Protein AF-A0A651F4W4-F1 (afdb_monomer)

pLDDT: mean 86.13, std 14.5, range [30.41, 98.44]

Secondary structure (DSSP, 8-state):
---------------------HHHHHHHHHHHHHHHT-TTTHHHHHHHHHHH-HHHHHTTS------SSHHHHHHHHHHHHHHHHHHHHHHHH-HHHHHHHHHHHT-EEE-TTS-EEE-----HHHHHHHHHHHHTS-TT-HHHHHHHHHHHHHHS-SEEEEEEE-S-TTTTTTT-TTEEEEEEEEEESSS--EEEEEEETTS--SEEEEEPTTBEEEEEEEEE--TT-SEEEEEEEETTEEEEEEEE-SPEEP-TT-EEE-PPEEPBPGGGTT-----PPPGGG-EEEEEEEPPPTT-SS---EEEEEEEES---TT-EEEEEEEETTEEEEEEEE-TTS-EEETTT-PBPPS-EEEE-SSEEEEEEEE-SSSS-BTTEEEEEEEEE-TT--EEEESSPPBTT-SSPPPEEEESGGGTSS-TTT-

Radius of gyration: 24.91 Å; Cα contacts (8 Å, |Δi|>4): 889; chains: 1; bounding box: 75×53×79 Å

Mean predicted aligned error: 6.89 Å

Structure (mmCIF, N/CA/C/O backbone):
data_AF-A0A651F4W4-F1
#
_entry.id   AF-A0A651F4W4-F1
#
loop_
_atom_site.group_PDB
_atom_site.id
_atom_site.type_symbol
_atom_site.label_atom_id
_atom_site.label_alt_id
_atom_site.label_comp_id
_atom_site.label_asym_id
_atom_site.label_entity_id
_atom_site.label_seq_id
_atom_site.pdbx_PDB_ins_code
_atom_site.Cartn_x
_atom_site.Cartn_y
_atom_site.Cartn_z
_atom_site.occupancy
_atom_site.B_iso_or_equiv
_atom_site.auth_seq_id
_atom_site.auth_comp_id
_atom_site.auth_asym_id
_atom_site.auth_atom_id
_atom_site.pdbx_PDB_model_num
ATOM 1 N N . HIS A 1 1 ? -38.382 -5.793 42.983 1.00 42.38 1 HIS A N 1
ATOM 2 C CA . HIS A 1 1 ? -37.874 -4.827 41.992 1.00 42.38 1 HIS A CA 1
ATOM 3 C C . HIS A 1 1 ? -37.279 -5.596 40.827 1.00 42.38 1 HIS A C 1
ATOM 5 O O . HIS A 1 1 ? -36.155 -6.069 40.924 1.00 42.38 1 HIS A O 1
ATOM 11 N N . ALA A 1 2 ? -38.090 -5.821 39.793 1.00 31.91 2 ALA A N 1
ATOM 12 C CA . ALA A 1 2 ? -37.657 -6.432 38.545 1.00 31.91 2 ALA A CA 1
ATOM 13 C C . ALA A 1 2 ? -36.807 -5.412 37.778 1.00 31.91 2 ALA A C 1
ATOM 15 O O . ALA A 1 2 ? -37.242 -4.278 37.587 1.00 31.91 2 ALA A O 1
ATOM 16 N N . ILE A 1 3 ? -35.588 -5.794 37.406 1.00 34.31 3 ILE A N 1
ATOM 17 C CA . ILE A 1 3 ? -34.783 -5.041 36.446 1.00 34.31 3 ILE A CA 1
ATOM 18 C C . ILE A 1 3 ? -35.261 -5.524 35.082 1.00 34.31 3 ILE A C 1
ATOM 20 O O . ILE A 1 3 ? -34.889 -6.609 34.638 1.00 34.31 3 ILE A O 1
ATOM 24 N N . GLU A 1 4 ? -36.165 -4.762 34.472 1.00 32.50 4 GLU A N 1
ATOM 25 C CA . GLU A 1 4 ? -36.502 -4.922 33.063 1.00 32.50 4 GLU A CA 1
ATOM 26 C C . GLU A 1 4 ? -35.213 -4.776 32.250 1.00 32.50 4 GLU A C 1
ATOM 28 O O . GLU A 1 4 ? -34.503 -3.773 32.354 1.00 32.50 4 GLU A O 1
ATOM 33 N N . GLY A 1 5 ? -34.888 -5.814 31.476 1.00 33.59 5 GLY A N 1
ATOM 34 C CA . GLY A 1 5 ? -33.859 -5.769 30.447 1.00 33.59 5 GLY A CA 1
ATOM 35 C C . GLY A 1 5 ? -34.308 -4.813 29.354 1.00 33.59 5 GLY A C 1
ATOM 36 O O . GLY A 1 5 ? -34.866 -5.239 28.350 1.00 33.59 5 GLY A O 1
ATOM 37 N N . GLY A 1 6 ? -34.123 -3.517 29.593 1.00 30.41 6 GLY A N 1
ATOM 38 C CA . GLY A 1 6 ? -34.280 -2.503 28.569 1.00 30.41 6 GLY A CA 1
ATOM 39 C C . GLY A 1 6 ? -33.300 -2.816 27.452 1.00 30.41 6 GLY A C 1
ATOM 40 O O . GLY A 1 6 ? -32.095 -2.889 27.698 1.00 30.41 6 GLY A O 1
ATOM 41 N N . ASP A 1 7 ? -33.833 -3.029 26.252 1.00 33.44 7 ASP A N 1
ATOM 42 C CA . ASP A 1 7 ? -33.073 -3.075 25.012 1.00 33.44 7 ASP A CA 1
ATOM 43 C C . ASP A 1 7 ? -32.241 -1.792 24.940 1.00 33.44 7 ASP A C 1
ATOM 45 O O . ASP A 1 7 ? -32.723 -0.707 24.602 1.00 33.44 7 ASP A O 1
ATOM 49 N N . ILE A 1 8 ? -30.967 -1.897 25.323 1.00 36.00 8 ILE A N 1
ATOM 50 C CA . ILE A 1 8 ? -29.970 -0.874 25.052 1.00 36.00 8 ILE A CA 1
ATOM 51 C C . ILE A 1 8 ? -29.650 -1.031 23.567 1.00 36.00 8 ILE A C 1
ATOM 53 O O . ILE A 1 8 ? -28.574 -1.484 23.195 1.00 36.00 8 ILE A O 1
ATOM 57 N N . THR A 1 9 ? -30.589 -0.671 22.696 1.00 38.41 9 THR A N 1
ATOM 58 C CA . THR A 1 9 ? -30.209 -0.064 21.428 1.00 38.41 9 THR A CA 1
ATOM 59 C C . THR A 1 9 ? -29.706 1.319 21.813 1.00 38.41 9 THR A C 1
ATOM 61 O O . THR A 1 9 ? -30.534 2.196 22.084 1.00 38.41 9 THR A O 1
ATOM 64 N N . PRO A 1 10 ? -28.378 1.544 21.941 1.00 41.12 10 PRO A N 1
ATOM 65 C CA . PRO A 1 10 ? -27.884 2.901 22.100 1.00 41.12 10 PRO A CA 1
ATOM 66 C C . PRO A 1 10 ? -28.492 3.718 20.966 1.00 41.12 10 PRO A C 1
ATOM 68 O O . PRO A 1 10 ? -28.686 3.183 19.872 1.00 41.12 10 PRO A O 1
ATOM 71 N N . ALA A 1 11 ? -28.814 4.987 21.217 1.00 36.88 11 ALA A N 1
ATOM 72 C CA . ALA A 1 11 ? -29.094 5.942 20.158 1.00 36.88 11 ALA A CA 1
ATOM 73 C C . ALA A 1 11 ? -27.853 5.982 19.261 1.00 36.88 11 ALA A C 1
ATOM 75 O O . ALA A 1 11 ? -26.923 6.761 19.466 1.00 36.88 11 ALA A O 1
ATOM 76 N N . SER A 1 12 ? -27.791 5.040 18.326 1.00 41.50 12 SER A N 1
ATOM 77 C CA . SER A 1 12 ? -26.699 4.845 17.416 1.00 41.50 12 SER A CA 1
ATOM 78 C C . SER A 1 12 ? -26.820 6.035 16.496 1.00 41.50 12 SER A C 1
ATOM 80 O O . SER A 1 12 ? -27.564 6.005 15.513 1.00 41.50 12 SER A O 1
ATOM 82 N N . ARG A 1 13 ? -26.073 7.101 16.797 1.00 44.41 13 ARG A N 1
ATOM 83 C CA . ARG A 1 13 ? -25.394 7.791 15.710 1.00 44.41 13 ARG A CA 1
ATOM 84 C C . ARG A 1 13 ? -24.719 6.662 14.952 1.00 44.41 13 ARG A C 1
ATOM 86 O O . ARG A 1 13 ? -23.707 6.144 15.416 1.00 44.41 13 ARG A O 1
ATOM 93 N N . ARG A 1 14 ? -25.372 6.184 13.883 1.00 50.25 14 ARG A N 1
ATOM 94 C CA . ARG A 1 14 ? -24.742 5.304 12.909 1.00 50.25 14 ARG A CA 1
ATOM 95 C C . ARG A 1 14 ? -23.474 6.055 12.589 1.00 50.25 14 ARG A C 1
ATOM 97 O O . ARG A 1 14 ? -23.558 7.167 12.072 1.00 50.25 14 ARG A O 1
ATOM 104 N N . ILE A 1 15 ? -22.342 5.535 13.050 1.00 53.09 15 ILE A N 1
ATOM 105 C CA . ILE A 1 15 ? -21.046 6.084 12.692 1.00 53.09 15 ILE A CA 1
ATOM 106 C C . ILE A 1 15 ? -21.081 6.025 11.181 1.00 53.09 15 ILE A C 1
ATOM 108 O O . ILE A 1 15 ? -21.104 4.921 10.637 1.00 53.09 15 ILE A O 1
ATOM 112 N N . SER A 1 16 ? -21.253 7.183 10.541 1.00 54.56 16 SER A N 1
ATOM 113 C CA . SER A 1 16 ? -21.546 7.242 9.119 1.00 54.56 16 SER A CA 1
ATOM 114 C C . SER A 1 16 ? -20.443 6.472 8.423 1.00 54.56 16 SER A C 1
ATOM 116 O O . SER A 1 16 ? -19.276 6.865 8.458 1.00 54.56 16 SER A O 1
ATOM 118 N N . ALA A 1 17 ? -20.795 5.308 7.882 1.00 60.06 17 ALA A N 1
ATOM 119 C CA . ALA A 1 17 ? -19.894 4.589 7.016 1.00 60.06 17 ALA A CA 1
ATOM 120 C C . ALA A 1 17 ? -19.522 5.557 5.884 1.00 60.06 17 ALA A C 1
ATOM 122 O O . ALA A 1 17 ? -20.398 6.307 5.429 1.00 60.06 17 ALA A O 1
ATOM 123 N N . PRO A 1 18 ? -18.258 5.580 5.427 1.00 64.12 18 PRO A N 1
ATOM 124 C CA . PRO A 1 18 ? -17.920 6.346 4.236 1.00 64.12 18 PRO A CA 1
ATOM 125 C C . PRO A 1 18 ? -18.909 5.947 3.137 1.00 64.12 18 PRO A C 1
ATOM 127 O O . PRO A 1 18 ? -19.193 4.758 3.006 1.00 64.12 18 PRO A O 1
ATOM 130 N N . ALA A 1 19 ? -19.460 6.914 2.393 1.00 74.06 19 ALA A N 1
ATOM 131 C CA . ALA A 1 19 ? -20.547 6.712 1.426 1.00 74.06 19 ALA A CA 1
ATOM 132 C C . ALA A 1 19 ? -20.145 5.737 0.302 1.00 74.06 19 ALA A C 1
ATOM 134 O O . ALA A 1 19 ? -19.683 6.134 -0.768 1.00 74.06 19 ALA A O 1
ATOM 135 N N . ALA A 1 20 ? -20.150 4.435 0.585 1.00 80.31 20 ALA A N 1
ATOM 136 C CA . ALA A 1 20 ? -19.587 3.381 -0.247 1.00 80.31 20 ALA A CA 1
ATOM 137 C C . ALA A 1 20 ? -20.679 2.764 -1.098 1.00 80.31 20 ALA A C 1
ATOM 139 O O . ALA A 1 20 ? -21.773 2.470 -0.618 1.00 80.31 20 ALA A O 1
ATOM 140 N N . SER A 1 21 ? -20.377 2.569 -2.376 1.00 85.94 21 SER A N 1
ATOM 141 C CA . SER A 1 21 ? -21.272 1.839 -3.252 1.00 85.94 21 SER A CA 1
ATOM 142 C C . SER A 1 21 ? -21.360 0.383 -2.776 1.00 85.94 21 SER A C 1
ATOM 144 O O . SER A 1 21 ? -20.366 -0.175 -2.297 1.00 85.94 21 SER A O 1
ATOM 146 N N . PRO A 1 22 ? -22.506 -0.293 -2.958 1.00 84.81 22 PRO A N 1
ATOM 147 C CA . PRO A 1 22 ? -22.634 -1.713 -2.632 1.00 84.81 22 PRO A CA 1
ATOM 148 C C . PRO A 1 22 ? -21.554 -2.591 -3.288 1.00 84.81 22 PRO A C 1
ATOM 150 O O . PRO A 1 22 ? -21.148 -3.606 -2.733 1.00 84.81 22 PRO A O 1
ATOM 153 N N . GLN A 1 23 ? -21.044 -2.197 -4.461 1.00 86.12 23 GLN A N 1
ATOM 154 C CA . GLN A 1 23 ? -19.947 -2.897 -5.129 1.00 86.12 23 GLN A CA 1
ATOM 155 C C . GLN A 1 23 ? -18.616 -2.761 -4.378 1.00 86.12 23 GLN A C 1
ATOM 157 O O . GLN A 1 23 ? -17.902 -3.752 -4.247 1.00 86.12 23 GLN A O 1
ATOM 162 N N . GLN A 1 24 ? -18.294 -1.570 -3.862 1.00 85.44 24 GLN A N 1
ATOM 163 C CA . GLN A 1 24 ? -17.090 -1.347 -3.053 1.00 85.44 24 GLN A CA 1
ATOM 164 C C . GLN A 1 24 ? -17.134 -2.172 -1.766 1.00 85.44 24 GLN A C 1
ATOM 166 O O . GLN A 1 24 ? -16.137 -2.788 -1.396 1.00 85.44 24 GLN A O 1
ATOM 171 N N . VAL A 1 25 ? -18.298 -2.222 -1.115 1.00 84.62 25 VAL A N 1
ATOM 172 C CA . VAL A 1 25 ? -18.480 -2.977 0.129 1.00 84.62 25 VAL A CA 1
ATOM 173 C C . VAL A 1 25 ? -18.382 -4.488 -0.125 1.00 84.62 25 VAL A C 1
ATOM 175 O O . VAL A 1 25 ? -17.673 -5.176 0.604 1.00 84.62 25 VAL A O 1
ATOM 178 N N . ARG A 1 26 ? -18.955 -5.002 -1.223 1.00 84.75 26 ARG A N 1
ATOM 179 C CA . ARG A 1 26 ? -18.757 -6.405 -1.639 1.00 84.75 26 ARG A CA 1
ATOM 180 C C . ARG A 1 26 ? -17.297 -6.736 -1.950 1.00 84.75 26 ARG A C 1
ATOM 182 O O . ARG A 1 26 ? -16.807 -7.775 -1.525 1.00 84.75 26 ARG A O 1
ATOM 189 N N . ALA A 1 27 ? -16.587 -5.858 -2.660 1.00 85.94 27 ALA A N 1
ATOM 190 C CA . ALA A 1 27 ? -15.169 -6.057 -2.961 1.00 85.94 27 ALA A CA 1
ATOM 191 C C . ALA A 1 27 ? -14.303 -6.059 -1.689 1.00 85.94 27 ALA A C 1
ATOM 193 O O . ALA A 1 27 ? -13.359 -6.844 -1.586 1.00 85.94 27 ALA A O 1
ATOM 194 N N . LEU A 1 28 ? -14.643 -5.218 -0.704 1.00 87.31 28 LEU A N 1
ATOM 195 C CA . LEU A 1 28 ? -14.042 -5.281 0.624 1.00 87.31 28 LEU A CA 1
ATOM 196 C C . LEU A 1 28 ? -14.336 -6.636 1.284 1.00 87.31 28 LEU A C 1
ATOM 198 O O . LEU A 1 28 ? -13.401 -7.277 1.750 1.00 87.31 28 LEU A O 1
ATOM 202 N N . GLY A 1 29 ? -15.591 -7.096 1.277 1.00 85.94 29 GLY A N 1
ATOM 203 C CA . GLY A 1 29 ? -15.981 -8.409 1.799 1.00 85.94 29 GLY A CA 1
ATOM 204 C C . GLY A 1 29 ? -15.142 -9.547 1.212 1.00 85.94 29 GLY A C 1
ATOM 205 O O . GLY A 1 29 ? -14.522 -10.303 1.954 1.00 85.94 29 GLY A O 1
ATOM 206 N N . GLU A 1 30 ? -15.027 -9.628 -0.115 1.00 85.56 30 GLU A N 1
ATOM 207 C CA . GLU A 1 30 ? -14.215 -10.653 -0.791 1.00 85.56 30 GLU A CA 1
ATOM 208 C C . GLU A 1 30 ? -12.769 -10.699 -0.291 1.00 85.56 30 GLU A C 1
ATOM 210 O O . GLU A 1 30 ? -12.261 -11.775 0.030 1.00 85.56 30 GLU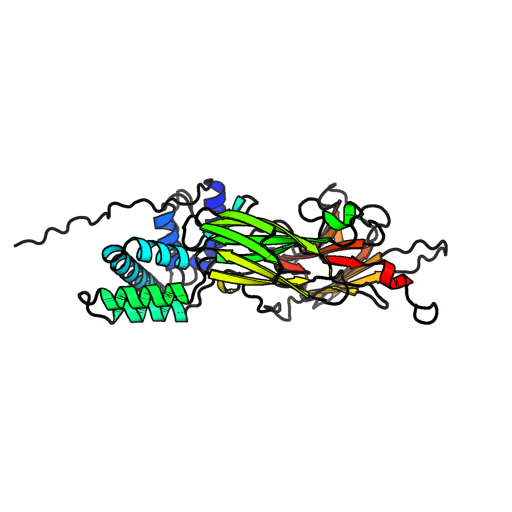 A O 1
ATOM 215 N N . ARG A 1 31 ? -12.132 -9.532 -0.134 1.00 85.00 31 ARG A N 1
ATOM 216 C CA . ARG A 1 31 ? -10.795 -9.440 0.470 1.00 85.00 31 ARG A CA 1
ATOM 217 C C . ARG A 1 31 ? -10.835 -9.972 1.900 1.00 85.00 31 ARG A C 1
ATOM 219 O O . ARG A 1 31 ? -10.037 -10.829 2.267 1.00 85.00 31 ARG A O 1
ATOM 226 N N . LEU A 1 32 ? -11.810 -9.513 2.684 1.00 87.69 32 LEU A N 1
ATOM 227 C CA . LEU A 1 32 ? -11.970 -9.836 4.098 1.00 87.69 32 LEU A CA 1
ATOM 228 C C . LEU A 1 32 ? -12.214 -11.335 4.401 1.00 87.69 32 LEU A C 1
ATOM 230 O O . LEU A 1 32 ? -12.007 -11.759 5.539 1.00 87.69 32 LEU A O 1
ATOM 234 N N . ARG A 1 33 ? -12.567 -12.169 3.409 1.00 86.19 33 ARG A N 1
ATOM 235 C CA . ARG A 1 33 ? -12.815 -13.619 3.592 1.00 86.19 33 ARG A CA 1
ATOM 236 C C . ARG A 1 33 ? -11.642 -14.395 4.171 1.00 86.19 33 ARG A C 1
ATOM 238 O O . ARG A 1 33 ? -11.846 -15.367 4.896 1.00 86.19 33 ARG A O 1
ATOM 245 N N . VAL A 1 34 ? -10.409 -14.003 3.865 1.00 84.06 34 VAL A N 1
ATOM 246 C CA . VAL A 1 34 ? -9.237 -14.700 4.418 1.00 84.06 34 VAL A CA 1
ATOM 247 C C . VAL A 1 34 ? -9.218 -14.573 5.947 1.00 84.06 34 VAL A C 1
ATOM 249 O O . VAL A 1 34 ? -8.918 -15.537 6.648 1.00 84.06 34 VAL A O 1
ATOM 252 N N . TRP A 1 35 ? -9.664 -13.432 6.477 1.00 85.31 35 TRP A N 1
ATOM 253 C CA . TRP A 1 35 ? -9.694 -13.153 7.912 1.00 85.31 35 TRP A CA 1
ATOM 254 C C . TRP A 1 35 ? -10.866 -13.793 8.643 1.00 85.31 35 TRP A C 1
ATOM 256 O O . TRP A 1 35 ? -10.755 -14.061 9.836 1.00 85.31 35 TRP A O 1
ATOM 266 N N . THR A 1 36 ? -11.958 -14.138 7.954 1.00 87.44 36 THR A N 1
ATOM 267 C CA . THR A 1 36 ? -13.032 -14.922 8.590 1.00 87.44 36 THR A CA 1
ATOM 268 C C . THR A 1 36 ? -12.563 -16.320 8.991 1.00 87.44 36 THR A C 1
ATOM 270 O O . THR A 1 36 ? -13.191 -16.952 9.832 1.00 87.44 36 THR A O 1
ATOM 273 N N . ARG A 1 37 ? -11.446 -16.792 8.416 1.00 88.88 37 ARG A N 1
ATOM 274 C CA . ARG A 1 37 ? -10.787 -18.056 8.773 1.00 88.88 37 ARG A CA 1
ATOM 275 C C . ARG A 1 37 ? -9.716 -17.897 9.858 1.00 88.88 37 ARG A C 1
ATOM 277 O O . ARG A 1 37 ? -9.140 -18.898 10.269 1.00 88.88 37 ARG A O 1
ATOM 284 N N . ASN A 1 38 ? -9.447 -16.678 10.331 1.00 90.56 38 ASN A N 1
ATOM 285 C CA . ASN A 1 38 ? -8.563 -16.443 11.468 1.00 90.56 38 ASN A CA 1
ATOM 286 C C . ASN A 1 38 ? -9.407 -16.294 12.750 1.00 90.56 38 ASN A C 1
ATOM 288 O O . ASN A 1 38 ? -10.032 -15.247 12.945 1.00 90.56 38 ASN A O 1
ATOM 292 N N . PRO A 1 39 ? -9.431 -17.295 13.649 1.00 91.88 39 PRO A N 1
ATOM 293 C CA . PRO A 1 39 ? -10.258 -17.248 14.857 1.00 91.88 39 PRO A CA 1
ATOM 294 C C . PRO A 1 39 ? -9.932 -16.057 15.772 1.00 91.88 39 PRO A C 1
ATOM 296 O O . PRO A 1 39 ? -10.842 -15.530 16.414 1.00 91.88 39 PRO A O 1
ATOM 299 N N . GLY A 1 40 ? -8.680 -15.582 15.785 1.00 91.12 40 GLY A N 1
ATOM 300 C CA . GLY A 1 40 ? -8.248 -14.435 16.589 1.00 91.12 40 GLY A CA 1
ATOM 301 C C . GLY A 1 40 ? -8.624 -13.066 16.008 1.00 91.12 40 GLY A C 1
ATOM 302 O O . GLY A 1 40 ? -8.671 -12.086 16.748 1.00 91.12 40 GLY A O 1
ATOM 303 N N . GLU A 1 41 ? -8.930 -12.986 14.709 1.00 90.94 41 GLU A N 1
ATOM 304 C CA . GLU A 1 41 ? -9.222 -11.721 14.013 1.00 90.94 41 GLU A CA 1
ATOM 305 C C . GLU A 1 41 ? -10.647 -11.636 13.449 1.00 90.94 41 GLU A C 1
ATOM 307 O O . GLU A 1 41 ? -11.069 -10.555 13.031 1.00 90.94 41 GLU A O 1
ATOM 312 N N . ARG A 1 42 ? -11.428 -12.728 13.485 1.00 92.25 42 ARG A N 1
ATOM 313 C CA . ARG A 1 42 ? -12.821 -12.770 12.996 1.00 92.25 42 ARG A CA 1
ATOM 314 C C . ARG A 1 42 ? -13.691 -11.650 13.572 1.00 92.25 42 ARG A C 1
ATOM 316 O O . ARG A 1 42 ? -14.552 -11.115 12.874 1.00 92.25 42 ARG A O 1
ATOM 323 N N . TRP A 1 43 ? -13.432 -11.243 14.814 1.00 92.94 43 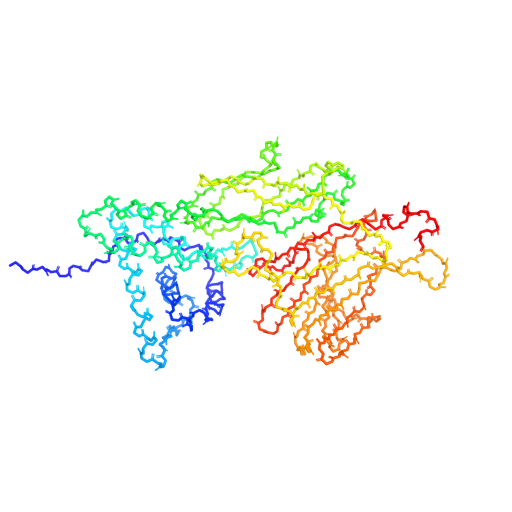TRP A N 1
ATOM 324 C CA . TRP A 1 43 ? -14.151 -10.152 15.465 1.00 92.94 43 TRP A CA 1
ATOM 325 C C . TRP A 1 43 ? -14.076 -8.829 14.693 1.00 92.94 43 TRP A C 1
ATOM 327 O O . TRP A 1 43 ? -15.058 -8.093 14.690 1.00 92.94 43 TRP A O 1
ATOM 337 N N . ARG A 1 44 ? -12.972 -8.531 13.988 1.00 91.12 44 ARG A N 1
ATOM 338 C CA . ARG A 1 44 ? -12.851 -7.298 13.185 1.00 91.12 44 ARG A CA 1
ATOM 339 C C . ARG A 1 44 ? -13.912 -7.255 12.099 1.00 91.12 44 ARG A C 1
ATOM 341 O O . ARG A 1 44 ? -14.525 -6.218 11.872 1.00 91.12 44 ARG A O 1
ATOM 348 N N . ILE A 1 45 ? -14.151 -8.403 11.470 1.00 90.06 45 ILE A N 1
ATOM 349 C CA . ILE A 1 45 ? -15.153 -8.557 10.421 1.00 90.06 45 ILE A CA 1
ATOM 350 C C . ILE A 1 45 ? -16.552 -8.364 10.992 1.00 90.06 45 ILE A C 1
ATOM 352 O O . ILE A 1 45 ? -17.327 -7.604 10.429 1.00 90.06 45 ILE A O 1
ATOM 356 N N . ARG A 1 46 ? -16.851 -8.971 12.146 1.00 89.62 46 ARG A N 1
ATOM 357 C CA . ARG A 1 46 ? -18.147 -8.802 12.823 1.00 89.62 46 ARG A CA 1
ATOM 358 C C . ARG A 1 46 ? -18.431 -7.352 13.191 1.00 89.62 46 ARG A C 1
ATOM 360 O O . ARG A 1 46 ? -19.516 -6.847 12.936 1.00 89.62 46 ARG A O 1
ATOM 367 N N . VAL A 1 47 ? -17.440 -6.659 13.741 1.00 89.25 47 VAL A N 1
ATOM 368 C CA . VAL A 1 47 ? -17.589 -5.246 14.100 1.00 89.25 47 VAL A CA 1
ATOM 369 C C . VAL A 1 47 ? -17.732 -4.369 12.843 1.00 89.25 47 VAL A C 1
ATOM 371 O O . VAL A 1 47 ? -18.507 -3.414 12.834 1.00 89.25 47 VAL A O 1
ATOM 374 N N . LEU A 1 48 ? -17.042 -4.707 11.749 1.00 87.69 48 LEU A N 1
ATOM 375 C CA . LEU A 1 48 ? -17.234 -4.057 10.449 1.00 87.69 48 LEU A CA 1
ATOM 376 C C . LEU A 1 48 ? -18.634 -4.304 9.870 1.00 87.69 48 LEU A C 1
ATOM 378 O O . LEU A 1 48 ? -19.252 -3.364 9.379 1.00 87.69 48 LEU A O 1
ATOM 382 N N . GLU A 1 49 ? -19.153 -5.528 9.943 1.00 85.88 49 GLU A N 1
ATOM 383 C CA . GLU A 1 49 ? -20.522 -5.873 9.531 1.00 85.88 49 GLU A CA 1
ATOM 384 C C . GLU A 1 49 ? -21.559 -5.054 10.295 1.00 85.88 49 GLU A C 1
ATOM 386 O O . GLU A 1 49 ? -22.449 -4.478 9.680 1.00 85.88 49 GLU A O 1
ATOM 391 N N . GLU A 1 50 ? -21.418 -4.926 11.614 1.00 84.38 50 GLU A N 1
ATOM 392 C CA . GLU A 1 50 ? -22.302 -4.087 12.432 1.00 84.38 50 GLU A CA 1
ATOM 393 C C . GLU A 1 50 ? -22.254 -2.616 11.991 1.00 84.38 50 GLU A C 1
ATOM 395 O O . GLU A 1 50 ? -23.279 -1.933 11.941 1.00 84.38 50 GLU A O 1
ATOM 400 N N . ARG A 1 51 ? -21.065 -2.132 11.616 1.00 81.12 51 ARG A N 1
ATOM 401 C CA . ARG A 1 51 ? -20.843 -0.751 11.180 1.00 81.12 51 ARG A CA 1
ATOM 402 C C . ARG A 1 51 ? -21.408 -0.453 9.787 1.00 81.12 51 ARG A C 1
ATOM 404 O O . ARG A 1 51 ? -21.998 0.608 9.585 1.00 81.12 51 ARG A O 1
ATOM 411 N N . PHE A 1 52 ? -21.196 -1.347 8.823 1.00 75.56 52 PHE A N 1
ATOM 412 C CA . PHE A 1 52 ? -21.639 -1.194 7.429 1.00 75.56 52 PHE A CA 1
ATOM 413 C C . PHE A 1 52 ? -23.050 -1.771 7.177 1.00 75.56 52 PHE A C 1
ATOM 415 O O . PHE A 1 52 ? -23.632 -1.532 6.116 1.00 75.56 52 PHE A O 1
ATOM 422 N N . GLY A 1 53 ? -23.616 -2.495 8.148 1.00 72.12 53 GLY A N 1
ATOM 423 C CA . GLY A 1 53 ? -24.842 -3.290 8.041 1.00 72.12 53 GLY A CA 1
ATOM 424 C C . GLY A 1 53 ? -24.579 -4.693 7.471 1.00 72.12 53 GLY A C 1
ATOM 425 O O . GLY A 1 53 ? -23.921 -4.827 6.442 1.00 72.12 53 GLY A O 1
ATOM 426 N N . GLU A 1 54 ? -25.138 -5.743 8.089 1.00 57.38 54 GLU A N 1
ATOM 427 C CA . GLU A 1 54 ? -24.873 -7.158 7.741 1.00 57.38 54 GLU A CA 1
ATOM 428 C C . GLU A 1 54 ? -25.108 -7.500 6.255 1.00 57.38 54 GLU A C 1
ATOM 430 O O . GLU A 1 54 ? -24.376 -8.303 5.677 1.00 57.38 54 GLU A O 1
ATOM 435 N N . MET A 1 55 ? -26.085 -6.855 5.604 1.00 53.84 55 MET A N 1
ATOM 436 C CA . MET A 1 55 ? -26.434 -7.107 4.197 1.00 53.84 55 MET A CA 1
ATOM 437 C C . MET A 1 55 ? -25.424 -6.554 3.177 1.00 53.84 55 MET A C 1
ATOM 439 O O . MET A 1 55 ? -25.511 -6.888 1.993 1.00 53.84 55 MET A O 1
ATOM 443 N N . THR A 1 56 ? -24.488 -5.686 3.574 1.00 62.69 56 THR A N 1
ATOM 444 C CA . THR A 1 56 ? -23.685 -4.929 2.597 1.00 62.69 56 THR A CA 1
ATOM 445 C C . THR A 1 56 ? -22.346 -5.584 2.254 1.00 62.69 56 THR A C 1
ATOM 447 O O . THR A 1 56 ? -21.927 -5.501 1.099 1.00 62.69 56 THR A O 1
ATOM 450 N N . LEU A 1 57 ? -21.692 -6.280 3.195 1.00 63.75 57 LEU A N 1
ATOM 451 C CA . LEU A 1 57 ? -20.377 -6.908 2.964 1.00 63.75 57 LEU A CA 1
ATOM 452 C C . LEU A 1 57 ? -20.457 -8.210 2.163 1.00 63.75 57 LEU A C 1
ATOM 454 O O . LEU A 1 57 ? -19.592 -8.467 1.327 1.00 63.75 57 LEU A O 1
ATOM 458 N N . TRP A 1 58 ? -21.508 -9.003 2.370 1.00 70.31 58 TRP A N 1
ATOM 459 C CA . TRP A 1 58 ? -21.601 -10.369 1.836 1.00 70.31 58 TRP A CA 1
ATOM 460 C C . TRP A 1 58 ? -22.775 -10.593 0.877 1.00 70.31 58 TRP A C 1
ATOM 462 O O . TRP A 1 58 ? -22.908 -11.671 0.299 1.00 70.31 58 TRP A O 1
ATOM 472 N N . GLY A 1 59 ? -23.620 -9.576 0.681 1.00 65.62 59 GLY A N 1
ATOM 473 C CA . GLY A 1 59 ? -24.921 -9.733 0.032 1.00 65.62 59 GLY A CA 1
ATOM 474 C C . GLY A 1 59 ? -25.939 -10.423 0.949 1.00 65.62 59 GLY A C 1
ATOM 475 O O . GLY A 1 59 ? -25.822 -10.368 2.168 1.00 65.62 59 GLY A O 1
ATOM 476 N N . GLU A 1 60 ? -26.946 -11.083 0.368 1.00 54.53 60 GLU A N 1
ATOM 477 C CA . GLU A 1 60 ? -28.049 -11.719 1.121 1.00 54.53 60 GLU A CA 1
ATOM 478 C C . GLU A 1 60 ? -27.620 -12.930 1.966 1.00 54.53 60 GLU A C 1
ATOM 480 O O . GLU A 1 60 ? -28.333 -13.343 2.877 1.00 54.53 60 GLU A O 1
ATOM 485 N N . ARG A 1 61 ? -26.447 -13.509 1.688 1.00 57.66 61 ARG A N 1
ATOM 486 C CA . ARG A 1 61 ? -25.894 -14.620 2.464 1.00 57.66 61 ARG A CA 1
ATOM 487 C C . ARG A 1 61 ? -24.855 -14.069 3.427 1.00 57.66 61 ARG A C 1
ATOM 489 O O . ARG A 1 61 ? -23.684 -13.957 3.074 1.00 57.66 61 ARG A O 1
ATOM 496 N N . GLY A 1 62 ? -25.288 -13.723 4.638 1.00 59.12 62 GLY A N 1
ATOM 497 C CA . GLY A 1 62 ? -24.366 -13.405 5.726 1.00 59.12 62 GLY A CA 1
ATOM 498 C C . GLY A 1 62 ? -23.330 -14.520 5.884 1.00 59.12 62 GLY A C 1
ATOM 499 O O . GLY A 1 62 ? -23.654 -15.705 5.765 1.00 59.12 62 GLY A O 1
ATOM 500 N N . VAL A 1 63 ? -22.070 -14.161 6.129 1.00 59.25 63 VAL A N 1
ATOM 501 C CA . VAL A 1 63 ? -21.033 -15.157 6.399 1.00 59.25 63 VAL A CA 1
ATOM 502 C C . VAL A 1 63 ? -21.293 -15.730 7.791 1.00 59.25 63 VAL A C 1
ATOM 504 O O . VAL A 1 63 ? -20.879 -15.196 8.823 1.00 59.25 63 VAL A O 1
ATOM 507 N N . SER A 1 64 ? -21.991 -16.862 7.844 1.00 60.41 64 SER A N 1
ATOM 508 C CA . SER A 1 64 ? -21.947 -17.752 9.001 1.00 60.41 64 SER A CA 1
ATOM 509 C C . SER A 1 64 ? -20.592 -18.467 8.993 1.00 60.41 64 SER A C 1
ATOM 511 O O . SER A 1 64 ? -20.506 -19.665 8.738 1.00 60.41 64 SER A O 1
ATOM 513 N N . GLY A 1 65 ? -19.510 -17.712 9.201 1.00 72.50 65 GLY A N 1
ATOM 514 C CA . GLY A 1 65 ? -18.135 -18.212 9.261 1.00 72.50 65 GLY A CA 1
ATOM 515 C C . GLY A 1 65 ? -17.862 -18.949 10.566 1.00 72.50 65 GLY A C 1
ATOM 516 O O . GLY A 1 65 ? -16.947 -18.576 11.300 1.00 72.50 65 GLY A O 1
ATOM 517 N N . ARG A 1 66 ? -18.707 -19.930 10.898 1.00 87.75 66 ARG A N 1
ATOM 518 C CA . ARG A 1 66 ? -18.450 -20.831 12.014 1.00 87.75 66 ARG A CA 1
ATOM 519 C C . ARG A 1 66 ? -17.281 -21.737 11.658 1.00 87.75 66 ARG A C 1
ATOM 521 O O . ARG A 1 66 ? -17.211 -22.237 10.536 1.00 87.75 66 ARG A O 1
ATOM 528 N N . PHE A 1 67 ? -16.384 -21.938 12.608 1.00 90.00 67 PHE A N 1
ATOM 529 C CA . PHE A 1 67 ? -15.333 -22.935 12.483 1.00 90.00 67 PHE A CA 1
ATOM 530 C C . PHE A 1 67 ? -15.937 -24.330 12.664 1.00 90.00 67 PHE A C 1
ATOM 532 O O . PHE A 1 67 ? -16.809 -24.529 13.509 1.00 90.00 67 PHE A O 1
ATOM 539 N N . GLU A 1 68 ? -15.477 -25.295 11.865 1.00 94.06 68 GLU A N 1
ATOM 540 C CA . GLU A 1 68 ? -15.864 -26.703 12.029 1.00 94.06 68 GLU A CA 1
ATOM 541 C C . GLU A 1 68 ? -15.355 -27.268 13.363 1.00 94.06 68 GLU A C 1
ATOM 543 O O . GLU A 1 68 ? -16.032 -28.081 13.986 1.00 94.06 68 GLU A O 1
ATOM 548 N N . ASP A 1 69 ? -14.192 -26.795 13.823 1.00 95.94 69 ASP A N 1
ATOM 549 C CA . ASP A 1 69 ? -13.637 -27.111 15.138 1.00 95.94 69 ASP A CA 1
ATOM 550 C C . ASP A 1 69 ? -14.366 -26.314 16.245 1.00 95.94 69 ASP A C 1
ATOM 552 O O . ASP A 1 69 ? -14.251 -25.079 16.293 1.00 95.94 69 ASP A O 1
ATOM 556 N N . PRO A 1 70 ? -15.070 -26.988 17.179 1.00 95.81 70 PRO A N 1
ATOM 557 C CA . PRO A 1 70 ? -15.781 -26.329 18.271 1.00 95.81 70 PRO A CA 1
ATOM 558 C C . PRO A 1 70 ? -14.884 -25.495 19.196 1.00 95.81 70 PRO A C 1
ATOM 560 O O . PRO A 1 70 ? -15.356 -24.514 19.773 1.00 95.81 70 PRO A O 1
ATOM 563 N N . LEU A 1 71 ? -13.606 -25.856 19.354 1.00 96.75 71 LEU A N 1
ATOM 564 C CA . LEU A 1 71 ? -12.665 -25.115 20.196 1.00 96.75 71 LEU A CA 1
ATOM 565 C C . LEU A 1 71 ? -12.264 -23.791 19.543 1.00 96.75 71 LEU A C 1
ATOM 567 O O . LEU A 1 71 ? -12.253 -22.758 20.217 1.00 96.75 71 LEU A O 1
ATOM 571 N N . LEU A 1 72 ? -11.990 -23.800 18.234 1.00 95.44 72 LEU A N 1
ATOM 572 C CA . LEU A 1 72 ? -11.706 -22.573 17.483 1.00 95.44 72 LEU A CA 1
ATOM 573 C C . LEU A 1 72 ? -12.925 -21.645 17.460 1.00 95.44 72 LEU A C 1
ATOM 575 O O . LEU A 1 72 ? -12.777 -20.434 17.634 1.00 95.44 72 LEU A O 1
ATOM 579 N N . GLU A 1 73 ? -14.131 -22.202 17.321 1.00 95.31 73 GLU A N 1
ATOM 580 C CA . GLU A 1 73 ? -15.377 -21.433 17.380 1.00 95.31 73 GLU A CA 1
ATOM 581 C C . GLU A 1 73 ? -15.598 -20.787 18.752 1.00 95.31 73 GLU A C 1
ATOM 583 O O . GLU A 1 73 ? -15.914 -19.595 18.839 1.00 95.31 73 GLU A O 1
ATOM 588 N N . ALA A 1 74 ? -15.410 -21.553 19.830 1.00 96.00 74 ALA A N 1
ATOM 589 C CA . ALA A 1 74 ? -15.550 -21.056 21.193 1.00 96.00 74 ALA A CA 1
ATOM 590 C C . ALA A 1 74 ? -14.534 -19.944 21.489 1.00 96.00 74 ALA A C 1
ATOM 592 O O . ALA A 1 74 ? -14.901 -18.903 22.041 1.00 96.00 74 ALA A O 1
ATOM 593 N N . TRP A 1 75 ? -13.277 -20.127 21.074 1.00 96.12 75 TRP A N 1
ATOM 594 C CA . TRP A 1 75 ? -12.236 -19.116 21.238 1.00 96.12 75 TRP A CA 1
ATOM 595 C C . TRP A 1 75 ? -12.555 -17.836 20.460 1.00 96.12 75 TRP A C 1
ATOM 597 O O . TRP A 1 75 ? -12.495 -16.742 21.023 1.00 96.12 75 TRP A O 1
ATOM 607 N N . SER A 1 76 ? -12.963 -17.957 19.196 1.00 94.69 76 SER A N 1
ATOM 608 C CA . SER A 1 76 ? -13.318 -16.800 18.372 1.0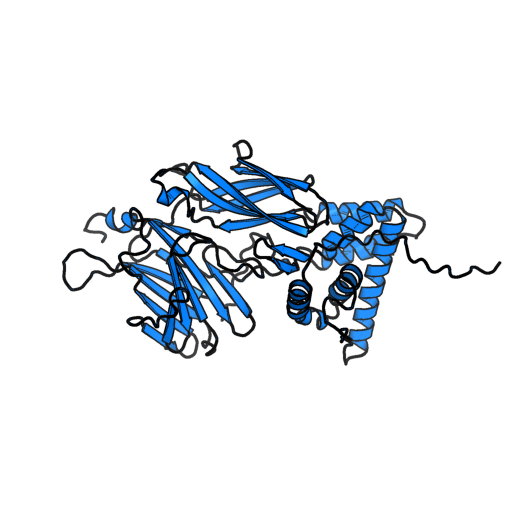0 94.69 76 SER A CA 1
ATOM 609 C C . SER A 1 76 ? -14.514 -16.029 18.947 1.00 94.69 76 SER A C 1
ATOM 611 O O . SER A 1 76 ? -14.459 -14.807 19.101 1.00 94.69 76 SER A O 1
ATOM 613 N N . THR A 1 77 ? -15.550 -16.746 19.394 1.00 94.81 77 THR A N 1
ATOM 614 C CA . THR A 1 77 ? -16.719 -16.166 20.080 1.00 94.81 77 THR A CA 1
ATOM 615 C C . THR A 1 77 ? -16.323 -15.435 21.366 1.00 94.81 77 THR A C 1
ATOM 617 O O . THR A 1 77 ? -16.834 -14.352 21.659 1.00 94.81 77 THR A O 1
ATOM 620 N N . GLN A 1 78 ? -15.382 -15.988 22.135 1.00 96.06 78 GLN A N 1
ATOM 621 C CA . GLN A 1 78 ? -14.863 -15.335 23.334 1.00 96.06 78 GLN A CA 1
ATOM 622 C C . GLN A 1 78 ? -14.144 -14.021 22.995 1.00 96.06 78 GLN A C 1
ATOM 624 O O . GLN A 1 78 ? -14.365 -13.020 23.679 1.00 96.06 78 GLN A O 1
ATOM 629 N N . GLN A 1 79 ? -13.310 -13.993 21.949 1.00 95.62 79 GLN A N 1
ATOM 630 C CA . GLN A 1 79 ? -12.620 -12.768 21.522 1.00 95.62 79 GLN A CA 1
ATOM 631 C C . GLN A 1 79 ? -13.601 -11.689 21.059 1.00 95.62 79 GLN A C 1
ATOM 633 O O . GLN A 1 79 ? -13.490 -10.533 21.475 1.00 95.62 79 GLN A O 1
ATOM 638 N N . GLU A 1 80 ? -14.612 -12.073 20.280 1.00 94.88 80 GLU A N 1
ATOM 639 C CA . GLU A 1 80 ? -15.703 -11.181 19.880 1.00 94.88 80 GLU A CA 1
ATOM 640 C C . GLU A 1 80 ? -16.408 -10.561 21.091 1.00 94.88 80 GLU A C 1
ATOM 642 O O . GLU A 1 80 ? -16.583 -9.343 21.156 1.00 94.88 80 GLU A O 1
ATOM 647 N N . ALA A 1 81 ? -16.771 -11.380 22.082 1.00 95.50 81 ALA A N 1
ATOM 648 C CA . ALA A 1 81 ? -17.437 -10.910 23.292 1.00 95.50 81 ALA A CA 1
ATOM 649 C C . ALA A 1 81 ? -16.551 -9.955 24.111 1.00 95.50 81 ALA A C 1
ATOM 651 O O . ALA A 1 81 ? -17.040 -8.931 24.594 1.00 95.50 81 ALA A O 1
ATOM 652 N N . ARG A 1 82 ? -15.247 -10.250 24.238 1.00 97.19 82 ARG A N 1
ATOM 653 C CA . ARG A 1 82 ? -14.278 -9.384 24.937 1.00 97.19 82 ARG A CA 1
ATOM 654 C C . ARG A 1 82 ? -14.189 -8.009 24.281 1.00 97.19 82 ARG A C 1
ATOM 656 O O . ARG A 1 82 ? -14.320 -7.003 24.979 1.00 97.19 82 ARG A O 1
ATOM 663 N N . ILE A 1 83 ? -14.009 -7.964 22.960 1.00 96.81 83 ILE A N 1
ATOM 664 C CA . ILE A 1 83 ? -13.917 -6.707 22.207 1.00 96.81 83 ILE A CA 1
ATOM 665 C C . ILE A 1 83 ? -15.220 -5.915 22.312 1.00 96.81 83 ILE A C 1
ATOM 667 O O . ILE A 1 83 ? -15.182 -4.740 22.676 1.00 96.81 83 ILE A O 1
ATOM 671 N N . ARG A 1 84 ? -16.375 -6.552 22.071 1.00 95.44 84 ARG A 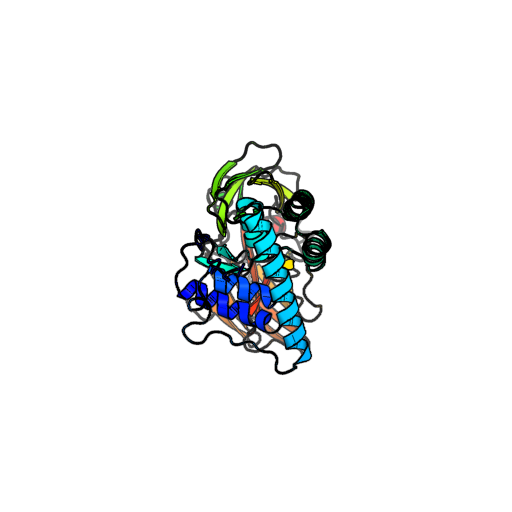N 1
ATOM 672 C CA . ARG A 1 84 ? -17.684 -5.886 22.177 1.00 95.44 84 ARG A CA 1
ATOM 673 C C . ARG A 1 84 ? -17.912 -5.307 23.571 1.00 95.44 84 ARG A C 1
ATOM 675 O O . ARG A 1 84 ? -18.354 -4.168 23.689 1.00 95.44 84 ARG A O 1
ATOM 682 N N . HIS A 1 85 ? -17.572 -6.050 24.625 1.00 96.31 85 HIS A N 1
ATOM 683 C CA . HIS A 1 85 ? -17.714 -5.566 25.997 1.00 96.31 85 HIS A CA 1
ATOM 684 C C . HIS A 1 85 ? -16.822 -4.349 26.277 1.00 96.31 85 HIS A C 1
ATOM 686 O O . HIS A 1 85 ? -17.287 -3.372 26.863 1.00 96.31 85 HIS A O 1
ATOM 692 N N . VAL A 1 86 ? -15.554 -4.387 25.852 1.00 97.44 86 VAL A N 1
ATOM 693 C CA . VAL A 1 86 ? -14.617 -3.265 26.025 1.00 97.44 86 VAL A CA 1
ATOM 694 C C . VAL A 1 86 ? -15.090 -2.030 25.267 1.00 97.44 86 VAL A C 1
ATOM 696 O O . VAL A 1 86 ? -15.163 -0.957 25.865 1.00 97.44 86 VAL A O 1
ATOM 699 N N . LEU A 1 87 ? -15.486 -2.180 24.000 1.00 96.69 87 LEU A N 1
ATOM 700 C CA . LEU A 1 87 ? -16.025 -1.085 23.193 1.00 96.69 87 LEU A CA 1
ATOM 701 C C . LEU A 1 87 ? -17.287 -0.494 23.825 1.00 96.69 87 LEU A C 1
ATOM 703 O O . LEU A 1 87 ? -17.330 0.704 24.079 1.00 96.69 87 LEU A O 1
ATOM 707 N N . ALA A 1 88 ? -18.271 -1.324 24.182 1.00 95.81 88 ALA A N 1
ATOM 708 C CA . ALA A 1 88 ? -19.502 -0.865 24.825 1.00 95.81 88 ALA A CA 1
ATOM 709 C C . ALA A 1 88 ? -19.227 -0.133 26.148 1.00 95.81 88 ALA A C 1
ATOM 711 O O . ALA A 1 88 ? -19.846 0.892 26.441 1.00 95.81 88 ALA A O 1
ATOM 712 N N . ARG A 1 89 ? -18.272 -0.631 26.946 1.00 97.00 89 ARG A N 1
ATOM 713 C CA . ARG A 1 89 ? -17.870 0.008 28.201 1.00 97.00 89 ARG A CA 1
ATOM 714 C C . ARG A 1 89 ? -17.248 1.381 27.959 1.00 97.00 89 ARG A C 1
ATOM 716 O O . ARG A 1 89 ? -17.652 2.319 28.641 1.00 97.00 89 ARG A O 1
ATOM 723 N N . ILE A 1 90 ? -16.295 1.496 27.031 1.00 97.81 90 ILE A N 1
ATOM 724 C CA . ILE A 1 90 ? -15.648 2.773 26.695 1.00 97.81 90 ILE A CA 1
ATOM 725 C C . ILE A 1 90 ? -16.694 3.744 26.146 1.00 97.81 90 ILE A C 1
ATOM 727 O O . ILE A 1 90 ? -16.850 4.819 26.710 1.00 97.81 90 ILE A O 1
ATOM 731 N N . THR A 1 91 ? -17.480 3.339 25.144 1.00 96.50 91 THR A N 1
ATOM 732 C CA . THR A 1 91 ? -18.517 4.173 24.514 1.00 96.50 91 THR A CA 1
ATOM 733 C C . THR A 1 91 ? -19.561 4.676 25.511 1.00 96.50 91 THR A C 1
ATOM 735 O O . THR A 1 91 ? -20.029 5.802 25.386 1.00 96.50 91 THR A O 1
ATOM 738 N N . ARG A 1 92 ? -19.933 3.876 26.519 1.00 96.31 92 ARG A N 1
ATOM 739 C CA . ARG A 1 92 ? -20.874 4.309 27.565 1.00 96.31 92 ARG A CA 1
ATOM 740 C C . ARG A 1 92 ? -20.294 5.400 28.471 1.00 96.31 92 ARG A C 1
ATOM 742 O O . ARG A 1 92 ? -21.058 6.206 28.990 1.00 96.31 92 ARG A O 1
ATOM 749 N N . ILE A 1 93 ? -18.983 5.381 28.716 1.00 97.50 93 ILE A N 1
ATOM 750 C CA . ILE A 1 93 ? -18.299 6.373 29.559 1.00 97.50 93 ILE A CA 1
ATOM 751 C C . ILE A 1 93 ? -17.993 7.632 28.743 1.00 97.50 93 ILE A C 1
ATOM 753 O O . ILE A 1 93 ? -18.293 8.735 29.189 1.00 97.50 93 ILE A O 1
ATOM 757 N N . ASP A 1 94 ? -17.404 7.448 27.563 1.00 97.69 94 ASP A N 1
ATOM 758 C CA . ASP A 1 94 ? -17.023 8.495 26.622 1.00 97.69 94 ASP A CA 1
ATOM 759 C C . ASP A 1 94 ? -17.296 8.009 25.181 1.00 97.69 94 ASP A C 1
ATOM 761 O O . ASP A 1 94 ? -16.531 7.203 24.629 1.00 97.69 94 ASP A O 1
ATOM 765 N N . PRO A 1 95 ? -18.404 8.461 24.561 1.00 95.81 95 PRO A N 1
ATOM 766 C CA . PRO A 1 95 ? -18.777 8.044 23.214 1.00 95.81 95 PRO A CA 1
ATOM 767 C C . PRO A 1 95 ? -17.754 8.418 22.139 1.00 95.81 95 PRO A C 1
ATOM 769 O O . PRO A 1 95 ? -17.625 7.685 21.158 1.00 95.81 95 PRO A O 1
ATOM 772 N N . GLU A 1 96 ? -17.034 9.531 22.301 1.00 94.19 96 GLU A N 1
ATOM 773 C CA . GLU A 1 96 ? -16.066 10.006 21.308 1.00 94.19 96 GLU A CA 1
ATOM 774 C C . GLU A 1 96 ? -14.803 9.149 21.328 1.00 94.19 96 GLU A C 1
ATOM 776 O O . GLU A 1 96 ? -14.345 8.700 20.279 1.00 94.19 96 GLU A O 1
ATOM 781 N N . ILE A 1 97 ? -14.280 8.840 22.518 1.00 96.06 97 ILE A N 1
ATOM 782 C CA . ILE A 1 97 ? -13.144 7.918 22.661 1.00 96.06 97 ILE A CA 1
ATOM 783 C C . ILE A 1 97 ? -13.536 6.516 22.188 1.00 96.06 97 ILE A C 1
ATOM 785 O O . ILE A 1 97 ? -12.756 5.851 21.507 1.00 96.06 97 ILE A O 1
ATOM 789 N N . GLY A 1 98 ? -14.753 6.064 22.506 1.00 95.88 98 GLY A N 1
ATOM 790 C CA . GLY A 1 98 ? -15.266 4.785 22.016 1.00 95.88 98 GLY A CA 1
ATOM 791 C C . GLY A 1 98 ? -15.313 4.719 20.487 1.00 95.88 98 GLY A C 1
ATOM 792 O O . GLY A 1 98 ? -14.895 3.716 19.907 1.00 95.88 98 GLY A O 1
ATOM 793 N N . ALA A 1 99 ? -15.766 5.795 19.834 1.00 92.56 99 ALA A N 1
ATOM 794 C CA . ALA A 1 99 ? -15.779 5.902 18.378 1.00 92.56 99 ALA A CA 1
ATOM 795 C C . ALA A 1 99 ? -14.363 5.892 17.779 1.00 92.56 99 ALA A C 1
ATOM 797 O O . ALA A 1 99 ? -14.138 5.180 16.805 1.00 92.56 99 ALA A O 1
ATOM 798 N N . ASP A 1 100 ? -13.401 6.589 18.387 1.00 93.62 100 ASP A N 1
ATOM 799 C CA . ASP A 1 100 ? -12.004 6.598 17.934 1.00 93.62 100 ASP A CA 1
ATOM 800 C C . ASP A 1 100 ? -11.339 5.223 18.058 1.00 93.62 100 ASP A C 1
ATOM 802 O O . ASP A 1 100 ? -10.629 4.788 17.148 1.00 93.62 100 ASP A O 1
ATOM 806 N N . VAL A 1 101 ? -11.562 4.526 19.180 1.00 95.44 101 VAL A N 1
ATOM 807 C CA . VAL A 1 101 ? -11.041 3.168 19.401 1.00 95.44 101 VAL A CA 1
ATOM 808 C C . VAL A 1 101 ? -11.646 2.214 18.378 1.00 95.44 101 VAL A C 1
ATOM 810 O O . VAL A 1 101 ? -10.914 1.466 17.732 1.00 95.44 101 VAL A O 1
ATOM 813 N N . LEU A 1 102 ? -12.962 2.277 18.171 1.00 93.88 102 LEU A N 1
ATOM 814 C CA . LEU A 1 102 ? -13.651 1.492 17.152 1.00 93.88 102 LEU A CA 1
ATOM 815 C C . LEU A 1 102 ? -13.121 1.797 15.742 1.00 93.88 102 LEU A C 1
ATOM 817 O O . LEU A 1 102 ? -12.797 0.869 14.999 1.00 93.88 102 LEU A O 1
ATOM 821 N N . GLY A 1 103 ? -12.992 3.078 15.388 1.00 91.44 103 GLY A N 1
ATOM 822 C CA . GLY A 1 103 ? -12.454 3.538 14.109 1.00 91.44 103 GLY A CA 1
ATOM 823 C C . GLY A 1 103 ? -11.051 2.996 13.863 1.00 91.44 103 GLY A C 1
ATOM 824 O O . GLY A 1 103 ? -10.806 2.410 12.815 1.00 91.44 103 GLY A O 1
ATOM 825 N N . THR A 1 104 ? -10.186 3.078 14.873 1.00 92.19 104 THR A N 1
ATOM 826 C CA . THR A 1 104 ? -8.809 2.568 14.828 1.00 92.19 104 THR A CA 1
ATOM 827 C C . THR A 1 104 ? -8.780 1.046 14.639 1.00 92.19 104 THR A C 1
ATOM 829 O O . THR A 1 104 ? -8.101 0.542 13.747 1.00 92.19 104 THR A O 1
ATOM 832 N N . LEU A 1 105 ? -9.567 0.294 15.419 1.00 92.25 105 LEU A N 1
ATOM 833 C CA . LEU A 1 105 ? -9.621 -1.175 15.361 1.00 92.25 105 LEU A CA 1
ATOM 834 C C . LEU A 1 105 ? -10.233 -1.728 14.063 1.00 92.25 105 LEU A C 1
ATOM 836 O O . LEU A 1 105 ? -9.973 -2.881 13.715 1.00 92.25 105 LEU A O 1
ATOM 840 N N . THR A 1 106 ? -11.058 -0.934 13.376 1.00 91.00 106 THR A N 1
ATOM 841 C CA . THR A 1 106 ? -11.834 -1.353 12.198 1.00 91.00 106 THR A CA 1
ATOM 842 C C . THR A 1 106 ? -11.667 -0.420 11.004 1.00 91.00 106 THR A C 1
ATOM 844 O O . THR A 1 106 ? -12.565 -0.295 10.173 1.00 91.00 106 THR A O 1
ATOM 847 N N . ALA A 1 107 ? -10.527 0.257 10.886 1.00 90.44 107 ALA A N 1
ATOM 848 C CA . ALA A 1 107 ? -10.323 1.203 9.798 1.00 90.44 107 ALA A CA 1
ATOM 849 C C . ALA A 1 107 ? -10.423 0.499 8.430 1.00 90.44 107 ALA A C 1
ATOM 851 O O . ALA A 1 107 ? -9.695 -0.448 8.122 1.00 90.44 107 ALA A O 1
ATOM 852 N N . ALA A 1 108 ? -11.365 0.969 7.614 1.00 90.56 108 ALA A N 1
ATOM 853 C CA . ALA A 1 108 ? -11.556 0.583 6.224 1.00 90.56 108 ALA A CA 1
ATOM 854 C C . ALA A 1 108 ? -11.635 1.867 5.404 1.00 90.56 108 ALA A C 1
ATOM 856 O O . ALA A 1 108 ? -12.529 2.686 5.602 1.00 90.56 108 ALA A O 1
ATOM 857 N N . VAL A 1 109 ? -10.661 2.051 4.529 1.00 89.56 109 VAL A N 1
ATOM 858 C CA . VAL A 1 109 ? -10.302 3.334 3.944 1.00 89.56 109 VAL A CA 1
ATOM 859 C C . VAL A 1 109 ? -10.676 3.341 2.482 1.00 89.56 109 VAL A C 1
ATOM 861 O O . VAL A 1 109 ? -10.382 2.390 1.757 1.00 89.56 109 VAL A O 1
ATOM 864 N N . ARG A 1 110 ? -11.310 4.421 2.033 1.00 90.69 110 ARG A N 1
ATOM 865 C CA . ARG A 1 110 ? -11.502 4.653 0.604 1.00 90.69 110 ARG A CA 1
ATOM 866 C C . ARG A 1 110 ? -10.257 5.292 0.010 1.00 90.69 110 ARG A C 1
ATOM 868 O O . ARG A 1 110 ? -9.930 6.413 0.382 1.00 90.69 110 ARG A O 1
ATOM 875 N N . LEU A 1 111 ? -9.621 4.601 -0.927 1.00 90.44 111 LEU A N 1
ATOM 876 C CA . LEU A 1 111 ? -8.548 5.169 -1.738 1.00 90.44 111 LEU A CA 1
ATOM 877 C C . LEU A 1 111 ? -9.105 6.123 -2.810 1.00 90.44 111 LEU A C 1
ATOM 879 O O . LEU A 1 111 ? -10.274 5.971 -3.191 1.00 90.44 111 LEU A O 1
ATOM 883 N N . PRO A 1 112 ? -8.302 7.071 -3.329 1.00 87.56 112 PRO A N 1
ATOM 884 C CA . PRO A 1 112 ? -8.727 8.014 -4.369 1.00 87.56 112 PRO A CA 1
ATOM 885 C C . PRO A 1 112 ? -9.335 7.343 -5.606 1.00 87.56 112 PRO A C 1
ATOM 887 O O . PRO A 1 112 ? -10.277 7.854 -6.207 1.00 87.56 112 PRO A O 1
ATOM 890 N N . GLU A 1 113 ? -8.889 6.133 -5.941 1.00 86.25 113 GLU A N 1
ATOM 891 C CA . GLU A 1 113 ? -9.394 5.348 -7.070 1.00 86.25 113 GLU A CA 1
ATOM 892 C C . GLU A 1 113 ? -10.737 4.652 -6.788 1.00 86.25 113 GLU A C 1
ATOM 894 O O . GLU A 1 113 ? -11.231 3.859 -7.602 1.00 86.25 113 GLU A O 1
ATOM 899 N N . GLY A 1 114 ? -11.316 4.915 -5.615 1.00 87.31 114 GLY A N 1
ATOM 900 C CA . GLY A 1 114 ? -12.607 4.424 -5.160 1.00 87.31 114 GLY A CA 1
ATOM 901 C C . GLY A 1 114 ? -12.565 3.035 -4.532 1.00 87.31 114 GLY A C 1
ATOM 902 O O . GLY A 1 114 ? -13.609 2.532 -4.128 1.00 87.31 114 GLY A O 1
ATOM 903 N N . SER A 1 115 ? -11.415 2.373 -4.434 1.00 88.69 115 SER A N 1
ATOM 904 C CA . SER A 1 115 ? -11.364 1.075 -3.759 1.00 88.69 115 SER A CA 1
ATOM 905 C C . SER A 1 115 ? -11.493 1.245 -2.237 1.00 88.69 115 SER A C 1
ATOM 907 O O . SER A 1 115 ? -10.996 2.219 -1.676 1.00 88.69 115 SER A O 1
ATOM 909 N N . LEU A 1 116 ? -12.189 0.321 -1.567 1.00 90.12 116 LEU A N 1
ATOM 910 C CA . LEU A 1 116 ? -12.292 0.284 -0.105 1.00 90.12 116 LEU A CA 1
ATOM 911 C C . LEU A 1 116 ? -11.355 -0.803 0.426 1.00 90.12 116 LEU A C 1
ATOM 913 O O . LEU A 1 116 ? -11.453 -1.966 0.014 1.00 90.12 116 LEU A O 1
ATOM 917 N N . VAL A 1 117 ? -10.409 -0.424 1.283 1.00 90.19 117 VAL A N 1
ATOM 918 C CA . VAL A 1 117 ? -9.305 -1.295 1.709 1.00 90.19 117 VAL A CA 1
ATOM 919 C C . VAL A 1 117 ? -9.162 -1.282 3.230 1.00 90.19 117 VAL A C 1
ATOM 921 O O . VAL A 1 117 ? -9.267 -0.226 3.849 1.00 90.19 117 VAL A O 1
ATOM 924 N N . PRO A 1 118 ? -8.957 -2.436 3.875 1.00 90.44 118 PRO A N 1
ATOM 925 C CA . PRO A 1 118 ? -8.745 -2.485 5.316 1.00 90.44 118 PRO A CA 1
ATOM 926 C C . PRO A 1 118 ? -7.339 -1.983 5.669 1.00 90.44 118 PRO A C 1
ATOM 928 O O . PRO A 1 118 ? -6.357 -2.399 5.054 1.00 90.44 118 PRO A O 1
ATOM 931 N N . VAL A 1 119 ? -7.236 -1.124 6.683 1.00 89.56 119 VAL A N 1
ATOM 932 C CA . VAL A 1 119 ? -5.970 -0.531 7.138 1.00 89.56 119 VAL A CA 1
ATOM 933 C C . VAL A 1 119 ? -5.873 -0.683 8.652 1.00 89.56 119 VAL A C 1
ATOM 935 O O . VAL A 1 119 ? -6.383 0.146 9.394 1.00 89.56 119 VAL A O 1
ATOM 938 N N . TRP A 1 120 ? -5.239 -1.758 9.124 1.00 87.94 120 TRP A N 1
ATOM 939 C CA . TRP A 1 120 ? -5.146 -2.072 10.558 1.00 87.94 120 TRP A CA 1
ATOM 940 C C . TRP A 1 120 ? -3.684 -2.120 11.015 1.00 87.94 120 TRP A C 1
ATOM 942 O O . TRP A 1 120 ? -3.138 -3.212 11.189 1.00 87.94 120 TRP A O 1
ATOM 952 N N . PRO A 1 121 ? -3.036 -0.961 11.235 1.00 80.38 121 PRO A N 1
ATOM 953 C CA . PRO A 1 121 ? -1.634 -0.878 11.646 1.00 80.38 121 PRO A CA 1
ATOM 954 C C . PRO A 1 121 ? -1.471 -1.181 13.150 1.00 80.38 121 PRO A C 1
ATOM 956 O O . PRO A 1 121 ? -0.807 -0.448 13.883 1.00 80.38 121 PRO A O 1
ATOM 959 N N . ILE A 1 122 ? -2.165 -2.209 13.641 1.00 85.50 122 ILE A N 1
ATOM 960 C CA . ILE A 1 122 ? -2.283 -2.545 15.060 1.00 85.50 122 ILE A CA 1
ATOM 961 C C . ILE A 1 122 ? -1.885 -4.002 15.228 1.00 85.50 122 ILE A C 1
ATOM 963 O O . ILE A 1 122 ? -2.526 -4.899 14.669 1.00 85.50 122 ILE A O 1
ATOM 967 N N . ASP A 1 123 ? -0.848 -4.220 16.025 1.00 88.12 123 ASP A N 1
ATOM 968 C CA . ASP A 1 123 ? -0.398 -5.543 16.420 1.00 88.12 123 ASP A CA 1
ATOM 969 C C . ASP A 1 123 ? -1.315 -6.156 17.500 1.00 88.12 123 ASP A C 1
ATOM 971 O O . ASP A 1 123 ? -2.018 -5.462 18.241 1.00 88.12 123 ASP A O 1
ATOM 975 N N . GLN A 1 124 ? -1.304 -7.486 17.597 1.00 89.38 124 GLN A N 1
ATOM 976 C CA . GLN A 1 124 ? -2.165 -8.221 18.527 1.00 89.38 124 GLN A CA 1
ATOM 977 C C . GLN A 1 124 ? -1.859 -7.909 20.001 1.00 89.38 124 GLN A C 1
ATOM 979 O O . GLN A 1 124 ? -2.765 -7.947 20.833 1.00 89.38 124 GLN A O 1
ATOM 984 N N . MET A 1 125 ? -0.607 -7.588 20.341 1.00 93.44 125 MET A N 1
ATOM 985 C CA . MET A 1 125 ? -0.207 -7.298 21.719 1.00 93.44 125 MET A CA 1
ATOM 986 C C . MET A 1 125 ? -0.832 -5.983 22.196 1.00 93.44 125 MET A C 1
ATOM 988 O O . MET A 1 125 ? -1.409 -5.949 23.280 1.00 93.44 125 MET A O 1
ATOM 992 N N . SER A 1 126 ? -0.838 -4.944 21.357 1.00 94.31 126 SER A N 1
ATOM 993 C CA . SER A 1 126 ? -1.513 -3.673 21.652 1.00 94.31 126 SER A CA 1
ATOM 994 C C . SER A 1 126 ? -3.025 -3.842 21.885 1.00 94.31 126 SER A C 1
ATOM 996 O O . SER A 1 126 ? -3.596 -3.189 22.763 1.00 94.31 126 SER A O 1
ATOM 998 N N . ILE A 1 127 ? -3.684 -4.753 21.154 1.00 95.06 127 ILE A N 1
ATOM 999 C CA . ILE A 1 127 ? -5.104 -5.088 21.373 1.00 95.06 127 ILE A CA 1
ATOM 1000 C C . ILE A 1 127 ? -5.298 -5.801 22.713 1.00 95.06 127 ILE A C 1
ATOM 1002 O O . ILE A 1 127 ? -6.189 -5.439 23.480 1.00 95.06 127 ILE A O 1
ATOM 1006 N N . GLU A 1 128 ? -4.475 -6.804 23.019 1.00 96.31 128 GLU A N 1
ATOM 1007 C CA . GLU A 1 128 ? -4.577 -7.543 24.281 1.00 96.31 128 GLU A CA 1
ATOM 1008 C C . GLU A 1 128 ? -4.292 -6.662 25.501 1.00 96.31 128 GLU A C 1
ATOM 1010 O O . GLU A 1 128 ? -4.943 -6.817 26.535 1.00 96.31 128 GLU A O 1
ATOM 1015 N N . GLU A 1 129 ? -3.382 -5.697 25.388 1.00 96.81 129 GLU A N 1
ATOM 1016 C CA . GLU A 1 129 ? -3.139 -4.697 26.427 1.00 96.81 129 GLU A CA 1
ATOM 1017 C C . GLU A 1 129 ? -4.359 -3.806 26.663 1.00 96.81 129 GLU A C 1
ATOM 1019 O O . GLU A 1 129 ? -4.756 -3.635 27.816 1.00 96.81 129 GLU A O 1
ATOM 1024 N N . LEU A 1 130 ? -5.003 -3.306 25.599 1.00 97.56 130 LEU A N 1
ATOM 1025 C CA . LEU A 1 130 ? -6.261 -2.561 25.711 1.00 97.56 130 LEU A CA 1
ATOM 1026 C C . LEU A 1 130 ? -7.340 -3.413 26.396 1.00 97.56 130 LEU A C 1
ATOM 1028 O O . LEU A 1 130 ? -7.979 -2.970 27.355 1.00 97.56 130 LEU A O 1
ATOM 1032 N N . LEU A 1 131 ? -7.530 -4.651 25.929 1.00 97.44 131 LEU A N 1
ATOM 1033 C CA . LEU A 1 131 ? -8.530 -5.567 26.476 1.00 97.44 131 LEU A CA 1
ATOM 1034 C C . LEU A 1 131 ? -8.272 -5.856 27.956 1.00 97.44 131 LEU A C 1
ATOM 1036 O O . LEU A 1 131 ? -9.172 -5.738 28.784 1.00 97.44 131 LEU A O 1
ATOM 1040 N N . SER A 1 132 ? -7.044 -6.231 28.301 1.00 97.12 132 SER A N 1
ATOM 1041 C CA . SER A 1 132 ? -6.626 -6.545 29.666 1.00 97.12 132 SER A CA 1
ATOM 1042 C C . SER A 1 132 ? -6.738 -5.325 30.584 1.00 97.12 132 SER A C 1
ATOM 1044 O O . SER A 1 132 ? -7.296 -5.432 31.680 1.00 97.12 132 SER A O 1
ATOM 1046 N N . GLY A 1 133 ? -6.277 -4.160 30.123 1.00 97.12 133 GLY A N 1
ATOM 1047 C CA . GLY A 1 133 ? -6.323 -2.898 30.858 1.00 97.12 133 GLY A CA 1
ATOM 1048 C C . GLY A 1 133 ? -7.748 -2.477 31.207 1.00 97.12 133 GLY A C 1
ATOM 1049 O O . GLY A 1 133 ? -8.009 -2.086 32.343 1.00 97.12 133 GLY A O 1
ATOM 1050 N N . VAL A 1 134 ? -8.698 -2.629 30.279 1.00 97.56 134 VAL A N 1
ATOM 1051 C CA . VAL A 1 134 ? -10.104 -2.272 30.518 1.00 97.56 134 VAL A CA 1
ATOM 1052 C C . VAL A 1 134 ? -10.848 -3.352 31.314 1.00 97.56 134 VAL A C 1
ATOM 1054 O O . VAL A 1 134 ? -11.601 -3.021 32.231 1.00 97.56 134 VAL A O 1
ATOM 1057 N N . LEU A 1 135 ? -10.650 -4.640 31.007 1.00 97.50 135 LEU A N 1
ATOM 1058 C CA . LEU A 1 135 ? -11.407 -5.742 31.624 1.00 97.50 135 LEU A CA 1
ATOM 1059 C C . LEU A 1 135 ? -10.976 -6.058 33.062 1.00 97.50 135 LEU A C 1
ATOM 1061 O O . LEU A 1 135 ? -11.816 -6.462 33.862 1.00 97.50 135 LEU A O 1
ATOM 1065 N N . ARG A 1 136 ? -9.699 -5.870 33.426 1.00 96.75 136 ARG A N 1
ATOM 1066 C CA . ARG A 1 136 ? -9.214 -6.144 34.796 1.00 96.75 136 ARG A CA 1
ATOM 1067 C C . ARG A 1 136 ? -9.687 -5.118 35.827 1.00 96.75 136 ARG A C 1
ATOM 1069 O O . ARG A 1 136 ? -9.597 -5.371 37.027 1.00 96.75 136 ARG A O 1
ATOM 1076 N N . ARG A 1 137 ? -10.150 -3.945 35.390 1.00 94.31 137 ARG A N 1
ATOM 1077 C CA . ARG A 1 137 ? -10.570 -2.856 36.281 1.00 94.31 137 ARG A CA 1
ATOM 1078 C C . ARG A 1 137 ? -12.038 -3.031 36.675 1.00 94.31 137 ARG A C 1
ATOM 1080 O O . ARG A 1 137 ? -12.854 -3.322 35.792 1.00 94.31 137 ARG A O 1
ATOM 1087 N N . PRO A 1 138 ? -12.415 -2.775 37.944 1.00 95.25 138 PRO A N 1
ATOM 1088 C CA . PRO A 1 138 ? -13.816 -2.763 38.360 1.00 95.25 138 PRO A CA 1
ATOM 1089 C C . PRO A 1 138 ? -14.651 -1.878 37.436 1.00 95.25 138 PRO A C 1
ATOM 1091 O O . PRO A 1 138 ? -14.174 -0.832 37.002 1.00 95.25 138 PRO A O 1
ATOM 1094 N N . VAL A 1 139 ? -15.894 -2.265 37.137 1.00 94.12 139 VAL A N 1
ATOM 1095 C CA . VAL A 1 139 ? -16.782 -1.511 36.223 1.00 94.12 139 VAL A CA 1
ATOM 1096 C C . VAL A 1 139 ? -16.997 -0.060 36.684 1.00 94.12 139 VAL A C 1
ATOM 1098 O O . VAL A 1 139 ? -17.218 0.818 35.853 1.00 94.12 139 VAL A O 1
ATOM 1101 N N . THR A 1 140 ? -16.882 0.193 37.989 1.00 93.62 140 THR A N 1
ATOM 1102 C CA . THR A 1 140 ? -16.991 1.515 38.622 1.00 93.62 140 THR A CA 1
ATOM 1103 C C . THR A 1 140 ? -15.777 2.419 38.396 1.00 93.62 140 THR A C 1
ATOM 1105 O O . THR A 1 140 ? -15.911 3.635 38.499 1.00 93.62 140 THR A O 1
ATOM 1108 N N . ASP A 1 141 ? -14.609 1.867 38.057 1.00 96.12 141 ASP A N 1
ATOM 1109 C CA . ASP A 1 141 ? -13.408 2.647 37.742 1.00 96.12 141 ASP A CA 1
ATOM 1110 C C . ASP A 1 141 ? -13.446 3.091 36.273 1.00 96.12 141 ASP A C 1
ATOM 1112 O O . ASP A 1 141 ? -12.847 2.491 35.373 1.00 96.12 141 ASP A O 1
ATOM 1116 N N . THR A 1 142 ? -14.242 4.125 36.014 1.00 96.88 142 THR A N 1
ATOM 1117 C CA . THR A 1 142 ? -14.410 4.710 34.679 1.00 96.88 142 THR A CA 1
ATOM 1118 C C . THR A 1 142 ? -13.147 5.438 34.221 1.00 96.88 142 THR A C 1
ATOM 1120 O O . THR A 1 142 ? -12.760 5.331 33.057 1.00 96.88 142 THR A O 1
ATOM 1123 N N . GLY A 1 143 ? -12.454 6.110 35.146 1.00 97.19 143 GLY A N 1
ATOM 1124 C CA . GLY A 1 143 ? -11.227 6.851 34.869 1.00 97.19 143 GLY A CA 1
ATOM 1125 C C . GLY A 1 143 ? -10.087 5.957 34.377 1.00 97.19 143 GLY A C 1
ATOM 1126 O O . GLY A 1 143 ? -9.383 6.342 33.446 1.00 97.19 143 GLY A O 1
ATOM 1127 N N . ALA A 1 144 ? -9.907 4.759 34.948 1.00 96.25 144 ALA A N 1
ATOM 1128 C CA . ALA A 1 144 ? -8.908 3.819 34.440 1.00 96.25 144 ALA A CA 1
ATOM 1129 C C . ALA A 1 144 ? -9.226 3.353 33.017 1.00 96.25 144 ALA A C 1
ATOM 1131 O O . ALA A 1 144 ? -8.341 3.404 32.172 1.00 96.25 144 ALA A O 1
ATOM 1132 N N . ALA A 1 145 ? -10.476 2.980 32.725 1.00 96.88 145 ALA A N 1
ATOM 1133 C CA . ALA A 1 145 ? -10.858 2.520 31.388 1.00 96.88 145 ALA A CA 1
ATOM 1134 C C . ALA A 1 145 ? -10.567 3.574 30.301 1.00 96.88 145 ALA A C 1
ATOM 1136 O O . ALA A 1 145 ? -10.023 3.242 29.250 1.00 96.88 145 ALA A O 1
ATOM 1137 N N . ILE A 1 146 ? -10.861 4.849 30.578 1.00 98.06 146 ILE A N 1
ATOM 1138 C CA . ILE A 1 146 ? -10.573 5.956 29.655 1.00 98.06 146 ILE A CA 1
ATOM 1139 C C . ILE A 1 146 ? -9.071 6.235 29.527 1.00 98.06 146 ILE A C 1
ATOM 1141 O O . ILE A 1 146 ? -8.603 6.556 28.435 1.00 98.06 146 ILE A O 1
ATOM 1145 N N . ARG A 1 147 ? -8.286 6.087 30.602 1.00 97.62 147 ARG A N 1
ATOM 1146 C CA . ARG A 1 147 ? -6.819 6.195 30.510 1.00 97.62 147 ARG A CA 1
ATOM 1147 C C . ARG A 1 147 ? -6.222 5.106 29.620 1.00 97.62 147 ARG A C 1
ATOM 1149 O O . ARG A 1 147 ? -5.394 5.436 28.781 1.00 97.62 147 ARG A O 1
ATOM 1156 N N . GLU A 1 148 ? -6.666 3.856 29.756 1.00 97.94 148 GLU A N 1
ATOM 1157 C CA . GLU A 1 148 ? -6.194 2.746 28.911 1.00 97.94 148 GLU A CA 1
ATOM 1158 C C . GLU A 1 148 ? -6.577 2.960 27.436 1.00 97.94 148 GLU A C 1
ATOM 1160 O O . GLU A 1 148 ? -5.746 2.793 26.545 1.00 97.94 148 GLU A O 1
ATOM 1165 N N . ALA A 1 149 ? -7.806 3.417 27.170 1.00 97.44 149 ALA A N 1
ATOM 1166 C CA . ALA A 1 149 ? -8.257 3.749 25.819 1.00 97.44 149 ALA A CA 1
ATOM 1167 C C . ALA A 1 149 ? -7.438 4.893 25.190 1.00 97.44 149 ALA A C 1
ATOM 1169 O O . ALA A 1 149 ? -7.002 4.789 24.045 1.00 97.44 149 ALA A O 1
ATOM 1170 N N . ASN A 1 150 ? -7.162 5.962 25.942 1.00 97.06 150 ASN A N 1
ATOM 1171 C CA . ASN A 1 150 ? -6.305 7.052 25.472 1.00 97.06 150 ASN A CA 1
ATOM 1172 C C . ASN A 1 150 ? -4.860 6.598 25.248 1.00 97.06 150 ASN A C 1
ATOM 1174 O O . ASN A 1 150 ? -4.258 6.975 24.247 1.00 97.06 150 ASN A O 1
ATOM 1178 N N . ALA A 1 151 ? -4.306 5.772 26.140 1.00 96.31 151 ALA A N 1
ATOM 1179 C CA . ALA A 1 151 ? -2.967 5.214 25.975 1.00 96.31 151 ALA A CA 1
ATOM 1180 C C . ALA A 1 151 ? -2.873 4.345 24.711 1.00 96.31 151 ALA A C 1
ATOM 1182 O O . ALA A 1 151 ? -1.886 4.415 23.979 1.00 96.31 151 ALA A O 1
ATOM 1183 N N . PHE A 1 152 ? -3.916 3.567 24.408 1.00 96.06 152 PHE A N 1
ATOM 1184 C CA . PHE A 1 152 ? -4.040 2.850 23.141 1.00 96.06 152 PHE A CA 1
ATOM 1185 C C . PHE A 1 152 ? -4.055 3.817 21.943 1.00 96.06 152 PHE A C 1
ATOM 1187 O O . PHE A 1 152 ? -3.216 3.703 21.051 1.00 96.06 152 PHE A O 1
ATOM 1194 N N . LEU A 1 153 ? -4.923 4.835 21.946 1.00 94.56 153 LEU A N 1
ATOM 1195 C CA . LEU A 1 153 ? -5.004 5.812 20.850 1.00 94.56 153 LEU A CA 1
ATOM 1196 C C . LEU A 1 153 ? -3.728 6.650 20.681 1.00 94.56 153 LEU A C 1
ATOM 1198 O O . LEU A 1 153 ? -3.440 7.095 19.579 1.00 94.56 153 LEU A O 1
ATOM 1202 N N . GLN A 1 154 ? -2.949 6.893 21.734 1.00 92.81 154 GLN A N 1
ATOM 1203 C CA . GLN A 1 154 ? -1.678 7.619 21.630 1.00 92.81 154 GLN A CA 1
ATOM 1204 C C . GLN A 1 154 ? -0.584 6.795 20.943 1.00 92.81 154 GLN A C 1
ATOM 1206 O O . GLN A 1 154 ? 0.264 7.364 20.256 1.00 92.81 154 GLN A O 1
ATOM 1211 N N . ARG A 1 155 ? -0.610 5.464 21.091 1.00 92.38 155 ARG A N 1
ATOM 1212 C CA . ARG A 1 155 ? 0.338 4.557 20.425 1.00 92.38 155 ARG A CA 1
ATOM 1213 C C . ARG A 1 155 ? 0.024 4.354 18.947 1.00 92.38 155 ARG A C 1
ATOM 1215 O O . ARG A 1 155 ? 0.941 4.147 18.155 1.00 92.38 155 ARG A O 1
ATOM 1222 N N . HIS A 1 156 ? -1.249 4.455 18.568 1.00 91.38 156 HIS A N 1
ATOM 1223 C CA . HIS A 1 156 ? -1.688 4.277 17.187 1.00 91.38 156 HIS A CA 1
ATOM 1224 C C . HIS A 1 156 ? -1.987 5.630 16.525 1.00 91.38 156 HIS A C 1
ATOM 1226 O O . HIS A 1 156 ? -2.843 6.388 16.992 1.00 91.38 156 HIS A O 1
ATOM 1232 N N . PRO A 1 157 ? -1.293 5.979 15.428 1.00 88.38 157 PRO A N 1
ATOM 1233 C CA . PRO A 1 157 ? -1.493 7.275 14.797 1.00 88.38 157 PRO A CA 1
ATOM 1234 C C . PRO A 1 157 ? -2.926 7.438 14.297 1.00 88.38 157 PRO A C 1
ATOM 1236 O O . PRO A 1 157 ? -3.515 6.506 13.758 1.00 88.38 157 PRO A O 1
ATOM 1239 N N . GLY A 1 158 ? -3.463 8.653 14.428 1.00 91.06 158 GLY A N 1
ATOM 1240 C CA . GLY A 1 158 ? -4.757 8.996 13.836 1.00 91.06 158 GLY A CA 1
ATOM 1241 C C . GLY A 1 158 ? -4.716 9.117 12.313 1.00 91.06 158 GLY A C 1
ATOM 1242 O O . GLY A 1 158 ? -5.759 9.042 11.673 1.00 91.06 158 GLY A O 1
ATOM 1243 N N . ILE A 1 159 ? -3.521 9.260 11.731 1.00 93.56 159 ILE A N 1
ATOM 1244 C CA . ILE A 1 159 ? -3.322 9.303 10.284 1.00 93.56 159 ILE A CA 1
ATOM 1245 C C . ILE A 1 159 ? -2.333 8.235 9.818 1.00 93.56 159 ILE A C 1
ATOM 1247 O O . ILE A 1 159 ? -1.313 7.981 10.463 1.00 93.56 159 ILE A O 1
ATOM 1251 N N . GLY A 1 160 ? -2.616 7.642 8.667 1.00 92.56 160 GLY A N 1
ATOM 1252 C CA . GLY A 1 160 ? -1.660 6.858 7.897 1.00 92.56 160 GLY A CA 1
ATOM 1253 C C . GLY A 1 160 ? -1.080 7.705 6.767 1.00 92.56 160 GLY A C 1
ATOM 1254 O O . GLY A 1 160 ? -1.779 8.550 6.211 1.00 92.56 160 GLY A O 1
ATOM 1255 N N . VAL A 1 161 ? 0.196 7.507 6.440 1.00 94.06 161 VAL A N 1
ATOM 1256 C CA . VAL A 1 161 ? 0.884 8.278 5.395 1.00 94.06 161 VAL A CA 1
ATOM 1257 C C . VAL A 1 161 ? 1.769 7.352 4.577 1.00 94.06 161 VAL A C 1
ATOM 1259 O O . VAL A 1 161 ? 2.415 6.468 5.142 1.00 94.06 161 VAL A O 1
ATOM 1262 N N . TRP A 1 162 ? 1.811 7.568 3.265 1.00 94.75 162 TRP A N 1
ATOM 1263 C CA . TRP A 1 162 ? 2.737 6.888 2.373 1.00 94.75 162 TRP A CA 1
ATOM 1264 C C . TRP A 1 162 ? 3.111 7.699 1.136 1.00 94.75 162 TRP A C 1
ATOM 1266 O O . TRP A 1 162 ? 2.419 8.639 0.764 1.00 94.75 162 TRP A O 1
ATOM 1276 N N . ILE A 1 163 ? 4.196 7.303 0.471 1.00 94.31 163 ILE A N 1
ATOM 1277 C CA . ILE A 1 163 ? 4.552 7.810 -0.857 1.00 94.31 163 ILE A CA 1
ATOM 1278 C C . ILE A 1 163 ? 3.806 6.987 -1.910 1.00 94.31 163 ILE A C 1
ATOM 1280 O O . ILE A 1 163 ? 4.015 5.777 -2.003 1.00 94.31 163 ILE A O 1
ATOM 1284 N N . VAL A 1 164 ? 2.941 7.645 -2.680 1.00 94.94 164 VAL A N 1
ATOM 1285 C CA . VAL A 1 164 ? 2.210 7.055 -3.813 1.00 94.94 164 VAL A CA 1
ATOM 1286 C C . VAL A 1 164 ? 3.093 7.061 -5.056 1.00 94.94 164 VAL A C 1
ATOM 1288 O O . VAL A 1 164 ? 3.220 6.033 -5.715 1.00 94.94 164 VAL A O 1
ATOM 1291 N N . ASP A 1 165 ? 3.744 8.193 -5.328 1.00 94.75 165 ASP A N 1
ATOM 1292 C CA . ASP A 1 165 ? 4.652 8.400 -6.456 1.00 94.75 165 ASP A CA 1
ATOM 1293 C C . ASP A 1 165 ? 5.795 9.341 -6.053 1.00 94.75 165 ASP A C 1
ATOM 1295 O O . ASP A 1 165 ? 5.572 10.339 -5.371 1.00 94.75 165 ASP A O 1
ATOM 1299 N N . GLU A 1 166 ? 7.017 9.023 -6.477 1.00 90.88 166 GLU A N 1
ATOM 1300 C CA . GLU A 1 166 ? 8.211 9.861 -6.280 1.00 90.88 166 GLU A CA 1
ATOM 1301 C C . GLU A 1 166 ? 8.919 10.189 -7.603 1.00 90.88 166 GLU A C 1
ATOM 1303 O O . GLU A 1 166 ? 9.978 10.807 -7.593 1.00 90.88 166 GLU A O 1
ATOM 1308 N N . GLY A 1 167 ? 8.346 9.789 -8.747 1.00 78.88 167 GLY A N 1
ATOM 1309 C CA . GLY A 1 167 ? 8.953 9.969 -10.065 1.00 78.88 167 GLY A CA 1
ATOM 1310 C C . GLY A 1 167 ? 8.693 11.335 -10.697 1.00 78.88 167 GLY A C 1
ATOM 1311 O O . GLY A 1 167 ? 9.391 11.703 -11.635 1.00 78.88 167 GLY A O 1
ATOM 1312 N N . GLY A 1 168 ? 7.729 12.110 -10.199 1.00 68.88 168 GLY A N 1
ATOM 1313 C CA . GLY A 1 168 ? 7.552 13.500 -10.611 1.00 68.88 168 GLY A CA 1
ATOM 1314 C C . GLY A 1 168 ? 7.107 13.695 -12.055 1.00 68.88 168 GLY A C 1
ATOM 1315 O O . GLY A 1 168 ? 7.684 14.502 -12.783 1.00 68.88 168 GLY A O 1
ATOM 1316 N N . ALA A 1 169 ? 6.045 12.994 -12.462 1.00 54.78 169 ALA A N 1
ATOM 1317 C CA . ALA A 1 169 ? 5.483 13.053 -13.814 1.00 54.78 169 ALA A CA 1
ATOM 1318 C C . ALA A 1 169 ? 5.231 14.471 -14.367 1.00 54.78 169 ALA A C 1
ATOM 1320 O O . ALA A 1 169 ? 5.252 14.650 -15.581 1.00 54.78 169 ALA A O 1
ATOM 1321 N N . GLY A 1 170 ? 4.962 15.461 -13.507 1.00 55.47 170 GLY A N 1
ATOM 1322 C CA . GLY A 1 170 ? 4.693 16.840 -13.928 1.00 55.47 170 GLY A CA 1
ATOM 1323 C C . GLY A 1 170 ? 5.946 17.695 -14.126 1.00 55.47 170 GLY A C 1
ATOM 1324 O O . GLY A 1 170 ? 6.058 18.404 -15.118 1.00 55.47 170 GLY A O 1
ATOM 1325 N N . SER A 1 171 ? 6.918 17.625 -13.216 1.00 56.78 171 SER A N 1
ATOM 1326 C CA . SER A 1 171 ? 8.018 18.599 -13.184 1.00 56.78 171 SER A CA 1
ATOM 1327 C C . SER A 1 171 ? 9.141 18.314 -14.181 1.00 56.78 171 SER A C 1
ATOM 1329 O O . SER A 1 171 ? 9.807 19.246 -14.631 1.00 56.78 171 SER A O 1
ATOM 1331 N N . ILE A 1 172 ? 9.335 17.047 -14.563 1.00 58.59 172 ILE A N 1
ATOM 1332 C CA . ILE A 1 172 ? 10.323 16.674 -15.586 1.00 58.59 172 ILE A CA 1
ATOM 1333 C C . ILE A 1 172 ? 9.830 17.063 -16.987 1.00 58.59 172 ILE A C 1
ATOM 1335 O O . ILE A 1 172 ? 10.642 17.460 -17.817 1.00 58.59 172 ILE A O 1
ATOM 1339 N N . ARG A 1 173 ? 8.513 17.015 -17.241 1.00 56.19 173 ARG A N 1
ATOM 1340 C CA . ARG A 1 173 ? 7.950 17.287 -18.574 1.00 56.19 173 ARG A CA 1
ATOM 1341 C C . ARG A 1 173 ? 7.949 18.765 -18.967 1.00 56.19 173 ARG A C 1
ATOM 1343 O O . ARG A 1 173 ? 8.069 19.087 -20.144 1.00 56.19 173 ARG A O 1
ATOM 1350 N N . ASP A 1 174 ? 7.851 19.661 -17.990 1.00 59.72 174 ASP A N 1
ATOM 1351 C CA . ASP A 1 174 ? 7.687 21.096 -18.250 1.00 59.72 174 ASP A CA 1
ATOM 1352 C C . ASP A 1 174 ? 9.025 21.852 -18.383 1.00 59.72 174 ASP A C 1
ATOM 1354 O O . ASP A 1 174 ? 9.051 23.084 -18.395 1.00 59.72 174 ASP A O 1
ATOM 1358 N N . GLY A 1 175 ? 10.163 21.144 -18.425 1.00 57.97 175 GLY A N 1
ATOM 1359 C CA . GLY A 1 175 ? 11.493 21.762 -18.503 1.00 57.97 175 GLY A CA 1
ATOM 1360 C C . GLY A 1 175 ? 11.878 22.584 -17.263 1.00 57.97 175 GLY A C 1
ATOM 1361 O O . GLY A 1 175 ? 12.932 23.220 -17.241 1.00 57.97 175 GLY A O 1
ATOM 1362 N N . GLN A 1 176 ? 11.066 22.552 -16.198 1.00 58.22 176 GLN A N 1
ATOM 1363 C CA . GLN A 1 176 ? 11.364 23.157 -14.897 1.00 58.22 176 GLN A CA 1
ATOM 1364 C C . GLN A 1 176 ? 12.292 22.246 -14.084 1.00 58.22 176 GLN A C 1
ATOM 1366 O O . GLN A 1 176 ? 11.990 21.844 -12.957 1.00 58.22 176 GLN A O 1
ATOM 1371 N N . GLY A 1 177 ? 13.430 21.895 -14.692 1.00 57.84 177 GLY A N 1
ATOM 1372 C CA . GLY A 1 177 ? 14.469 21.057 -14.107 1.00 57.84 177 GLY A CA 1
ATOM 1373 C C . GLY A 1 177 ? 14.936 21.650 -12.784 1.00 57.84 177 GLY A C 1
ATOM 1374 O O . GLY A 1 177 ? 15.670 22.633 -12.752 1.00 57.84 177 GLY A O 1
ATOM 1375 N N . GLY A 1 178 ? 14.459 21.085 -11.681 1.00 69.56 178 GLY A N 1
ATOM 1376 C CA . GLY A 1 178 ? 14.739 21.599 -10.344 1.00 69.56 178 GLY A CA 1
ATOM 1377 C C . GLY A 1 178 ? 13.638 21.331 -9.329 1.00 69.56 178 GLY A C 1
ATOM 1378 O O . GLY A 1 178 ? 13.912 21.421 -8.137 1.00 69.56 178 GLY A O 1
ATOM 1379 N N . LEU A 1 179 ? 12.426 20.971 -9.760 1.00 78.75 179 LEU A N 1
ATOM 1380 C CA . LEU A 1 179 ? 11.369 20.505 -8.862 1.00 78.75 179 LEU A CA 1
ATOM 1381 C C . LEU A 1 179 ? 11.119 19.006 -9.0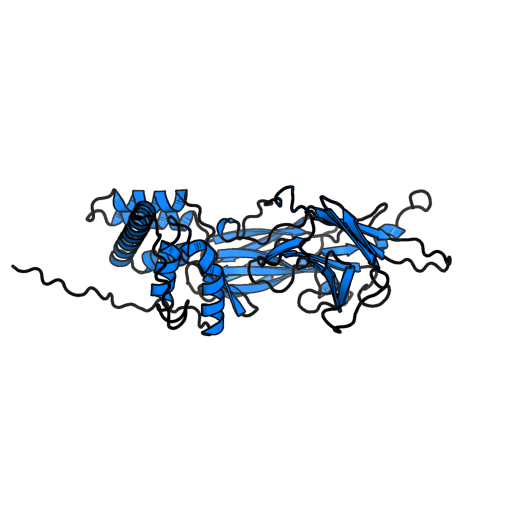56 1.00 78.75 179 LEU A C 1
ATOM 1383 O O . LEU A 1 179 ? 11.146 18.512 -10.179 1.00 78.75 179 LEU A O 1
ATOM 1387 N N . LEU A 1 180 ? 10.857 18.284 -7.971 1.00 82.31 180 LEU A N 1
ATOM 1388 C CA . LEU A 1 180 ? 10.330 16.922 -7.969 1.00 82.31 180 LEU A CA 1
ATOM 1389 C C . LEU A 1 180 ? 8.874 16.976 -7.509 1.00 82.31 180 LEU A C 1
ATOM 1391 O O . LEU A 1 180 ? 8.593 17.544 -6.454 1.00 82.31 180 LEU A O 1
ATOM 1395 N N . ASP A 1 181 ? 7.958 16.407 -8.287 1.00 87.25 181 ASP A N 1
ATOM 1396 C CA . ASP A 1 181 ? 6.558 16.254 -7.879 1.00 87.25 181 ASP A CA 1
ATOM 1397 C C . ASP A 1 181 ? 6.379 14.925 -7.130 1.00 87.25 181 ASP A C 1
ATOM 1399 O O . ASP A 1 181 ? 6.414 13.848 -7.721 1.00 87.25 181 ASP A O 1
ATOM 1403 N N . VAL A 1 182 ? 6.241 14.999 -5.807 1.00 91.69 182 VAL A N 1
ATOM 1404 C CA . VAL A 1 182 ? 6.022 13.822 -4.959 1.00 91.69 182 VAL A CA 1
ATOM 1405 C C . VAL A 1 182 ? 4.553 13.750 -4.575 1.00 91.69 182 VAL A C 1
ATOM 1407 O O . VAL A 1 182 ? 3.998 14.699 -4.011 1.00 91.69 182 VAL A O 1
ATOM 1410 N N . VAL A 1 183 ? 3.930 12.604 -4.841 1.00 93.69 183 VAL A N 1
ATOM 1411 C CA . VAL A 1 183 ? 2.546 12.320 -4.463 1.00 93.69 183 VAL A CA 1
ATOM 1412 C C . VAL A 1 183 ? 2.546 11.547 -3.151 1.00 93.69 183 VAL A C 1
ATOM 1414 O O . VAL A 1 183 ? 3.088 10.444 -3.054 1.00 93.69 183 VAL A O 1
ATOM 1417 N N . VAL A 1 184 ? 1.914 12.122 -2.134 1.00 94.81 184 VAL A N 1
ATOM 1418 C CA . VAL A 1 184 ? 1.782 11.532 -0.802 1.00 94.81 184 VAL A CA 1
ATOM 1419 C C . VAL A 1 184 ? 0.334 11.130 -0.571 1.00 94.81 184 VAL A C 1
ATOM 1421 O O . VAL A 1 184 ? -0.564 11.967 -0.634 1.00 94.81 184 VAL A O 1
ATOM 1424 N N . GLY A 1 185 ? 0.115 9.855 -0.268 1.00 95.06 185 GLY A N 1
ATOM 1425 C CA . GLY A 1 185 ? -1.163 9.353 0.212 1.00 95.06 185 GLY A CA 1
ATOM 1426 C C . GLY A 1 185 ? -1.293 9.626 1.705 1.00 95.06 185 GLY A C 1
ATOM 1427 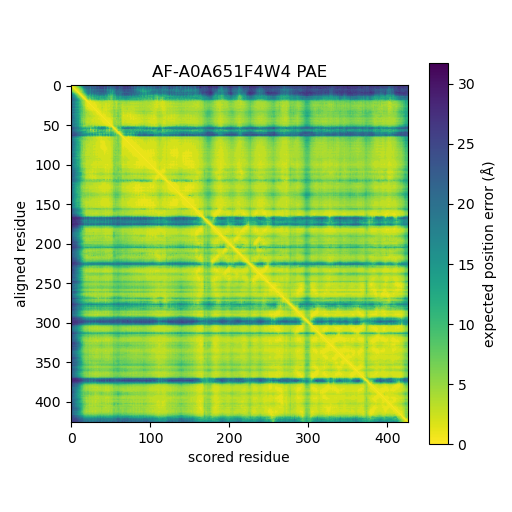O O . GLY A 1 185 ? -0.389 9.318 2.486 1.00 95.06 185 GLY A O 1
ATOM 1428 N N . ILE A 1 186 ? -2.409 10.224 2.112 1.00 95.12 186 ILE A N 1
ATOM 1429 C CA . ILE A 1 186 ? -2.719 10.522 3.511 1.00 95.12 186 ILE A CA 1
ATOM 1430 C C . ILE A 1 186 ? -4.108 9.982 3.802 1.00 95.12 186 ILE A C 1
ATOM 1432 O O . ILE A 1 186 ? -5.044 10.243 3.053 1.00 95.12 186 ILE A O 1
ATOM 1436 N N . VAL A 1 187 ? -4.253 9.259 4.905 1.00 94.00 187 VAL A N 1
ATOM 1437 C CA . VAL A 1 187 ? -5.528 8.696 5.343 1.00 94.00 187 VAL A CA 1
ATOM 1438 C C . VAL A 1 187 ? -5.816 9.046 6.790 1.00 94.00 187 VAL A C 1
ATOM 1440 O O . VAL A 1 187 ? -4.919 8.986 7.626 1.00 94.00 187 VAL A O 1
ATOM 1443 N N . GLU A 1 188 ? -7.076 9.338 7.101 1.00 93.12 188 GLU A N 1
ATOM 1444 C CA . GLU A 1 188 ? -7.559 9.429 8.477 1.00 93.12 188 GLU A CA 1
ATOM 1445 C C . GLU A 1 188 ? -8.130 8.075 8.948 1.00 93.12 188 GLU A C 1
ATOM 1447 O O . GLU A 1 188 ? -8.971 7.464 8.282 1.00 93.12 188 GLU A O 1
ATOM 1452 N N . LEU A 1 189 ? -7.642 7.581 10.092 1.00 91.56 189 LEU A N 1
ATOM 1453 C CA . LEU A 1 189 ? -7.931 6.237 10.604 1.00 91.56 189 LEU A CA 1
ATOM 1454 C C . LEU A 1 189 ? -8.961 6.192 11.746 1.00 91.56 189 LEU A C 1
ATOM 1456 O O . LEU A 1 189 ? -9.468 5.110 12.035 1.00 91.56 189 LEU A O 1
ATOM 1460 N N . ARG A 1 190 ? -9.297 7.309 12.402 1.00 90.81 190 ARG A N 1
ATOM 1461 C CA . ARG A 1 190 ? -10.224 7.343 13.554 1.00 90.81 190 ARG A CA 1
ATOM 1462 C C . ARG A 1 190 ? -11.670 7.646 13.171 1.00 90.81 190 ARG A C 1
ATOM 1464 O O . ARG A 1 190 ? -12.556 7.535 14.010 1.00 90.81 190 ARG A O 1
ATOM 1471 N N . GLY A 1 191 ? -11.927 7.997 11.917 1.00 85.62 191 GLY A N 1
ATOM 1472 C CA . GLY A 1 191 ? -13.242 8.394 11.427 1.00 85.62 191 GLY A CA 1
ATOM 1473 C C . GLY A 1 191 ? -13.579 9.858 11.685 1.00 85.62 191 GLY A C 1
ATOM 1474 O O . GLY A 1 191 ? -14.757 10.213 11.669 1.00 85.62 191 GLY A O 1
ATOM 1475 N N . ARG A 1 192 ? -12.573 10.710 11.916 1.00 89.00 192 ARG A N 1
ATOM 1476 C CA . ARG A 1 192 ? -12.764 12.145 12.165 1.00 89.00 192 ARG A CA 1
ATOM 1477 C C . ARG A 1 192 ? -12.463 12.964 10.925 1.00 89.00 192 ARG A C 1
ATOM 1479 O O . ARG A 1 192 ? -11.481 12.704 10.238 1.00 89.00 192 ARG A O 1
ATOM 1486 N N . THR A 1 193 ? -13.234 14.024 10.706 1.00 90.56 193 THR A N 1
ATOM 1487 C CA . THR A 1 193 ? -12.821 15.053 9.753 1.00 90.56 193 THR A CA 1
ATOM 1488 C C . THR A 1 193 ? -11.599 15.783 10.304 1.00 90.56 193 THR A C 1
ATOM 1490 O O . THR A 1 193 ? -11.634 16.307 11.419 1.00 90.56 193 THR A O 1
ATOM 1493 N N . THR A 1 194 ? -10.509 15.798 9.544 1.00 91.19 194 THR A N 1
ATOM 1494 C CA . THR A 1 194 ? -9.205 16.274 10.006 1.00 91.19 194 THR A CA 1
ATOM 1495 C C . THR A 1 194 ? -8.548 17.148 8.950 1.00 91.19 194 THR A C 1
ATOM 1497 O O . THR A 1 194 ? -8.397 16.739 7.805 1.00 91.19 194 THR A O 1
ATOM 1500 N N . VAL A 1 195 ? -8.087 18.337 9.343 1.00 93.31 195 VAL A N 1
ATOM 1501 C CA . VAL A 1 195 ? -7.222 19.148 8.478 1.00 93.31 195 VAL A CA 1
ATOM 1502 C C . VAL A 1 195 ? -5.836 18.523 8.451 1.00 93.31 195 VAL A C 1
ATOM 1504 O O . VAL A 1 195 ? -5.220 18.309 9.502 1.00 93.31 195 VAL A O 1
ATOM 1507 N N . VAL A 1 196 ? -5.349 18.244 7.249 1.00 94.00 196 VAL A N 1
ATOM 1508 C CA . VAL A 1 196 ? -4.017 17.703 7.012 1.00 94.00 196 VAL A CA 1
ATOM 1509 C C . VAL A 1 196 ? -3.192 18.667 6.185 1.00 94.00 196 VAL A C 1
ATOM 1511 O O . VAL A 1 196 ? -3.689 19.343 5.290 1.00 94.00 196 VAL A O 1
ATOM 1514 N N . SER A 1 197 ? -1.905 18.736 6.492 1.00 93.25 197 SER A N 1
ATOM 1515 C CA . SER A 1 197 ? -0.948 19.515 5.715 1.00 93.25 197 SER A CA 1
ATOM 1516 C C . SER A 1 197 ? 0.298 18.695 5.453 1.00 93.25 197 SER A C 1
ATOM 1518 O O . SER A 1 197 ? 0.736 17.957 6.338 1.00 93.25 197 SER A O 1
ATOM 1520 N N . SER A 1 198 ? 0.875 18.842 4.266 1.00 93.25 198 SER A N 1
ATOM 1521 C CA . SER A 1 198 ? 2.127 18.197 3.883 1.00 93.25 198 SER A CA 1
ATOM 1522 C C . SER A 1 198 ? 3.089 19.193 3.246 1.00 93.25 198 SER A C 1
ATOM 1524 O O . SER A 1 198 ? 2.694 20.222 2.691 1.00 93.25 198 SER A O 1
ATOM 1526 N N . GLY A 1 199 ? 4.377 18.908 3.384 1.00 90.81 199 GLY A N 1
ATOM 1527 C CA . GLY A 1 199 ? 5.439 19.609 2.679 1.00 90.81 199 GLY A CA 1
ATOM 1528 C C . GLY A 1 199 ? 6.822 19.137 3.124 1.00 90.81 199 GLY A C 1
ATOM 1529 O O . GLY A 1 199 ? 6.929 18.410 4.119 1.00 90.81 199 GLY A O 1
ATOM 1530 N N . PRO A 1 200 ? 7.886 19.540 2.415 1.00 90.12 200 PRO A N 1
ATOM 1531 C CA . PRO A 1 200 ? 9.253 19.201 2.791 1.00 90.12 200 PRO A CA 1
ATOM 1532 C C . PRO A 1 200 ? 9.587 19.681 4.207 1.00 90.12 200 PRO A C 1
ATOM 1534 O O . PRO A 1 200 ? 9.163 20.760 4.633 1.00 90.12 200 PRO A O 1
ATOM 1537 N N . VAL A 1 201 ? 10.368 18.898 4.952 1.00 88.75 201 VAL A N 1
ATOM 1538 C CA . VAL A 1 201 ? 10.874 19.332 6.263 1.00 88.75 201 VAL A CA 1
ATOM 1539 C C . VAL A 1 201 ? 11.687 20.622 6.103 1.00 88.75 201 VAL A C 1
ATOM 1541 O O . VAL A 1 201 ? 12.510 20.749 5.206 1.00 88.75 201 VAL A O 1
ATOM 1544 N N . GLY A 1 202 ? 11.440 21.599 6.979 1.00 86.06 202 GLY A N 1
ATOM 1545 C CA . GLY A 1 202 ? 12.099 22.911 6.933 1.00 86.06 202 GLY A CA 1
ATOM 1546 C C . GLY A 1 202 ? 11.444 23.919 5.984 1.00 86.06 202 GLY A C 1
ATOM 1547 O O . GLY A 1 202 ? 11.759 25.104 6.058 1.00 86.06 202 GLY A O 1
ATOM 1548 N N . VAL A 1 203 ? 10.481 23.490 5.163 1.00 84.12 203 VAL A N 1
ATOM 1549 C CA . VAL A 1 203 ? 9.694 24.361 4.283 1.00 84.12 203 VAL A CA 1
ATOM 1550 C C . VAL A 1 203 ? 8.278 24.509 4.849 1.00 84.12 203 VAL A C 1
ATOM 1552 O O . VAL A 1 203 ? 7.765 23.642 5.565 1.00 84.12 203 VAL A O 1
ATOM 1555 N N . ARG A 1 204 ? 7.629 25.648 4.578 1.00 83.88 204 ARG A N 1
ATOM 1556 C CA . ARG A 1 204 ? 6.201 25.818 4.881 1.00 83.88 204 ARG A CA 1
ATOM 1557 C C . ARG A 1 204 ? 5.408 24.749 4.120 1.00 83.88 204 ARG A C 1
ATOM 1559 O O . ARG A 1 204 ? 5.756 24.436 2.987 1.00 83.88 204 ARG A O 1
ATOM 1566 N N . ALA A 1 205 ? 4.356 24.209 4.740 1.00 80.12 205 ALA A N 1
ATOM 1567 C CA . ALA A 1 205 ? 3.497 23.220 4.092 1.00 80.12 205 ALA A CA 1
ATOM 1568 C C . ALA A 1 205 ? 3.047 23.721 2.711 1.00 80.12 205 ALA A C 1
ATOM 1570 O O . ALA A 1 205 ? 2.536 24.838 2.594 1.00 80.12 205 ALA A O 1
ATOM 1571 N N . SER A 1 206 ? 3.284 22.900 1.692 1.00 81.25 206 SER A N 1
ATOM 1572 C CA . SER A 1 206 ? 2.958 23.175 0.294 1.00 81.25 206 SER A CA 1
ATOM 1573 C C . SER A 1 206 ? 1.504 22.848 -0.023 1.00 81.25 206 SER A C 1
ATOM 1575 O O . SER A 1 206 ? 0.938 23.435 -0.940 1.00 81.25 206 SER A O 1
ATOM 1577 N N . SER A 1 207 ? 0.894 21.943 0.746 1.00 87.06 207 SER A N 1
ATOM 1578 C CA . SER A 1 207 ? -0.497 21.533 0.576 1.00 87.06 207 SER A CA 1
ATOM 1579 C C . SER A 1 207 ? -1.223 21.474 1.918 1.00 87.06 207 SER A C 1
ATOM 1581 O O . SER A 1 207 ? -0.646 21.084 2.938 1.00 87.06 207 SER A O 1
ATOM 1583 N N . VAL A 1 208 ? -2.489 21.890 1.915 1.00 91.19 208 VAL A N 1
ATOM 1584 C CA . VAL A 1 208 ? -3.420 21.800 3.044 1.00 91.19 208 VAL A CA 1
ATOM 1585 C C . VAL A 1 208 ? -4.754 21.318 2.494 1.00 91.19 208 VAL A C 1
ATOM 1587 O O . VAL A 1 208 ? -5.252 21.883 1.524 1.00 91.19 208 VAL A O 1
ATOM 1590 N N . ASP A 1 209 ? -5.326 20.297 3.119 1.00 92.56 209 ASP A N 1
ATOM 1591 C CA . ASP A 1 209 ? -6.600 19.703 2.719 1.00 92.56 209 ASP A CA 1
ATOM 1592 C C . ASP A 1 209 ? -7.412 19.304 3.958 1.00 92.56 209 ASP A C 1
ATOM 1594 O O . ASP A 1 209 ? -6.886 19.237 5.074 1.00 92.56 209 ASP A O 1
ATOM 1598 N N . THR A 1 210 ? -8.701 19.046 3.768 1.00 93.38 210 THR A N 1
ATOM 1599 C CA . THR A 1 210 ? -9.578 18.476 4.790 1.00 93.38 210 THR A CA 1
ATOM 1600 C C . THR A 1 210 ? -9.894 17.035 4.421 1.00 93.38 210 THR A C 1
ATOM 1602 O O . THR A 1 210 ? -10.490 16.770 3.385 1.00 93.38 210 THR A O 1
ATOM 1605 N N . LEU A 1 211 ? -9.505 16.102 5.283 1.00 90.44 211 LEU A N 1
ATOM 1606 C CA . LEU A 1 211 ? -9.826 14.689 5.139 1.00 90.44 211 LEU A CA 1
ATOM 1607 C C . LEU A 1 211 ? -11.115 14.363 5.863 1.00 90.44 211 LEU A C 1
ATOM 1609 O O . LEU A 1 211 ? -11.210 14.605 7.064 1.00 90.44 211 LEU A O 1
ATOM 1613 N N . ASP A 1 212 ? -12.055 13.738 5.166 1.00 88.62 212 ASP A N 1
ATOM 1614 C CA . ASP A 1 212 ? -13.176 13.074 5.814 1.00 88.62 212 ASP A CA 1
ATOM 1615 C C . ASP A 1 212 ? -12.710 11.780 6.490 1.00 88.62 212 ASP A C 1
ATOM 1617 O O . ASP A 1 212 ? -11.763 11.117 6.050 1.00 88.62 212 ASP A O 1
ATOM 1621 N N . GLY A 1 213 ? -13.400 11.387 7.559 1.00 86.06 213 GLY A N 1
ATOM 1622 C CA . GLY A 1 213 ? -13.080 10.166 8.290 1.00 86.06 213 GLY A CA 1
ATOM 1623 C C . GLY A 1 213 ? -13.051 8.931 7.383 1.00 86.06 213 GLY A C 1
ATOM 1624 O O . GLY A 1 213 ? -13.988 8.693 6.618 1.00 86.06 213 GLY A O 1
ATOM 1625 N N . HIS A 1 214 ? -11.995 8.118 7.491 1.00 85.12 214 HIS A N 1
ATOM 1626 C CA . HIS A 1 214 ? -11.791 6.908 6.677 1.00 85.12 214 HIS A CA 1
ATOM 1627 C C . HIS A 1 214 ? -11.738 7.134 5.160 1.00 85.12 214 HIS A C 1
ATOM 1629 O O . HIS A 1 214 ? -12.016 6.228 4.364 1.00 85.12 214 HIS A O 1
ATOM 1635 N N . THR A 1 215 ? -11.355 8.334 4.743 1.00 86.25 215 THR A N 1
ATOM 1636 C CA . THR A 1 215 ? -10.991 8.617 3.357 1.00 86.25 215 THR A CA 1
ATOM 1637 C C . THR A 1 215 ? -9.490 8.830 3.259 1.00 86.25 215 THR A C 1
ATOM 1639 O O . THR A 1 215 ? -8.851 9.312 4.199 1.00 86.25 215 THR A O 1
ATOM 1642 N N . ALA A 1 216 ? -8.917 8.403 2.139 1.00 89.31 216 ALA A N 1
ATOM 1643 C CA . ALA A 1 216 ? -7.580 8.789 1.748 1.00 89.31 216 ALA A CA 1
ATOM 1644 C C . ALA A 1 216 ? -7.649 9.914 0.713 1.00 89.31 216 ALA A C 1
ATOM 1646 O O . ALA A 1 216 ? -8.527 9.919 -0.150 1.00 89.31 216 ALA A O 1
ATOM 1647 N N . THR A 1 217 ? -6.688 10.826 0.790 1.00 92.12 217 THR A N 1
ATOM 1648 C CA . THR A 1 217 ? -6.422 11.850 -0.221 1.00 92.12 217 THR A CA 1
ATOM 1649 C C . THR A 1 217 ? -4.989 11.709 -0.715 1.00 92.12 217 THR A C 1
ATOM 1651 O O . THR A 1 217 ? -4.121 11.182 -0.013 1.00 92.12 217 THR A O 1
ATOM 1654 N N . GLU A 1 218 ? -4.746 12.203 -1.920 1.00 92.62 218 GLU A N 1
ATOM 1655 C CA . GLU A 1 218 ? -3.417 12.342 -2.500 1.00 92.62 218 GLU A CA 1
ATOM 1656 C C . GLU A 1 218 ? -3.035 13.818 -2.505 1.00 92.62 218 GLU A C 1
ATOM 1658 O O . GLU A 1 218 ? -3.683 14.641 -3.152 1.00 92.62 218 GLU A O 1
ATOM 1663 N N . GLN A 1 219 ? -1.962 14.164 -1.797 1.00 90.81 219 GLN A N 1
ATOM 1664 C CA . GLN A 1 219 ? -1.391 15.504 -1.827 1.00 90.81 219 GLN A CA 1
ATOM 1665 C C . GLN A 1 219 ? -0.121 15.515 -2.664 1.00 90.81 219 GLN A C 1
ATOM 1667 O O . GLN A 1 219 ? 0.797 14.727 -2.442 1.00 90.81 219 GLN A O 1
ATOM 1672 N N . ARG A 1 220 ? -0.057 16.458 -3.601 1.00 90.00 220 ARG A N 1
ATOM 1673 C CA . ARG A 1 220 ? 1.145 16.737 -4.384 1.00 90.00 220 ARG A CA 1
ATOM 1674 C C . ARG A 1 220 ? 2.015 17.752 -3.661 1.00 90.00 220 ARG A C 1
ATOM 1676 O O . ARG A 1 220 ? 1.522 18.780 -3.193 1.00 90.00 220 ARG A O 1
ATOM 1683 N N . SER A 1 221 ? 3.303 17.457 -3.570 1.00 87.00 221 SER A N 1
ATOM 1684 C CA . SER A 1 221 ? 4.316 18.358 -3.033 1.00 87.00 221 SER A CA 1
ATOM 1685 C C . SER A 1 221 ? 5.399 18.567 -4.080 1.00 87.00 221 SER A C 1
ATOM 1687 O O . SER A 1 221 ? 6.083 17.622 -4.459 1.00 87.00 221 SER A O 1
ATOM 1689 N N . LEU A 1 222 ? 5.564 19.817 -4.514 1.00 85.00 222 LEU A N 1
ATOM 1690 C CA . LEU A 1 222 ? 6.675 20.225 -5.366 1.00 85.00 222 LEU A CA 1
ATOM 1691 C C . LEU A 1 222 ? 7.891 20.503 -4.490 1.00 85.00 222 LEU A C 1
ATOM 1693 O O . LEU A 1 222 ? 7.854 21.380 -3.622 1.00 85.00 222 LEU A O 1
ATOM 1697 N N . ILE A 1 223 ? 8.958 19.748 -4.707 1.00 82.75 223 ILE A N 1
ATOM 1698 C CA . ILE A 1 223 ? 10.143 19.782 -3.859 1.00 82.75 223 ILE A CA 1
ATOM 1699 C C . ILE A 1 223 ? 11.325 20.288 -4.670 1.00 82.75 223 ILE A C 1
ATOM 1701 O O . ILE A 1 223 ? 11.650 19.673 -5.682 1.00 82.75 223 ILE A O 1
ATOM 1705 N N . PRO A 1 224 ? 12.001 21.366 -4.240 1.00 78.19 224 PRO A N 1
ATOM 1706 C CA . PRO A 1 224 ? 13.268 21.755 -4.833 1.00 78.19 224 PRO A CA 1
ATOM 1707 C C . PRO A 1 224 ? 14.265 20.611 -4.685 1.00 78.19 224 PRO A C 1
ATOM 1709 O O . PRO A 1 224 ? 14.590 20.202 -3.570 1.00 78.19 224 PRO A O 1
ATOM 1712 N N . VAL A 1 225 ? 14.751 20.090 -5.805 1.00 68.94 225 VAL A N 1
ATOM 1713 C CA . VAL A 1 225 ? 15.799 19.076 -5.817 1.00 68.94 225 VAL A CA 1
ATOM 1714 C C . VAL A 1 225 ? 17.107 19.773 -5.463 1.00 68.94 225 VAL A C 1
ATOM 1716 O O . VAL A 1 225 ? 17.757 20.399 -6.300 1.00 68.94 225 VAL A O 1
ATOM 1719 N N . GLY A 1 226 ? 17.476 19.712 -4.184 1.00 65.75 226 GLY A N 1
ATOM 1720 C CA . GLY A 1 226 ? 18.807 20.100 -3.736 1.00 65.75 226 GLY A CA 1
ATOM 1721 C C . GLY A 1 226 ? 19.845 19.139 -4.315 1.00 65.75 226 GLY A C 1
ATOM 1722 O O . GLY A 1 226 ? 19.674 17.924 -4.249 1.00 65.75 226 GLY A O 1
ATOM 1723 N N . ALA A 1 227 ? 20.940 19.669 -4.863 1.00 57.88 227 ALA A N 1
ATOM 1724 C CA . ALA A 1 227 ? 21.909 18.891 -5.642 1.00 57.88 227 ALA A CA 1
ATOM 1725 C C . ALA A 1 227 ? 22.596 17.730 -4.883 1.00 57.88 227 ALA A C 1
ATOM 1727 O O . ALA A 1 227 ? 23.201 16.872 -5.523 1.00 57.88 227 ALA A O 1
ATOM 1728 N N . ASN A 1 228 ? 22.515 17.682 -3.545 1.00 72.06 228 ASN A N 1
ATOM 1729 C CA . ASN A 1 228 ? 23.411 16.853 -2.731 1.00 72.06 228 ASN A CA 1
ATOM 1730 C C . ASN A 1 228 ? 22.733 15.821 -1.816 1.00 72.06 228 ASN A C 1
ATOM 1732 O O . ASN A 1 228 ? 23.440 14.971 -1.280 1.00 72.06 228 ASN A O 1
ATOM 1736 N N . GLU A 1 229 ? 21.411 15.846 -1.629 1.00 80.62 229 GLU A N 1
ATOM 1737 C CA . GLU A 1 229 ? 20.739 14.876 -0.749 1.00 80.62 229 GLU A CA 1
ATOM 1738 C C . GLU A 1 229 ? 20.040 13.786 -1.575 1.00 80.62 229 GLU A C 1
ATOM 1740 O O . GLU A 1 229 ? 19.183 14.113 -2.394 1.00 80.62 229 GLU A O 1
ATOM 1745 N N . PRO A 1 230 ? 20.389 12.493 -1.405 1.00 82.00 230 PRO A N 1
ATOM 1746 C CA . PRO A 1 230 ? 19.789 11.403 -2.182 1.00 82.00 230 PRO A CA 1
ATOM 1747 C C . PRO A 1 230 ? 18.342 11.100 -1.766 1.00 82.00 230 PRO A C 1
ATOM 1749 O O . PRO A 1 230 ? 17.575 10.526 -2.539 1.00 82.00 230 PRO A O 1
ATOM 1752 N N . ALA A 1 231 ? 17.958 11.492 -0.552 1.00 87.75 231 ALA A N 1
ATOM 1753 C CA . ALA A 1 231 ? 16.632 11.300 0.007 1.00 87.75 231 ALA A CA 1
ATOM 1754 C C . ALA A 1 231 ? 16.147 12.599 0.647 1.00 87.75 231 ALA A C 1
ATOM 1756 O O . ALA A 1 231 ? 16.941 13.351 1.203 1.00 87.75 231 ALA A O 1
ATOM 1757 N N . GLY A 1 232 ? 14.842 12.832 0.586 1.00 89.94 232 GLY A N 1
ATOM 1758 C CA . GLY A 1 232 ? 14.188 13.931 1.279 1.00 89.94 232 GLY A CA 1
ATOM 1759 C C . GLY A 1 232 ? 13.109 13.421 2.224 1.00 89.94 232 GLY A C 1
ATOM 1760 O O . GLY A 1 232 ? 12.737 12.245 2.212 1.00 89.94 232 GLY A O 1
ATOM 1761 N N . VAL A 1 233 ? 12.591 14.329 3.050 1.00 93.19 233 VAL A N 1
ATOM 1762 C CA . VAL A 1 233 ? 11.539 14.025 4.023 1.00 93.19 233 VAL A CA 1
ATOM 1763 C C . VAL A 1 233 ? 10.348 14.943 3.798 1.00 93.19 233 VAL A C 1
ATOM 1765 O O . VAL A 1 233 ? 10.490 16.169 3.819 1.00 93.19 233 VAL A O 1
ATOM 1768 N N . ILE A 1 234 ? 9.164 14.355 3.629 1.00 93.44 234 ILE A N 1
ATOM 1769 C CA . ILE A 1 234 ? 7.895 15.082 3.665 1.00 93.44 234 ILE A CA 1
ATOM 1770 C C . ILE A 1 234 ? 7.298 14.920 5.052 1.00 93.44 234 ILE A C 1
ATOM 1772 O O . ILE A 1 234 ? 7.100 13.806 5.535 1.00 93.44 234 ILE A O 1
ATOM 1776 N N . ARG A 1 235 ? 6.990 16.049 5.684 1.00 95.50 235 ARG A N 1
ATOM 1777 C CA . ARG A 1 235 ? 6.305 16.092 6.968 1.00 95.50 235 ARG A CA 1
ATOM 1778 C C . ARG A 1 235 ? 4.824 16.312 6.758 1.00 95.50 235 ARG A C 1
ATOM 1780 O O . ARG A 1 235 ? 4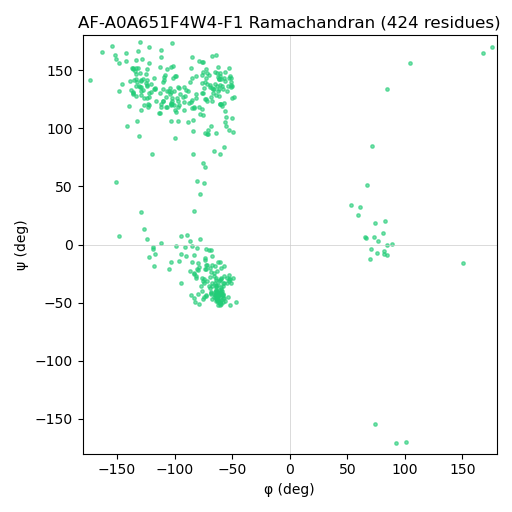.407 17.377 6.302 1.00 95.50 235 ARG A O 1
ATOM 1787 N N . VAL A 1 236 ? 4.039 15.339 7.189 1.00 95.56 236 VAL A N 1
ATOM 1788 C CA . VAL A 1 236 ? 2.585 15.406 7.240 1.00 95.56 236 VAL A CA 1
ATOM 1789 C C . VAL A 1 236 ? 2.137 15.701 8.665 1.00 95.56 236 VAL A C 1
ATOM 1791 O O . VAL A 1 236 ? 2.593 15.078 9.624 1.00 95.56 236 VAL A O 1
ATOM 1794 N N . ARG A 1 237 ? 1.238 16.671 8.818 1.00 95.44 237 ARG A N 1
ATOM 1795 C CA . ARG A 1 237 ? 0.606 17.020 10.096 1.00 95.44 237 ARG A CA 1
ATOM 1796 C C . ARG A 1 237 ? -0.896 16.859 9.971 1.00 95.44 237 ARG A C 1
ATOM 1798 O O . ARG A 1 237 ? -1.472 17.395 9.031 1.00 95.44 237 ARG A O 1
ATOM 1805 N N . GLY A 1 238 ? -1.514 16.177 10.929 1.00 93.75 238 GLY A N 1
ATOM 1806 C CA . GLY A 1 238 ? -2.953 15.928 10.943 1.00 93.75 238 GLY A CA 1
ATOM 1807 C C . GLY A 1 238 ? -3.404 15.255 12.232 1.00 93.75 238 GLY A C 1
ATOM 1808 O O . GLY A 1 238 ? -2.688 14.420 12.783 1.00 93.75 238 GLY A O 1
ATOM 1809 N N . GLY A 1 239 ? -4.573 15.635 12.747 1.00 87.94 239 GLY A N 1
ATOM 1810 C CA . GLY A 1 239 ? -5.207 14.950 13.883 1.00 87.94 239 GLY A CA 1
ATOM 1811 C C . GLY A 1 239 ? -4.367 14.979 15.164 1.00 87.94 239 GLY A C 1
ATOM 1812 O O . GLY A 1 239 ? -4.355 14.011 15.9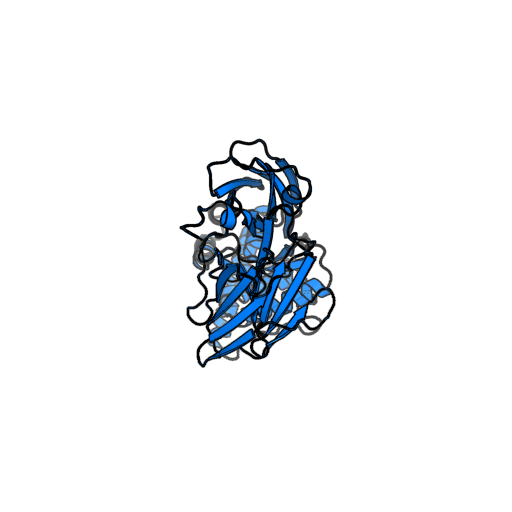19 1.00 87.94 239 GLY A O 1
ATOM 1813 N N . GLY A 1 240 ? -3.593 16.052 15.369 1.00 89.38 240 GLY A N 1
ATOM 1814 C CA . GLY A 1 240 ? -2.646 16.178 16.485 1.00 89.38 240 GLY A CA 1
ATOM 1815 C C . GLY A 1 240 ? -1.382 15.321 16.350 1.00 89.38 240 GLY A C 1
ATOM 1816 O O . GLY A 1 240 ? -0.582 15.268 17.279 1.00 89.38 240 GLY A O 1
ATOM 1817 N N . THR A 1 241 ? -1.180 14.664 15.208 1.00 91.19 241 THR A N 1
ATOM 1818 C CA . THR A 1 241 ? -0.014 13.820 14.936 1.00 91.19 241 THR A CA 1
ATOM 1819 C C . THR A 1 241 ? 0.874 14.421 13.852 1.00 91.19 241 THR A C 1
ATOM 1821 O O . THR A 1 241 ? 0.420 15.184 12.994 1.00 91.19 241 THR A O 1
ATOM 1824 N N . ILE A 1 242 ? 2.159 14.080 13.916 1.00 94.06 242 ILE A N 1
ATOM 1825 C CA . ILE A 1 242 ? 3.160 14.421 12.908 1.00 94.06 242 ILE A CA 1
ATOM 1826 C C . ILE A 1 242 ? 3.756 13.110 12.407 1.00 94.06 242 ILE A C 1
ATOM 1828 O O . ILE A 1 242 ? 4.138 12.254 13.207 1.00 94.06 242 ILE A O 1
ATOM 1832 N N . ARG A 1 243 ? 3.813 12.950 11.088 1.00 93.81 243 ARG A N 1
ATOM 1833 C CA . ARG A 1 243 ? 4.414 11.803 10.416 1.00 93.81 243 ARG A CA 1
ATOM 1834 C C . ARG A 1 243 ? 5.386 12.303 9.365 1.00 93.81 243 ARG A C 1
ATOM 1836 O O . ARG A 1 243 ? 5.028 13.132 8.536 1.00 93.81 243 ARG A O 1
ATOM 1843 N N . ASP A 1 244 ? 6.596 11.781 9.421 1.00 94.56 244 ASP A N 1
ATOM 1844 C CA . ASP A 1 244 ? 7.633 12.040 8.437 1.00 94.56 244 ASP A CA 1
ATOM 1845 C C . ASP A 1 244 ? 7.715 10.810 7.528 1.00 94.56 244 ASP A C 1
ATOM 1847 O O . ASP A 1 244 ? 7.724 9.682 8.024 1.00 94.56 244 ASP A O 1
ATOM 1851 N N . VAL A 1 245 ? 7.720 11.026 6.214 1.00 93.44 245 VAL A N 1
ATOM 1852 C CA . VAL A 1 245 ? 7.891 9.970 5.208 1.00 93.44 245 VAL A CA 1
ATOM 1853 C C . VAL A 1 245 ? 9.058 10.303 4.297 1.00 93.44 245 VAL A C 1
ATOM 1855 O O . VAL A 1 245 ? 9.220 11.450 3.867 1.00 93.44 245 VAL A O 1
ATOM 1858 N N . THR A 1 246 ? 9.883 9.298 4.019 1.00 93.06 246 THR A N 1
ATOM 1859 C CA . THR A 1 246 ? 11.080 9.453 3.191 1.00 93.06 246 THR A CA 1
ATOM 1860 C C . THR A 1 246 ? 10.785 9.167 1.721 1.00 93.06 246 THR A C 1
ATOM 1862 O O . THR A 1 246 ? 10.143 8.171 1.372 1.00 93.06 246 THR A O 1
ATOM 1865 N N . PHE A 1 247 ? 11.298 10.016 0.835 1.00 91.94 247 PHE A N 1
ATOM 1866 C CA . PHE A 1 247 ? 11.229 9.841 -0.618 1.00 91.94 247 PHE A CA 1
ATOM 1867 C C . PHE A 1 247 ? 12.628 9.977 -1.233 1.00 91.94 247 PHE A C 1
ATOM 1869 O O . PHE A 1 247 ? 13.537 10.534 -0.614 1.00 91.94 247 PHE A O 1
ATOM 1876 N N . MET A 1 248 ? 12.812 9.455 -2.442 1.00 90.44 248 MET A N 1
ATOM 1877 C CA . MET A 1 248 ? 14.051 9.619 -3.201 1.00 90.44 248 MET A CA 1
ATOM 1878 C C . MET A 1 248 ? 14.077 11.016 -3.817 1.00 90.44 248 MET A C 1
ATOM 1880 O O . MET A 1 248 ? 13.268 11.329 -4.683 1.00 90.44 248 MET A O 1
ATOM 1884 N N . ALA A 1 249 ? 14.990 11.869 -3.355 1.00 85.69 249 ALA A N 1
ATOM 1885 C CA . ALA A 1 249 ? 15.062 13.261 -3.803 1.00 85.69 249 ALA A CA 1
ATOM 1886 C C . ALA A 1 249 ? 15.825 13.429 -5.122 1.00 85.69 249 ALA A C 1
ATOM 1888 O O . ALA A 1 249 ? 15.816 14.511 -5.702 1.00 85.69 249 ALA A O 1
ATOM 1889 N N . GLN A 1 250 ? 16.473 12.368 -5.602 1.00 85.62 250 GLN A N 1
ATOM 1890 C CA . GLN A 1 250 ? 17.235 12.369 -6.841 1.00 85.62 250 GLN A CA 1
ATOM 1891 C C . GLN A 1 250 ? 16.758 11.265 -7.768 1.00 85.62 250 GLN A C 1
ATOM 1893 O O . GLN A 1 250 ? 16.414 10.166 -7.329 1.00 85.62 250 GLN A O 1
ATOM 1898 N N . ALA A 1 251 ? 16.822 11.552 -9.065 1.00 88.25 251 ALA A N 1
ATOM 1899 C CA . ALA A 1 251 ? 16.684 10.518 -10.065 1.00 88.25 251 ALA A CA 1
ATOM 1900 C C . ALA A 1 251 ? 17.786 9.464 -9.908 1.00 88.25 251 ALA A C 1
ATOM 1902 O O . ALA A 1 251 ? 18.964 9.788 -9.722 1.00 88.25 251 ALA A O 1
ATOM 1903 N N . ALA A 1 252 ? 17.402 8.200 -10.036 1.00 91.81 252 ALA A N 1
ATOM 1904 C CA . ALA A 1 252 ? 18.343 7.100 -10.097 1.00 91.81 252 ALA A CA 1
ATOM 1905 C C . ALA A 1 252 ? 19.209 7.244 -11.354 1.00 91.81 252 ALA A C 1
ATOM 1907 O O . ALA A 1 252 ? 18.705 7.416 -12.461 1.00 91.81 252 ALA A O 1
ATOM 1908 N N . ARG A 1 253 ? 20.528 7.182 -11.202 1.00 92.31 253 ARG A N 1
ATOM 1909 C CA . ARG A 1 253 ? 21.448 7.308 -12.335 1.00 92.31 253 ARG A CA 1
ATOM 1910 C C . ARG A 1 253 ? 21.647 5.949 -12.983 1.00 92.31 253 ARG A C 1
ATOM 1912 O O . ARG A 1 253 ? 22.104 5.020 -12.320 1.00 92.31 253 ARG A O 1
ATOM 1919 N N . ALA A 1 254 ? 21.348 5.834 -14.272 1.00 92.94 254 ALA A N 1
ATOM 1920 C CA . ALA A 1 254 ? 21.745 4.661 -15.034 1.00 92.94 254 ALA A CA 1
ATOM 1921 C C . ALA A 1 254 ? 23.226 4.788 -15.412 1.00 92.94 254 ALA A C 1
ATOM 1923 O O . ALA A 1 254 ? 23.614 5.730 -16.100 1.00 92.94 254 ALA A O 1
ATOM 1924 N N . GLN A 1 255 ? 24.060 3.857 -14.948 1.00 93.56 255 GLN A N 1
ATOM 1925 C CA . GLN A 1 255 ? 25.496 3.801 -15.240 1.00 93.56 255 GLN A CA 1
ATOM 1926 C C . GLN A 1 255 ? 25.906 2.354 -15.553 1.00 93.56 255 GLN A C 1
ATOM 1928 O O . GLN A 1 255 ? 25.268 1.442 -15.026 1.00 93.56 255 GLN A O 1
ATOM 1933 N N . PRO A 1 256 ? 26.949 2.112 -16.371 1.00 91.38 256 PRO A N 1
ATOM 1934 C CA . PRO A 1 256 ? 27.491 0.777 -16.599 1.00 91.38 256 PRO A CA 1
ATOM 1935 C C . PRO A 1 256 ? 27.794 0.034 -15.284 1.00 91.38 256 PRO A C 1
ATOM 1937 O O . PRO A 1 256 ? 28.349 0.636 -14.362 1.00 91.38 256 PRO A O 1
ATOM 1940 N N . PRO A 1 257 ? 27.459 -1.269 -15.179 1.00 93.06 257 PRO A N 1
ATOM 1941 C CA . PRO A 1 257 ? 26.871 -2.128 -16.219 1.00 93.06 257 PRO A CA 1
ATOM 1942 C C . PRO A 1 257 ? 25.334 -2.044 -16.333 1.00 93.06 257 PRO A C 1
ATOM 1944 O O . PRO A 1 257 ? 24.735 -2.729 -17.165 1.00 93.06 257 PRO A O 1
ATOM 1947 N N . GLY A 1 258 ? 24.673 -1.251 -15.493 1.00 94.50 258 GLY A N 1
ATOM 1948 C CA . GLY A 1 258 ? 23.220 -1.163 -15.414 1.00 94.50 258 GLY A CA 1
ATOM 1949 C C . GLY A 1 258 ? 22.741 -0.409 -14.173 1.00 94.50 258 GLY A C 1
ATOM 1950 O O . GLY A 1 258 ? 23.477 -0.249 -13.201 1.00 94.50 258 GLY A O 1
ATOM 1951 N N . LEU A 1 259 ? 21.471 -0.011 -14.166 1.00 96.31 259 LEU A N 1
ATOM 1952 C CA . LEU A 1 259 ? 20.757 0.361 -12.946 1.00 96.31 259 LEU A CA 1
ATOM 1953 C C . LEU A 1 259 ? 20.039 -0.869 -12.386 1.00 96.31 259 LEU A C 1
ATOM 1955 O O . LEU A 1 259 ? 19.202 -1.468 -13.063 1.00 96.31 259 LEU A O 1
ATOM 1959 N N . ALA A 1 260 ? 20.341 -1.233 -11.142 1.00 97.56 260 ALA A N 1
ATOM 1960 C CA . ALA A 1 260 ? 19.627 -2.298 -10.452 1.00 97.56 260 ALA A CA 1
ATOM 1961 C C . ALA A 1 260 ? 18.167 -1.895 -10.188 1.00 97.56 260 ALA A C 1
ATOM 1963 O O . ALA A 1 260 ? 17.884 -0.803 -9.695 1.00 97.56 260 ALA A O 1
ATOM 1964 N N . ILE A 1 261 ? 17.248 -2.810 -10.484 1.00 97.00 261 ILE A N 1
ATOM 1965 C CA . ILE A 1 261 ? 15.819 -2.688 -10.205 1.00 97.00 261 ILE A CA 1
ATOM 1966 C C . ILE A 1 261 ? 15.463 -3.721 -9.139 1.00 97.00 261 ILE A C 1
ATOM 1968 O O . ILE A 1 261 ? 15.788 -4.900 -9.257 1.00 97.00 261 ILE A O 1
ATOM 1972 N N . GLY A 1 262 ? 14.773 -3.293 -8.090 1.00 93.19 262 GLY A N 1
ATOM 1973 C CA . GLY A 1 262 ? 14.377 -4.169 -6.995 1.00 93.19 262 GLY A CA 1
ATOM 1974 C C . GLY A 1 262 ? 15.359 -4.224 -5.809 1.00 93.19 262 GLY A C 1
ATOM 1975 O O . GLY A 1 262 ? 16.267 -3.400 -5.713 1.00 93.19 262 GLY A O 1
ATOM 1976 N N . PRO A 1 263 ? 15.139 -5.158 -4.865 1.00 95.31 263 PRO A N 1
ATOM 1977 C CA . PRO A 1 263 ? 14.085 -6.170 -4.910 1.00 95.31 263 PRO A CA 1
ATOM 1978 C C . PRO A 1 263 ? 12.684 -5.547 -4.916 1.00 95.31 263 PRO A C 1
ATOM 1980 O O . PRO A 1 263 ? 12.459 -4.506 -4.293 1.00 95.31 263 PRO A O 1
ATOM 1983 N N . LEU A 1 264 ? 11.744 -6.154 -5.646 1.00 95.94 264 LEU A N 1
ATOM 1984 C CA . LEU A 1 264 ? 10.345 -5.729 -5.573 1.00 95.94 264 LEU A CA 1
ATOM 1985 C C . LEU A 1 264 ? 9.822 -5.965 -4.151 1.00 95.94 264 LEU A C 1
ATOM 1987 O O . LEU A 1 264 ? 10.067 -7.006 -3.536 1.00 95.94 264 LEU A O 1
ATOM 1991 N N . ARG A 1 265 ? 9.095 -4.979 -3.632 1.00 94.81 265 ARG A N 1
ATOM 1992 C CA . ARG A 1 265 ? 8.562 -4.969 -2.271 1.00 94.81 265 ARG A CA 1
ATOM 1993 C C . ARG A 1 265 ? 7.109 -5.435 -2.286 1.00 94.81 265 ARG A C 1
ATOM 1995 O O . ARG A 1 265 ? 6.370 -4.986 -3.158 1.00 94.81 265 ARG A O 1
ATOM 2002 N N . PRO A 1 266 ? 6.688 -6.317 -1.367 1.00 94.25 266 PRO A N 1
ATOM 2003 C CA . PRO A 1 266 ? 5.308 -6.770 -1.306 1.00 94.25 266 PRO A CA 1
ATOM 2004 C C . PRO A 1 266 ? 4.375 -5.588 -1.068 1.00 94.25 266 PRO A C 1
ATOM 2006 O O . PRO A 1 266 ? 4.727 -4.632 -0.374 1.00 94.25 266 PRO A O 1
ATOM 2009 N N . GLU A 1 267 ? 3.178 -5.685 -1.631 1.00 92.88 267 GLU A N 1
ATOM 2010 C CA . GLU A 1 267 ? 2.067 -4.798 -1.320 1.00 92.88 267 GLU A CA 1
ATOM 2011 C C . GLU A 1 267 ? 1.888 -4.712 0.200 1.00 92.88 267 GLU A C 1
ATOM 2013 O O . GLU A 1 267 ? 1.964 -5.719 0.919 1.00 92.88 267 GLU A O 1
ATOM 2018 N N . TRP A 1 268 ? 1.665 -3.501 0.704 1.00 90.75 268 TRP A N 1
ATOM 2019 C CA . TRP A 1 268 ? 1.403 -3.310 2.113 1.00 90.75 268 TRP A CA 1
ATOM 2020 C C . TRP A 1 268 ? 0.149 -4.058 2.520 1.00 90.75 268 TRP A C 1
ATOM 2022 O O . TRP A 1 268 ? -0.968 -3.783 2.081 1.00 90.75 268 TRP A O 1
ATOM 2032 N N . ARG A 1 269 ? 0.361 -4.965 3.464 1.00 84.19 269 ARG A N 1
ATOM 2033 C CA . ARG A 1 269 ? -0.699 -5.616 4.216 1.00 84.19 269 ARG A CA 1
ATOM 2034 C C . ARG A 1 269 ? -1.080 -4.728 5.393 1.00 84.19 269 ARG A C 1
ATOM 2036 O O . ARG A 1 269 ? -0.300 -3.878 5.822 1.00 84.19 269 ARG A O 1
ATOM 2043 N N . GLN A 1 270 ? -2.260 -4.966 5.950 1.00 78.25 270 GLN A N 1
ATOM 2044 C CA . GLN A 1 270 ? -2.845 -4.181 7.042 1.00 78.25 270 GLN A CA 1
ATOM 2045 C C . GLN A 1 270 ? -1.860 -3.894 8.189 1.00 78.25 270 GLN A C 1
ATOM 2047 O O . GLN A 1 270 ? -1.700 -2.738 8.566 1.00 78.25 270 GLN A O 1
ATOM 2052 N N . GLY A 1 271 ? -1.159 -4.920 8.689 1.00 76.44 271 GLY A N 1
ATOM 2053 C CA . GLY A 1 271 ? -0.213 -4.788 9.807 1.00 76.44 271 GLY A CA 1
ATOM 2054 C C . GLY A 1 271 ? 1.112 -4.103 9.456 1.00 76.44 271 GLY A C 1
ATOM 2055 O O . GLY A 1 271 ? 1.870 -3.741 10.346 1.00 76.44 271 GLY A O 1
ATOM 2056 N N . THR A 1 272 ? 1.388 -3.915 8.166 1.00 82.88 272 THR A N 1
ATOM 2057 C CA . THR A 1 272 ? 2.608 -3.271 7.643 1.00 82.88 272 THR A CA 1
ATOM 2058 C C . THR A 1 272 ? 2.313 -1.918 6.997 1.00 82.88 272 THR A C 1
ATOM 2060 O O . THR A 1 272 ? 3.208 -1.267 6.459 1.00 82.88 272 THR A O 1
ATOM 2063 N N . PHE A 1 273 ? 1.046 -1.498 7.012 1.00 86.31 273 PHE A N 1
ATOM 2064 C CA . PHE A 1 273 ? 0.611 -0.275 6.362 1.00 86.31 273 PHE A CA 1
ATOM 2065 C C . PHE A 1 273 ? 1.314 0.938 6.971 1.00 86.31 273 PHE A C 1
ATOM 2067 O O . PHE A 1 273 ? 1.297 1.131 8.188 1.00 86.31 273 PHE A O 1
ATOM 2074 N N . GLY A 1 274 ? 1.927 1.759 6.118 1.00 77.25 274 GLY A N 1
ATOM 2075 C CA . GLY A 1 274 ? 2.646 2.961 6.542 1.00 77.25 274 GLY A CA 1
ATOM 2076 C C . GLY A 1 274 ? 3.902 2.682 7.375 1.00 77.25 274 GLY A C 1
ATOM 2077 O O . GLY A 1 274 ? 4.526 3.621 7.864 1.00 77.25 274 GLY A O 1
ATOM 2078 N N . THR A 1 275 ? 4.296 1.415 7.550 1.00 78.50 275 THR A N 1
ATOM 2079 C CA . THR A 1 275 ? 5.592 1.082 8.142 1.00 78.50 275 THR A CA 1
ATOM 2080 C C . THR A 1 275 ? 6.640 1.107 7.035 1.00 78.50 275 THR A C 1
ATOM 2082 O O . THR A 1 275 ? 6.506 0.410 6.029 1.00 78.50 275 THR A O 1
ATOM 2085 N N . GLU A 1 276 ? 7.696 1.905 7.212 1.00 68.62 276 GLU A N 1
ATOM 2086 C CA . GLU A 1 276 ? 8.852 1.911 6.300 1.00 68.62 276 GLU A CA 1
ATOM 2087 C C . GLU A 1 276 ? 9.697 0.631 6.413 1.00 68.62 276 GLU A C 1
ATOM 2089 O O . GLU A 1 276 ? 10.638 0.445 5.642 1.00 68.62 276 GLU A O 1
ATOM 2094 N N . MET A 1 277 ? 9.368 -0.268 7.352 1.00 67.38 277 MET A N 1
ATOM 2095 C CA . MET A 1 277 ? 10.029 -1.562 7.462 1.00 67.38 277 MET A CA 1
ATOM 2096 C C . MET A 1 277 ? 9.918 -2.306 6.133 1.00 67.38 277 MET A C 1
ATOM 2098 O O . MET A 1 277 ? 8.831 -2.673 5.685 1.00 67.38 277 MET A O 1
ATOM 2102 N N . ALA A 1 278 ? 11.074 -2.521 5.504 1.00 62.94 278 ALA A N 1
ATOM 2103 C CA . ALA A 1 278 ? 11.190 -3.309 4.296 1.00 62.94 278 ALA A CA 1
ATOM 2104 C C . ALA A 1 278 ? 10.804 -4.753 4.622 1.00 62.94 278 ALA A C 1
ATOM 2106 O O . ALA A 1 278 ? 11.615 -5.541 5.107 1.00 62.94 278 ALA A O 1
ATOM 2107 N N . VAL A 1 279 ? 9.547 -5.104 4.363 1.00 73.88 279 VAL A N 1
ATOM 2108 C CA . VAL A 1 279 ? 9.153 -6.504 4.280 1.00 73.88 279 VAL A CA 1
ATOM 2109 C C . VAL A 1 279 ? 9.832 -7.035 3.028 1.00 73.88 279 VAL A C 1
ATOM 2111 O O . VAL A 1 279 ? 9.433 -6.720 1.911 1.00 73.88 279 VAL A O 1
ATOM 2114 N N . VAL A 1 280 ? 10.923 -7.770 3.199 1.00 76.06 280 VAL A N 1
ATOM 2115 C CA . VAL A 1 280 ? 11.539 -8.475 2.078 1.00 76.06 280 VAL A CA 1
ATOM 2116 C C . VAL A 1 280 ? 10.578 -9.591 1.679 1.00 76.06 280 VAL A C 1
ATOM 2118 O O . VAL A 1 280 ? 10.003 -10.257 2.543 1.00 76.06 280 VAL A O 1
ATOM 2121 N N . ALA A 1 281 ? 10.358 -9.762 0.374 1.00 78.81 281 ALA A N 1
ATOM 2122 C CA . ALA A 1 281 ? 9.596 -10.898 -0.127 1.00 78.81 281 ALA A CA 1
ATOM 2123 C C . ALA A 1 281 ? 10.183 -12.209 0.421 1.00 78.81 281 ALA A C 1
ATOM 2125 O O . ALA A 1 281 ? 11.383 -12.292 0.701 1.00 78.81 281 ALA A O 1
ATOM 2126 N N . ALA A 1 282 ? 9.346 -13.240 0.557 1.00 82.38 282 ALA A N 1
ATOM 2127 C CA . ALA A 1 282 ? 9.851 -14.571 0.864 1.00 82.38 282 ALA A CA 1
ATOM 2128 C C . ALA A 1 282 ? 10.947 -14.953 -0.161 1.00 82.38 282 ALA A C 1
ATOM 2130 O O . ALA A 1 282 ? 10.841 -14.553 -1.326 1.00 82.38 282 ALA A O 1
ATOM 2131 N N . PRO A 1 283 ? 12.014 -15.670 0.242 1.00 83.25 283 PRO A N 1
ATOM 2132 C CA . PRO A 1 283 ? 13.154 -15.941 -0.637 1.00 83.25 283 PRO A CA 1
ATOM 2133 C C . PRO A 1 283 ? 12.778 -16.604 -1.969 1.00 83.25 283 PRO A C 1
ATOM 2135 O O . PRO A 1 283 ? 13.433 -16.368 -2.973 1.00 83.25 283 PRO A O 1
ATOM 2138 N N . ASP A 1 284 ? 11.698 -17.382 -2.001 1.00 86.44 284 ASP A N 1
ATOM 2139 C CA . ASP A 1 284 ? 11.146 -18.060 -3.180 1.00 86.44 284 ASP A CA 1
ATOM 2140 C C . ASP A 1 284 ? 10.283 -17.155 -4.083 1.00 86.44 284 ASP A C 1
ATOM 2142 O O . ASP A 1 284 ? 9.809 -17.592 -5.130 1.00 86.44 284 ASP A O 1
ATOM 2146 N N . ARG A 1 285 ? 10.069 -15.893 -3.695 1.00 88.31 285 ARG A N 1
ATOM 2147 C CA . ARG A 1 285 ? 9.245 -14.895 -4.404 1.00 88.31 285 ARG A CA 1
ATOM 2148 C C . ARG A 1 285 ? 9.988 -13.590 -4.683 1.00 88.31 285 ARG A C 1
ATOM 2150 O O . ARG A 1 285 ? 9.377 -12.589 -5.062 1.00 88.31 285 ARG A O 1
ATOM 2157 N N . LEU A 1 286 ? 11.311 -13.582 -4.522 1.00 95.06 286 LEU A N 1
ATOM 2158 C CA . LEU A 1 286 ? 12.136 -12.425 -4.851 1.00 95.06 286 LEU A CA 1
ATOM 2159 C C . LEU A 1 286 ? 12.032 -12.095 -6.343 1.00 95.06 286 LEU A C 1
ATOM 2161 O O . LEU A 1 286 ? 11.983 -12.983 -7.194 1.00 95.06 286 LEU A O 1
ATOM 2165 N N . THR A 1 287 ? 12.023 -10.804 -6.657 1.00 97.19 287 THR A N 1
ATOM 2166 C CA . THR A 1 287 ? 12.130 -10.320 -8.035 1.00 97.19 287 THR A CA 1
ATOM 2167 C C . THR A 1 287 ? 13.150 -9.204 -8.081 1.00 97.19 287 THR A C 1
ATOM 2169 O O . THR A 1 287 ? 13.056 -8.262 -7.291 1.00 97.19 287 THR A O 1
ATOM 2172 N N . MET A 1 288 ? 14.116 -9.315 -8.985 1.00 97.50 288 MET A N 1
ATOM 2173 C CA . MET A 1 288 ? 15.146 -8.306 -9.220 1.00 97.50 288 MET A CA 1
ATOM 2174 C C . MET A 1 288 ? 15.266 -8.027 -10.711 1.00 97.50 288 MET A C 1
ATOM 2176 O O . MET A 1 288 ? 14.775 -8.788 -11.540 1.00 97.50 288 MET A O 1
ATOM 2180 N N . GLY A 1 289 ? 15.951 -6.949 -11.056 1.00 97.81 289 GLY A N 1
ATOM 2181 C CA . GLY A 1 289 ? 16.183 -6.575 -12.430 1.00 97.81 289 GLY A CA 1
ATOM 2182 C C . GLY A 1 289 ? 17.423 -5.734 -12.629 1.00 97.81 289 GLY A C 1
ATOM 2183 O O . GLY A 1 289 ? 18.052 -5.260 -11.683 1.00 97.81 289 GLY A O 1
ATOM 2184 N N . LEU A 1 290 ? 17.747 -5.546 -13.897 1.00 98.12 290 LEU A N 1
ATOM 2185 C CA . LEU A 1 290 ? 18.830 -4.701 -14.357 1.00 98.12 290 LEU A CA 1
ATOM 2186 C C . LEU A 1 290 ? 18.346 -3.951 -15.593 1.00 98.12 290 LEU A C 1
ATOM 2188 O O . LEU A 1 290 ? 17.991 -4.562 -16.601 1.00 98.12 290 LEU A O 1
ATOM 2192 N N . LEU A 1 291 ? 18.329 -2.629 -15.510 1.00 97.00 291 LEU A N 1
ATOM 2193 C CA . LEU A 1 291 ? 18.161 -1.763 -16.664 1.00 97.00 291 LEU A CA 1
ATOM 2194 C C . LEU A 1 291 ? 19.542 -1.498 -17.265 1.00 97.00 291 LEU A C 1
ATOM 2196 O O . LEU A 1 291 ? 20.414 -0.967 -16.583 1.00 97.00 291 LEU A O 1
ATOM 2200 N N . THR A 1 292 ? 19.743 -1.846 -18.529 1.00 95.12 292 THR A N 1
ATOM 2201 C CA . THR A 1 292 ? 21.026 -1.691 -19.224 1.00 95.12 292 THR A CA 1
ATOM 2202 C C . THR A 1 292 ? 20.826 -1.074 -20.604 1.00 95.12 292 THR A C 1
ATOM 2204 O O . THR A 1 292 ? 19.722 -1.120 -21.148 1.00 95.12 292 THR A O 1
ATOM 2207 N N . ALA A 1 293 ? 21.877 -0.479 -21.159 1.00 91.06 293 ALA A N 1
ATOM 2208 C CA . ALA A 1 293 ? 21.886 0.014 -22.529 1.00 91.06 293 ALA A CA 1
ATOM 2209 C C . ALA A 1 293 ? 22.653 -0.976 -23.409 1.00 91.06 293 ALA A C 1
ATOM 2211 O O . ALA A 1 293 ? 23.826 -1.251 -23.150 1.00 91.06 293 ALA A O 1
ATOM 2212 N N . ASP A 1 294 ? 22.016 -1.483 -24.462 1.00 84.81 294 ASP A N 1
ATOM 2213 C CA . ASP A 1 294 ? 22.707 -2.267 -25.480 1.00 84.81 294 ASP A CA 1
ATOM 2214 C C . ASP A 1 294 ? 23.330 -1.335 -26.527 1.00 84.81 294 ASP A C 1
ATOM 2216 O O . ASP A 1 294 ? 22.759 -0.305 -26.897 1.00 84.81 294 ASP A O 1
ATOM 2220 N N . ALA A 1 295 ? 24.511 -1.701 -27.025 1.00 72.25 295 ALA A N 1
ATOM 2221 C CA . ALA A 1 295 ? 25.013 -1.126 -28.265 1.00 72.25 295 ALA A CA 1
ATOM 2222 C C . ALA A 1 295 ? 24.178 -1.695 -29.419 1.00 72.25 295 ALA A C 1
ATOM 2224 O O . ALA A 1 295 ? 24.088 -2.918 -29.559 1.00 72.25 295 ALA A O 1
ATOM 2225 N N . GLU A 1 296 ? 23.557 -0.837 -30.230 1.00 66.81 296 GLU A N 1
ATOM 2226 C CA . GLU A 1 296 ? 22.946 -1.322 -31.463 1.00 66.81 296 GLU A CA 1
ATOM 2227 C C . GLU A 1 296 ? 24.033 -1.856 -32.406 1.00 66.81 296 GLU A C 1
ATOM 2229 O O . GLU A 1 296 ? 25.104 -1.251 -32.524 1.00 66.81 296 GLU A O 1
ATOM 2234 N N . PRO A 1 297 ? 23.784 -2.999 -33.068 1.00 56.50 297 PRO A N 1
ATOM 2235 C CA . PRO A 1 297 ? 24.761 -3.637 -33.945 1.00 56.50 297 PRO A CA 1
ATOM 2236 C C . PRO A 1 297 ? 25.137 -2.776 -35.161 1.00 56.50 297 PRO A C 1
ATOM 2238 O O . PRO A 1 297 ? 26.233 -2.946 -35.693 1.00 56.50 297 PRO A O 1
ATOM 2241 N N . ASP A 1 298 ? 24.281 -1.828 -35.556 1.00 59.47 298 ASP A N 1
ATOM 2242 C CA . ASP A 1 298 ? 24.403 -1.098 -36.823 1.00 59.47 298 ASP A CA 1
ATOM 2243 C C . ASP A 1 298 ? 25.143 0.250 -36.711 1.00 59.47 298 ASP A C 1
ATOM 2245 O O . ASP A 1 298 ? 25.248 0.991 -37.683 1.00 59.47 298 ASP A O 1
ATOM 2249 N N . GLY A 1 299 ? 25.735 0.567 -35.553 1.00 51.81 299 GLY A N 1
ATOM 2250 C CA . GLY A 1 299 ? 26.731 1.643 -35.427 1.00 51.81 299 GLY A CA 1
ATOM 2251 C C . GLY A 1 299 ? 26.216 3.086 -35.555 1.00 51.81 299 GLY A C 1
ATOM 2252 O O . GLY A 1 299 ? 26.988 4.011 -35.305 1.00 51.81 299 GLY A O 1
ATOM 2253 N N . GLU A 1 300 ? 24.933 3.314 -35.850 1.00 53.25 300 GLU A N 1
ATOM 2254 C CA . GLU A 1 300 ? 24.329 4.654 -35.990 1.00 53.25 300 GLU A CA 1
ATOM 2255 C C . GLU A 1 300 ? 23.904 5.307 -34.658 1.00 53.25 300 GLU A C 1
ATOM 2257 O O . GLU A 1 300 ? 23.012 6.148 -34.607 1.00 53.25 300 GLU A O 1
ATOM 2262 N N . GLY A 1 301 ? 24.572 4.976 -33.550 1.00 57.53 301 GLY A N 1
ATOM 2263 C CA . GLY A 1 301 ? 24.504 5.747 -32.300 1.00 57.53 301 GLY A CA 1
ATOM 2264 C C . GLY A 1 301 ? 23.180 5.703 -31.524 1.00 57.53 301 GLY A C 1
ATOM 2265 O O . GLY A 1 301 ? 23.180 6.089 -30.351 1.00 57.53 301 GLY A O 1
ATOM 2266 N N . ALA A 1 302 ? 22.090 5.197 -32.105 1.00 57.66 302 ALA A N 1
ATOM 2267 C CA . ALA A 1 302 ? 20.890 4.840 -31.365 1.00 57.66 302 ALA A CA 1
ATOM 2268 C C . ALA A 1 302 ? 21.207 3.641 -30.461 1.00 57.66 302 ALA A C 1
ATOM 2270 O O . ALA A 1 302 ? 21.927 2.712 -30.825 1.00 57.66 302 ALA A O 1
ATOM 2271 N N . ARG A 1 303 ? 20.769 3.711 -29.206 1.00 71.25 303 ARG A N 1
ATOM 2272 C CA . ARG A 1 303 ? 20.973 2.643 -28.229 1.00 71.25 303 ARG A CA 1
ATOM 2273 C C . ARG A 1 303 ? 19.633 2.271 -27.647 1.00 71.25 303 ARG A C 1
ATOM 2275 O O . ARG A 1 303 ? 18.924 3.124 -27.112 1.00 71.25 303 ARG A O 1
ATOM 2282 N N . ALA A 1 304 ? 19.325 0.986 -27.716 1.00 86.69 304 ALA A N 1
ATOM 2283 C CA . ALA A 1 304 ? 18.136 0.433 -27.108 1.00 86.69 304 ALA A CA 1
ATOM 2284 C C . ALA A 1 304 ? 18.387 0.201 -25.613 1.00 86.69 304 ALA A C 1
ATOM 2286 O O . ALA A 1 304 ? 19.337 -0.483 -25.219 1.00 86.69 304 ALA A O 1
ATOM 2287 N N . TRP A 1 305 ? 17.517 0.750 -24.767 1.00 92.00 305 TRP A N 1
ATOM 2288 C CA . TRP A 1 305 ? 17.474 0.356 -23.364 1.00 92.00 305 TRP A CA 1
ATOM 2289 C C . TRP A 1 305 ? 16.776 -0.994 -23.244 1.00 92.00 305 TRP A C 1
ATOM 2291 O O . TRP A 1 305 ? 15.761 -1.257 -23.889 1.00 92.00 305 TRP A O 1
ATOM 2301 N N . ARG A 1 306 ? 17.310 -1.861 -22.392 1.00 94.88 306 ARG A N 1
ATOM 2302 C CA . ARG A 1 306 ? 16.754 -3.181 -22.119 1.00 94.88 306 ARG A CA 1
ATOM 2303 C C . ARG A 1 306 ? 16.571 -3.359 -20.625 1.00 94.88 306 ARG A C 1
ATOM 2305 O O . ARG A 1 306 ? 17.480 -3.108 -19.835 1.00 94.88 306 ARG A O 1
ATOM 2312 N N . LEU A 1 307 ? 15.396 -3.842 -20.246 1.00 97.44 307 LEU A N 1
ATOM 2313 C CA . LEU A 1 307 ? 15.103 -4.262 -18.888 1.00 97.44 307 LEU A CA 1
ATOM 2314 C C . LEU A 1 307 ? 15.212 -5.785 -18.798 1.00 97.44 307 LEU A C 1
ATOM 2316 O O . LEU A 1 307 ? 14.445 -6.514 -19.426 1.00 97.44 307 LEU A O 1
ATOM 2320 N N . TYR A 1 308 ? 16.171 -6.261 -18.013 1.00 98.12 308 TYR A N 1
ATOM 2321 C CA . TYR A 1 308 ? 16.230 -7.643 -17.549 1.00 98.12 308 TYR A CA 1
ATOM 2322 C C . TYR A 1 308 ? 15.482 -7.758 -16.225 1.00 98.12 308 TYR A C 1
ATOM 2324 O O . TYR A 1 308 ? 15.720 -6.954 -15.325 1.00 98.12 308 TYR A O 1
ATOM 2332 N N . LEU A 1 309 ? 14.622 -8.764 -16.082 1.00 98.44 309 LEU A N 1
ATOM 2333 C CA . LEU A 1 309 ? 13.995 -9.127 -14.813 1.00 98.44 309 LEU A CA 1
ATOM 2334 C C . LEU A 1 309 ? 14.180 -10.619 -14.555 1.00 98.44 309 LEU A C 1
ATOM 2336 O O . LEU A 1 309 ? 14.037 -11.441 -15.459 1.00 98.44 309 LEU A O 1
ATOM 2340 N N . GLU A 1 310 ? 14.436 -10.957 -13.299 1.00 98.19 310 GLU A N 1
ATOM 2341 C CA . GLU A 1 310 ? 14.512 -12.317 -12.785 1.00 98.19 310 GLU A CA 1
ATOM 2342 C C . GLU A 1 310 ? 13.510 -12.477 -11.644 1.00 98.19 310 GLU A C 1
ATOM 2344 O O . GLU A 1 310 ? 13.569 -11.761 -10.642 1.00 98.19 310 GLU A O 1
ATOM 2349 N N . CYS A 1 311 ? 12.590 -13.422 -11.810 1.00 97.81 311 CYS A N 1
ATOM 2350 C CA . CYS A 1 311 ? 11.533 -13.740 -10.864 1.00 97.81 311 CYS A CA 1
ATOM 2351 C C . CYS A 1 311 ? 11.796 -15.130 -10.283 1.00 97.81 311 CYS A C 1
ATOM 2353 O O . CYS A 1 311 ? 11.699 -16.124 -11.004 1.00 97.81 311 CYS A O 1
ATOM 2355 N N . LEU A 1 312 ? 12.109 -15.217 -8.989 1.00 96.62 312 LEU A N 1
ATOM 2356 C CA . LEU A 1 312 ? 12.211 -16.506 -8.300 1.00 96.62 312 LEU A CA 1
ATOM 2357 C C . LEU A 1 312 ? 10.826 -17.147 -8.144 1.00 96.62 312 LEU A C 1
ATOM 2359 O O . LEU A 1 312 ? 9.821 -16.443 -7.984 1.00 96.62 312 LEU A O 1
ATOM 2363 N N . GLY A 1 313 ? 10.794 -18.475 -8.210 1.00 91.38 313 GLY A N 1
ATOM 2364 C CA . GLY A 1 313 ? 9.598 -19.311 -8.242 1.00 91.38 313 GLY A CA 1
ATOM 2365 C C . GLY A 1 313 ? 9.311 -19.875 -9.637 1.00 91.38 313 GLY A C 1
ATOM 2366 O O . GLY A 1 313 ? 9.702 -19.310 -10.657 1.00 91.38 313 GLY A O 1
ATOM 2367 N N . ASN A 1 314 ? 8.578 -20.989 -9.687 1.00 84.69 314 ASN A N 1
ATOM 2368 C CA . ASN A 1 314 ? 8.386 -21.778 -10.912 1.00 84.69 314 ASN A CA 1
ATOM 2369 C C . ASN A 1 314 ? 7.541 -21.068 -11.991 1.00 84.69 314 ASN A C 1
ATOM 2371 O O . ASN A 1 314 ? 7.392 -21.612 -13.084 1.00 84.69 314 ASN A O 1
ATOM 2375 N N . GLY A 1 315 ? 6.990 -19.880 -11.704 1.00 83.88 315 GLY A N 1
ATOM 2376 C CA . GLY A 1 315 ? 6.187 -19.064 -12.617 1.00 83.88 315 GLY A CA 1
ATOM 2377 C C . GLY A 1 315 ? 4.809 -19.665 -12.876 1.00 83.88 315 GLY A C 1
ATOM 2378 O O . GLY A 1 315 ? 4.621 -20.370 -13.866 1.00 83.88 315 GLY A O 1
ATOM 2379 N N . ASP A 1 316 ? 3.835 -19.405 -12.004 1.00 93.25 316 ASP A N 1
ATOM 2380 C CA . ASP A 1 316 ? 2.453 -19.827 -12.280 1.00 93.25 316 ASP A CA 1
ATOM 2381 C C . ASP A 1 316 ? 2.016 -19.291 -13.668 1.00 93.25 316 ASP A C 1
ATOM 2383 O O . ASP A 1 316 ? 2.355 -18.151 -13.986 1.00 93.25 316 ASP A O 1
ATOM 2387 N N . PRO A 1 317 ? 1.343 -20.070 -14.540 1.00 93.31 317 PRO A N 1
ATOM 2388 C CA . PRO A 1 317 ? 0.935 -19.594 -15.869 1.00 93.31 317 PRO A CA 1
ATOM 2389 C C . PRO A 1 317 ? 0.139 -18.281 -15.870 1.00 93.31 317 PRO A C 1
ATOM 2391 O O . PRO A 1 317 ? 0.176 -17.550 -16.862 1.00 93.31 317 PRO A O 1
ATOM 2394 N N . ASP A 1 318 ? -0.554 -17.989 -14.768 1.00 94.56 318 ASP A N 1
ATOM 2395 C CA . ASP A 1 318 ? -1.344 -16.774 -14.572 1.00 94.56 318 ASP A CA 1
ATOM 2396 C C . ASP A 1 318 ? -0.590 -15.695 -13.753 1.00 94.56 318 ASP A C 1
ATOM 2398 O O . ASP A 1 318 ? -1.092 -14.582 -13.550 1.00 94.56 318 ASP A O 1
ATOM 2402 N N . GLU A 1 319 ? 0.638 -15.989 -13.307 1.00 96.81 319 GLU A N 1
ATOM 2403 C CA . GLU A 1 319 ? 1.587 -14.998 -12.795 1.00 96.81 319 GLU A CA 1
ATOM 2404 C C . GLU A 1 319 ? 1.958 -13.997 -13.893 1.00 96.81 319 GLU A C 1
ATOM 2406 O O . GLU A 1 319 ? 1.937 -14.295 -15.090 1.00 96.81 319 GLU A O 1
ATOM 2411 N N . TYR A 1 320 ? 2.319 -12.784 -13.494 1.00 98.06 320 TYR A N 1
ATOM 2412 C CA . TYR A 1 320 ? 2.720 -11.758 -14.438 1.00 98.06 320 TYR A CA 1
ATOM 2413 C C . TYR A 1 320 ? 3.717 -10.773 -13.845 1.00 98.06 320 TYR A C 1
ATOM 2415 O O . TYR A 1 320 ? 3.783 -10.566 -12.631 1.00 98.06 320 TYR A O 1
ATOM 2423 N N . VAL A 1 321 ? 4.425 -10.092 -14.741 1.00 98.38 321 VAL A N 1
ATOM 2424 C CA . VAL A 1 321 ? 5.122 -8.841 -14.459 1.00 98.38 321 VAL A CA 1
ATOM 2425 C C . VAL A 1 321 ? 4.530 -7.745 -15.339 1.00 98.38 321 VAL A C 1
ATOM 2427 O O . VAL A 1 321 ? 4.312 -7.950 -16.530 1.00 98.38 321 VAL A O 1
ATOM 2430 N N . ARG A 1 322 ? 4.241 -6.588 -14.747 1.00 98.44 322 ARG A N 1
ATOM 2431 C CA . ARG A 1 322 ? 3.892 -5.351 -15.442 1.00 98.44 322 ARG A CA 1
ATOM 2432 C C . ARG A 1 322 ? 5.046 -4.367 -15.373 1.00 98.44 322 ARG A C 1
ATOM 2434 O O . ARG A 1 322 ? 5.589 -4.120 -14.297 1.00 98.44 322 ARG A O 1
ATOM 2441 N N . ILE A 1 323 ? 5.383 -3.785 -16.512 1.00 97.88 323 ILE A N 1
ATOM 2442 C CA . ILE A 1 323 ? 6.378 -2.724 -16.640 1.00 97.88 323 ILE A CA 1
ATOM 2443 C C . ILE A 1 323 ? 5.627 -1.462 -17.016 1.00 97.88 323 ILE A C 1
ATOM 2445 O O . ILE A 1 323 ? 4.942 -1.426 -18.035 1.00 97.88 323 ILE A O 1
ATOM 2449 N N . TRP A 1 324 ? 5.750 -0.449 -16.172 1.00 96.56 324 TRP A N 1
ATOM 2450 C CA . TRP A 1 324 ? 5.057 0.813 -16.341 1.00 96.56 324 TRP A CA 1
ATOM 2451 C C . TRP A 1 324 ? 6.059 1.893 -16.710 1.00 96.56 324 TRP A C 1
ATOM 2453 O O . TRP A 1 324 ? 7.013 2.125 -15.960 1.00 96.56 324 TRP A O 1
ATOM 2463 N N . VAL A 1 325 ? 5.828 2.560 -17.836 1.00 94.06 325 VAL A N 1
ATOM 2464 C CA . VAL A 1 325 ? 6.674 3.652 -18.312 1.00 94.06 325 VAL A CA 1
ATOM 2465 C C . VAL A 1 325 ? 5.833 4.902 -18.553 1.00 94.06 325 VAL A C 1
ATOM 2467 O O . VAL A 1 325 ? 4.708 4.835 -19.053 1.00 94.06 325 VAL A O 1
ATOM 2470 N N . GLY A 1 326 ? 6.377 6.049 -18.156 1.00 91.19 326 GLY A N 1
ATOM 2471 C CA . GLY A 1 326 ? 5.687 7.336 -18.194 1.00 91.19 326 GLY A CA 1
ATOM 2472 C C . GLY A 1 326 ? 5.146 7.758 -16.828 1.00 91.19 326 GLY A C 1
ATOM 2473 O O . GLY A 1 326 ? 5.490 7.187 -15.790 1.00 91.19 326 GLY A O 1
ATOM 2474 N N . GLY A 1 327 ? 4.329 8.808 -16.822 1.00 90.31 327 GLY A N 1
ATOM 2475 C CA . GLY A 1 327 ? 3.885 9.465 -15.594 1.00 90.31 327 GLY A CA 1
ATOM 2476 C C . GLY A 1 327 ? 2.886 8.655 -14.761 1.00 90.31 327 GLY A C 1
ATOM 2477 O O . GLY A 1 327 ? 2.038 7.955 -15.307 1.00 90.31 327 GLY A O 1
ATOM 2478 N N . PHE A 1 328 ? 2.921 8.798 -13.433 1.00 91.75 328 PHE A N 1
ATOM 2479 C CA . PHE A 1 328 ? 1.873 8.255 -12.561 1.00 91.75 328 PHE A CA 1
ATOM 2480 C C . PHE A 1 328 ? 0.504 8.886 -12.879 1.00 91.75 328 PHE A C 1
ATOM 2482 O O . PHE A 1 328 ? 0.387 10.101 -13.063 1.00 91.75 328 PHE A O 1
ATOM 2489 N N . GLY A 1 329 ? -0.533 8.058 -12.981 1.00 91.50 329 GLY A N 1
ATOM 2490 C CA . GLY A 1 329 ? -1.884 8.406 -13.425 1.00 91.50 329 GLY A CA 1
ATOM 2491 C C . GLY A 1 329 ? -2.027 8.595 -14.939 1.00 91.50 329 GLY A C 1
ATOM 2492 O O . GLY A 1 329 ? -3.142 8.798 -15.423 1.00 91.50 329 GLY A O 1
ATOM 2493 N N . ARG A 1 330 ? -0.916 8.586 -15.690 1.00 90.50 330 ARG A N 1
ATOM 2494 C CA . ARG A 1 330 ? -0.836 8.879 -17.133 1.00 90.50 330 ARG A CA 1
ATOM 2495 C C . ARG A 1 330 ? 0.323 8.112 -17.773 1.00 90.50 330 ARG A C 1
ATOM 2497 O O . ARG A 1 330 ? 1.209 8.712 -18.380 1.00 90.50 330 ARG A O 1
ATOM 2504 N N . SER A 1 331 ? 0.341 6.799 -17.569 1.00 91.56 331 SER A N 1
ATOM 2505 C CA . SER A 1 331 ? 1.366 5.935 -18.152 1.00 91.56 331 SER A CA 1
ATOM 2506 C C . SER A 1 331 ? 1.293 5.996 -19.675 1.00 91.56 331 SER A C 1
ATOM 2508 O O . SER A 1 331 ? 0.206 5.883 -20.238 1.00 91.56 331 SER A O 1
ATOM 2510 N N . ASP A 1 332 ? 2.442 6.174 -20.321 1.00 91.12 332 ASP A N 1
ATOM 2511 C CA . ASP A 1 332 ? 2.540 6.199 -21.783 1.00 91.12 332 ASP A CA 1
ATOM 2512 C C . ASP A 1 332 ? 2.587 4.768 -22.335 1.00 91.12 332 ASP A C 1
ATOM 2514 O O . ASP A 1 332 ? 2.130 4.510 -23.443 1.00 91.12 332 ASP A O 1
ATOM 2518 N N . TRP A 1 333 ? 3.122 3.830 -21.544 1.00 92.94 333 TRP A N 1
ATOM 2519 C CA . TRP A 1 333 ? 3.277 2.432 -21.925 1.00 92.94 333 TRP A CA 1
ATOM 2520 C C . TRP A 1 333 ? 3.152 1.513 -20.706 1.00 92.94 333 TRP A C 1
ATOM 2522 O O . TRP A 1 333 ? 3.777 1.747 -19.666 1.00 92.94 333 TRP A O 1
ATOM 2532 N N . VAL A 1 334 ? 2.344 0.457 -20.829 1.00 96.44 334 VAL A N 1
ATOM 2533 C CA . VAL A 1 334 ? 2.168 -0.567 -19.786 1.00 96.44 334 VAL A CA 1
ATOM 2534 C C . VAL A 1 334 ? 2.264 -1.941 -20.425 1.00 96.44 334 VAL A C 1
ATOM 2536 O O . VAL A 1 334 ? 1.339 -2.379 -21.103 1.00 96.44 334 VAL A O 1
ATOM 2539 N N . LEU A 1 335 ? 3.377 -2.634 -20.202 1.00 97.50 335 LEU A N 1
ATOM 2540 C CA . LEU A 1 335 ? 3.598 -3.971 -20.742 1.00 97.50 335 LEU A CA 1
ATOM 2541 C C . LEU A 1 335 ? 3.326 -5.027 -19.677 1.00 97.50 335 LEU A C 1
ATOM 2543 O O . LEU A 1 335 ? 4.029 -5.071 -18.668 1.00 97.50 335 LEU A O 1
ATOM 2547 N N . ARG A 1 336 ? 2.375 -5.928 -19.925 1.00 98.25 336 ARG A N 1
ATOM 2548 C CA . ARG A 1 336 ? 2.167 -7.137 -19.120 1.00 98.25 336 ARG A CA 1
ATOM 2549 C C . ARG A 1 336 ? 2.854 -8.319 -19.790 1.00 98.25 336 ARG A C 1
ATOM 2551 O O . ARG A 1 336 ? 2.518 -8.646 -20.922 1.00 98.25 336 ARG A O 1
ATOM 2558 N N . VAL A 1 337 ? 3.750 -8.996 -19.076 1.00 98.31 337 VAL A N 1
ATOM 2559 C CA . VAL A 1 337 ? 4.442 -10.215 -19.521 1.00 98.31 337 VAL A CA 1
ATOM 2560 C C . VAL A 1 337 ? 4.146 -11.361 -18.561 1.00 98.31 337 VAL A C 1
ATOM 2562 O O . VAL A 1 337 ? 4.151 -11.174 -17.346 1.00 98.31 337 VAL A O 1
ATOM 2565 N N . THR A 1 338 ? 3.901 -12.550 -19.098 1.00 98.25 338 THR A N 1
ATOM 2566 C CA . THR A 1 338 ? 3.665 -13.779 -18.320 1.00 98.25 338 THR A CA 1
ATOM 2567 C C . THR A 1 338 ? 4.823 -14.774 -18.492 1.00 98.25 338 THR A C 1
ATOM 2569 O O . THR A 1 338 ? 5.578 -14.664 -19.466 1.00 98.25 338 THR A O 1
ATOM 2572 N N . PRO A 1 339 ? 4.985 -15.763 -17.588 1.00 97.88 339 PRO A N 1
ATOM 2573 C CA . PRO A 1 339 ? 6.102 -16.709 -17.639 1.00 97.88 339 PRO A CA 1
ATOM 2574 C C . PRO A 1 339 ? 6.189 -17.550 -18.916 1.00 97.88 339 PRO A C 1
ATOM 2576 O O . PRO A 1 339 ? 7.247 -18.100 -19.205 1.00 97.88 339 PRO A O 1
ATOM 2579 N N . ASP A 1 340 ? 5.102 -17.692 -19.678 1.00 96.81 340 ASP A N 1
ATOM 2580 C CA . ASP A 1 340 ? 5.090 -18.445 -20.940 1.00 96.81 340 ASP A CA 1
ATOM 2581 C C . ASP A 1 340 ? 5.495 -17.613 -22.171 1.00 96.81 340 ASP A C 1
ATOM 2583 O O . ASP A 1 340 ? 5.494 -18.125 -23.291 1.00 96.81 340 ASP A O 1
ATOM 2587 N N . GLY A 1 341 ? 5.863 -16.344 -21.976 1.00 97.06 341 GLY A N 1
ATOM 2588 C CA . GLY A 1 341 ? 6.277 -15.450 -23.053 1.00 97.06 341 GLY A CA 1
ATOM 2589 C C . GLY A 1 341 ? 5.141 -14.673 -23.712 1.00 97.06 341 GLY A C 1
ATOM 2590 O O . GLY A 1 341 ? 5.417 -13.872 -24.606 1.00 97.06 341 GLY A O 1
ATOM 2591 N N . ARG A 1 342 ? 3.878 -14.839 -23.290 1.00 97.56 342 ARG A N 1
ATOM 2592 C CA . ARG A 1 342 ? 2.812 -13.928 -23.728 1.00 97.56 342 ARG A CA 1
ATOM 2593 C C . ARG A 1 342 ? 3.055 -12.542 -23.149 1.00 97.56 342 ARG A C 1
ATOM 2595 O O . ARG A 1 342 ? 3.235 -12.390 -21.937 1.00 97.56 342 ARG A O 1
ATOM 2602 N N . ALA A 1 343 ? 3.002 -11.549 -24.028 1.00 97.88 343 ALA A N 1
ATOM 2603 C CA . ALA A 1 343 ? 3.174 -10.154 -23.689 1.00 97.88 343 ALA A CA 1
ATOM 2604 C C . ALA A 1 343 ? 2.169 -9.277 -24.431 1.00 97.88 343 ALA A C 1
ATOM 2606 O O . ALA A 1 343 ? 1.971 -9.434 -25.638 1.00 97.88 343 ALA A O 1
ATOM 2607 N N . VAL A 1 344 ? 1.536 -8.374 -23.691 1.00 97.50 344 VAL A N 1
ATOM 2608 C CA . VAL A 1 344 ? 0.487 -7.485 -24.192 1.00 97.50 344 VAL A CA 1
ATOM 2609 C C . VAL A 1 344 ? 0.742 -6.088 -23.650 1.00 97.50 344 VAL A C 1
ATOM 2611 O O . VAL A 1 344 ? 0.969 -5.919 -22.449 1.00 97.50 344 VAL A O 1
ATOM 2614 N N . GLU A 1 345 ? 0.703 -5.095 -24.528 1.00 96.69 345 GLU A N 1
ATOM 2615 C CA . GLU A 1 345 ? 0.622 -3.699 -24.126 1.00 96.69 345 GLU A CA 1
ATOM 2616 C C . GLU A 1 345 ? -0.815 -3.414 -23.669 1.00 96.69 345 GLU A C 1
ATOM 2618 O O . GLU A 1 345 ? -1.750 -3.447 -24.461 1.00 96.69 345 GLU A O 1
ATOM 2623 N N . GLU A 1 346 ? -1.026 -3.171 -22.376 1.00 96.56 346 GLU A N 1
ATOM 2624 C CA . GLU A 1 346 ? -2.372 -3.080 -21.792 1.00 96.56 346 GLU A CA 1
ATOM 2625 C C . GLU A 1 346 ? -3.156 -1.836 -22.249 1.00 96.56 346 GLU A C 1
ATOM 2627 O O . GLU A 1 346 ? -4.381 -1.833 -22.149 1.00 96.56 346 GLU A O 1
ATOM 2632 N N . ILE A 1 347 ? -2.478 -0.794 -22.749 1.00 94.62 347 ILE A N 1
ATOM 2633 C CA . ILE A 1 347 ? -3.122 0.437 -23.239 1.00 94.62 347 ILE A CA 1
ATOM 2634 C C . ILE A 1 347 ? -3.702 0.232 -24.644 1.00 94.62 347 ILE A C 1
ATOM 2636 O O . ILE A 1 347 ? -4.871 0.539 -24.874 1.00 94.62 347 ILE A O 1
ATOM 2640 N N . SER A 1 348 ? -2.897 -0.278 -25.579 1.00 94.88 348 SER A N 1
ATOM 2641 C CA . SER A 1 348 ? -3.303 -0.518 -26.971 1.00 94.88 348 SER A CA 1
ATOM 2642 C C . SER A 1 348 ? -4.036 -1.855 -27.151 1.00 94.88 348 SER A C 1
ATOM 2644 O O . SER A 1 348 ? -4.835 -2.014 -28.072 1.00 94.88 348 SER A O 1
ATOM 2646 N N . GLY A 1 349 ? -3.784 -2.821 -26.262 1.00 96.19 349 GLY A N 1
ATOM 2647 C CA . GLY A 1 349 ? -4.209 -4.213 -26.397 1.00 96.19 349 GLY A CA 1
ATOM 2648 C C . GLY A 1 349 ? -3.355 -5.020 -27.378 1.00 96.19 349 GLY A C 1
ATOM 2649 O O . GLY A 1 349 ? -3.653 -6.192 -27.624 1.00 96.19 349 GLY A O 1
ATOM 2650 N N . GLU A 1 350 ? -2.308 -4.421 -27.948 1.00 96.50 350 GLU A N 1
ATOM 2651 C CA . GLU A 1 350 ? -1.471 -5.062 -28.953 1.00 96.50 350 GLU A CA 1
ATOM 2652 C C . GLU A 1 350 ? -0.511 -6.076 -28.327 1.00 96.50 350 GLU A C 1
ATOM 2654 O O . GLU A 1 350 ? -0.011 -5.930 -27.206 1.00 96.50 350 GLU A O 1
ATOM 2659 N N . ARG A 1 351 ? -0.247 -7.148 -29.075 1.00 96.44 351 ARG A N 1
ATOM 2660 C CA . ARG A 1 351 ? 0.767 -8.129 -28.700 1.00 96.44 351 ARG A CA 1
ATOM 2661 C C . ARG A 1 351 ? 2.143 -7.548 -28.996 1.00 96.44 351 ARG A C 1
ATOM 2663 O O . ARG A 1 351 ? 2.402 -7.128 -30.118 1.00 96.44 351 ARG A O 1
ATOM 2670 N N . VAL A 1 352 ? 3.039 -7.609 -28.017 1.00 94.25 352 VAL A N 1
ATOM 2671 C CA . VAL A 1 352 ? 4.415 -7.124 -28.173 1.00 94.25 352 VAL A CA 1
ATOM 2672 C C . VAL A 1 352 ? 5.340 -8.279 -28.547 1.00 94.25 352 VAL A C 1
ATOM 2674 O O . VAL A 1 352 ? 5.344 -9.327 -27.897 1.00 94.25 352 VAL A O 1
ATOM 2677 N N . GLU A 1 353 ? 6.128 -8.085 -29.602 1.00 93.69 353 GLU A N 1
ATOM 2678 C CA . GLU A 1 353 ? 7.137 -9.034 -30.080 1.00 93.69 353 GLU A CA 1
ATOM 2679 C C . GLU A 1 353 ? 8.559 -8.613 -29.659 1.00 93.69 353 GLU A C 1
ATOM 2681 O O . GLU A 1 353 ? 8.775 -7.553 -29.077 1.00 93.69 353 GLU A O 1
ATOM 2686 N N . GLY A 1 354 ? 9.557 -9.465 -29.912 1.00 90.62 354 GLY A N 1
ATOM 2687 C CA . GLY A 1 354 ? 10.976 -9.130 -29.707 1.00 90.62 354 GLY A CA 1
ATOM 2688 C C . GLY A 1 354 ? 11.511 -9.258 -28.272 1.00 90.62 354 GLY A C 1
ATOM 2689 O O . GLY A 1 354 ? 12.726 -9.208 -28.073 1.00 90.62 354 GLY A O 1
ATOM 2690 N N . LEU A 1 355 ? 10.655 -9.493 -27.275 1.00 95.56 355 LEU A N 1
ATOM 2691 C CA . LEU A 1 355 ? 11.090 -9.876 -25.926 1.00 95.56 355 LEU A CA 1
ATOM 2692 C C . LEU A 1 355 ? 11.464 -11.357 -25.831 1.00 95.56 355 LEU A C 1
ATOM 2694 O O . LEU A 1 355 ? 11.025 -12.191 -26.624 1.00 95.56 355 LEU A O 1
ATOM 2698 N N . ARG A 1 356 ? 12.283 -11.689 -24.831 1.00 97.62 356 ARG A N 1
ATOM 2699 C CA . ARG A 1 356 ? 12.721 -13.066 -24.564 1.00 97.62 356 ARG A CA 1
ATOM 2700 C C . ARG A 1 356 ? 12.330 -13.465 -23.155 1.00 97.62 356 ARG A C 1
ATOM 2702 O O . ARG A 1 356 ? 12.706 -12.775 -22.212 1.00 97.62 356 ARG A O 1
ATOM 2709 N N . VAL A 1 357 ? 11.632 -14.588 -23.025 1.00 97.94 357 VAL A N 1
ATOM 2710 C CA . VAL A 1 357 ? 11.305 -15.204 -21.736 1.00 97.94 357 VAL A CA 1
ATOM 2711 C C . VAL A 1 357 ? 11.966 -16.572 -21.659 1.00 97.94 357 VAL A C 1
ATOM 2713 O O . VAL A 1 357 ? 11.905 -17.345 -22.614 1.00 97.94 357 VAL A O 1
ATOM 2716 N N . ALA A 1 358 ? 12.612 -16.865 -20.534 1.00 97.62 358 ALA A N 1
ATOM 2717 C CA . ALA A 1 358 ? 13.204 -18.169 -20.264 1.00 97.62 358 ALA A CA 1
ATOM 2718 C C . ALA A 1 358 ? 12.742 -18.679 -18.898 1.00 97.62 358 ALA A C 1
ATOM 2720 O O . ALA A 1 358 ? 12.748 -17.941 -17.916 1.00 97.62 358 ALA A O 1
ATOM 2721 N N . ARG A 1 359 ? 12.365 -19.956 -18.827 1.00 97.12 359 ARG A N 1
ATOM 2722 C CA . ARG A 1 359 ? 11.976 -20.624 -17.579 1.00 97.12 359 ARG A CA 1
ATOM 2723 C C . ARG A 1 359 ? 13.040 -21.631 -17.165 1.00 97.12 359 ARG A C 1
ATOM 2725 O O . ARG A 1 359 ? 13.642 -22.291 -18.011 1.00 97.12 359 ARG A O 1
ATOM 2732 N N . ARG A 1 360 ? 13.247 -21.744 -15.860 1.00 96.06 360 ARG A N 1
ATOM 2733 C CA . ARG A 1 360 ? 14.029 -22.783 -15.186 1.00 96.06 360 ARG A CA 1
ATOM 2734 C C . ARG A 1 360 ? 13.189 -23.360 -14.048 1.00 96.06 360 ARG A C 1
ATOM 2736 O O . ARG A 1 360 ? 12.109 -22.848 -13.757 1.00 96.06 360 ARG A O 1
ATOM 2743 N N . ASP A 1 361 ? 13.698 -24.403 -13.403 1.00 94.00 361 ASP A N 1
ATOM 2744 C CA . ASP A 1 361 ? 12.971 -25.112 -12.344 1.00 94.00 361 ASP A CA 1
ATOM 2745 C C . ASP A 1 361 ? 12.617 -24.218 -11.149 1.00 94.00 361 ASP A C 1
ATOM 2747 O O . ASP A 1 361 ? 11.595 -24.450 -10.519 1.00 94.00 361 ASP A O 1
ATOM 2751 N N . ASP A 1 362 ? 13.432 -23.199 -10.853 1.00 95.25 362 ASP A N 1
ATOM 2752 C CA . ASP A 1 362 ? 13.324 -22.355 -9.656 1.00 95.25 362 ASP A CA 1
ATOM 2753 C C . ASP A 1 362 ? 13.072 -20.866 -9.947 1.00 95.25 362 ASP A C 1
ATOM 2755 O O . ASP A 1 362 ? 12.973 -20.064 -9.015 1.00 95.25 362 ASP A O 1
ATOM 2759 N N . ARG A 1 363 ? 13.020 -20.469 -11.223 1.00 97.12 363 ARG A N 1
ATOM 2760 C CA . ARG A 1 363 ? 12.899 -19.066 -11.635 1.00 97.12 363 ARG A CA 1
ATOM 2761 C C . ARG A 1 363 ? 12.453 -18.925 -13.079 1.00 97.12 363 ARG A C 1
ATOM 2763 O O . ARG A 1 363 ? 12.602 -19.836 -13.894 1.00 97.12 363 ARG A O 1
ATOM 2770 N N . TRP A 1 364 ? 12.037 -17.723 -13.439 1.00 97.94 364 TRP A N 1
ATOM 2771 C CA . TRP A 1 364 ? 11.897 -17.319 -14.830 1.00 97.94 364 TRP A CA 1
ATOM 2772 C C . TRP A 1 364 ? 12.461 -15.917 -15.043 1.00 97.94 364 TRP A C 1
ATOM 2774 O O . TRP A 1 364 ? 12.512 -15.099 -14.123 1.00 97.94 364 TRP A O 1
ATOM 2784 N N . THR A 1 365 ? 12.938 -15.657 -16.254 1.00 98.31 365 THR A N 1
ATOM 2785 C CA . THR A 1 365 ? 13.545 -14.382 -16.628 1.00 98.31 365 THR A CA 1
ATOM 2786 C C . THR A 1 365 ? 12.832 -13.786 -17.825 1.00 98.31 365 THR A C 1
ATOM 2788 O O . THR A 1 365 ? 12.298 -14.506 -18.671 1.00 98.31 365 THR A O 1
ATOM 2791 N N . VAL A 1 366 ? 12.843 -12.459 -17.909 1.00 98.38 366 VAL A N 1
ATOM 2792 C CA . VAL A 1 366 ? 12.355 -11.718 -19.068 1.00 98.38 366 VAL A CA 1
ATOM 2793 C C . VAL A 1 366 ? 13.353 -10.630 -19.452 1.00 98.38 366 VAL A C 1
ATOM 2795 O O . VAL A 1 366 ? 13.888 -9.925 -18.600 1.00 98.38 366 VAL A O 1
ATOM 2798 N N . HIS A 1 367 ? 13.598 -10.502 -20.753 1.00 97.75 367 HIS A N 1
ATOM 2799 C CA . HIS A 1 367 ? 14.362 -9.418 -21.359 1.00 97.75 367 HIS A CA 1
ATOM 2800 C C . HIS A 1 367 ? 13.420 -8.590 -22.226 1.00 97.75 367 HIS A C 1
ATOM 2802 O O . HIS A 1 367 ? 12.928 -9.084 -23.245 1.00 97.75 367 HIS A O 1
ATOM 2808 N N . VAL A 1 368 ? 13.181 -7.345 -21.826 1.00 96.12 368 VAL A N 1
ATOM 2809 C CA . VAL A 1 368 ? 12.247 -6.434 -22.490 1.00 96.12 368 VAL A CA 1
ATOM 2810 C C . VAL A 1 368 ? 13.018 -5.290 -23.145 1.00 96.12 368 VAL A C 1
ATOM 2812 O O . VAL A 1 368 ? 13.677 -4.537 -22.424 1.00 96.12 368 VAL A O 1
ATOM 2815 N N . PRO A 1 369 ? 12.960 -5.131 -24.478 1.00 93.75 369 PRO A N 1
ATOM 2816 C CA . PRO A 1 369 ? 13.412 -3.902 -25.116 1.00 93.75 369 PRO A CA 1
ATOM 2817 C C . PRO A 1 369 ? 12.453 -2.763 -24.745 1.00 93.75 369 PRO A C 1
ATOM 2819 O O . PRO A 1 369 ? 11.241 -2.886 -24.906 1.00 93.75 369 PRO A O 1
ATOM 2822 N N . LEU A 1 370 ? 12.991 -1.665 -24.224 1.00 91.00 370 LEU A N 1
ATOM 2823 C CA . LEU A 1 370 ? 12.244 -0.438 -23.976 1.00 91.00 370 LEU A CA 1
ATOM 2824 C C . LEU A 1 370 ? 12.392 0.432 -25.231 1.00 91.00 370 LEU A C 1
ATOM 2826 O O . LEU A 1 370 ? 13.509 0.793 -25.595 1.00 91.00 370 LEU A O 1
ATOM 2830 N N . GLY A 1 371 ? 11.285 0.693 -25.932 1.00 75.19 371 GLY A N 1
ATOM 2831 C CA . GLY A 1 371 ? 11.291 1.423 -27.206 1.00 75.19 371 GLY A CA 1
ATOM 2832 C C . GLY A 1 371 ? 11.854 2.845 -27.087 1.00 75.19 371 GLY A C 1
ATOM 2833 O O . GLY A 1 371 ? 11.638 3.504 -26.071 1.00 75.19 371 GLY A O 1
ATOM 2834 N N . GLY A 1 372 ? 12.555 3.289 -28.139 1.00 64.56 372 GLY A N 1
ATOM 2835 C CA . GLY A 1 372 ? 13.384 4.503 -28.188 1.00 64.56 372 GLY A CA 1
ATOM 2836 C C . GLY A 1 372 ? 12.670 5.849 -28.053 1.00 64.56 372 GLY A C 1
ATOM 2837 O O . GLY A 1 372 ? 13.264 6.805 -27.563 1.00 64.56 372 GLY A O 1
ATOM 2838 N N . ASP A 1 373 ? 11.397 5.928 -28.448 1.00 61.28 373 ASP A N 1
ATOM 2839 C CA . ASP A 1 373 ? 10.840 7.224 -28.863 1.00 61.28 373 ASP A CA 1
ATOM 2840 C C . ASP A 1 373 ? 9.667 7.738 -28.015 1.00 61.28 373 ASP A C 1
ATOM 2842 O O . ASP A 1 373 ? 9.350 8.925 -28.055 1.00 61.28 373 ASP A O 1
ATOM 2846 N N . ALA A 1 374 ? 8.990 6.887 -27.238 1.00 50.50 374 ALA A N 1
ATOM 2847 C CA . ALA A 1 374 ? 7.647 7.229 -26.750 1.00 50.50 374 ALA A CA 1
ATOM 2848 C C . ALA A 1 374 ? 7.575 7.831 -25.334 1.00 50.50 374 ALA A C 1
ATOM 2850 O O . ALA A 1 374 ? 6.533 8.362 -24.959 1.00 50.50 374 ALA A O 1
ATOM 2851 N N . SER A 1 375 ? 8.631 7.757 -24.518 1.00 59.81 375 SER A N 1
ATOM 2852 C CA . SER A 1 375 ? 8.499 8.084 -23.083 1.00 59.81 375 SER A CA 1
ATOM 2853 C C . SER A 1 375 ? 9.734 8.696 -22.423 1.00 59.81 375 SER A C 1
ATOM 2855 O O . SER A 1 375 ? 9.763 8.872 -21.202 1.00 59.81 375 SER A O 1
ATOM 2857 N N . TRP A 1 376 ? 10.759 9.030 -23.210 1.00 75.31 376 TRP A N 1
ATOM 2858 C CA . TRP A 1 376 ? 12.019 9.569 -22.705 1.00 75.31 376 TRP A CA 1
ATOM 2859 C C . TRP A 1 376 ? 12.030 11.071 -22.970 1.00 75.31 376 TRP A C 1
ATOM 2861 O O . TRP A 1 376 ? 12.177 11.502 -24.109 1.00 75.31 376 TRP A O 1
ATOM 2871 N N . GLN A 1 377 ? 11.852 11.884 -21.934 1.00 72.69 377 GLN A N 1
ATOM 2872 C CA . GLN A 1 377 ? 11.952 13.337 -22.078 1.00 72.69 377 GLN A CA 1
ATOM 2873 C C . GLN A 1 377 ? 13.290 13.793 -21.513 1.00 72.69 377 GLN A C 1
ATOM 2875 O O . GLN A 1 377 ? 13.616 13.501 -20.365 1.00 72.69 377 GLN A O 1
ATOM 2880 N N . ASP A 1 378 ? 14.103 14.439 -22.350 1.00 79.94 378 ASP A N 1
ATOM 2881 C CA . ASP A 1 378 ? 15.415 14.988 -21.988 1.00 79.94 378 ASP A CA 1
ATOM 2882 C C . ASP A 1 378 ? 16.373 13.985 -21.318 1.00 79.94 378 ASP A C 1
ATOM 2884 O O . ASP A 1 378 ? 17.179 14.335 -20.451 1.00 79.94 378 ASP A O 1
ATOM 2888 N N . GLY A 1 379 ? 16.295 12.713 -21.727 1.00 85.56 379 GLY A N 1
ATOM 2889 C CA . GLY A 1 379 ? 17.108 11.629 -21.173 1.00 85.56 379 GLY A CA 1
ATOM 2890 C C . GLY A 1 379 ? 16.679 11.171 -19.776 1.00 85.56 379 GLY A C 1
ATOM 2891 O O . GLY A 1 379 ? 17.464 10.520 -19.088 1.00 85.56 379 GLY A O 1
ATOM 2892 N N . MET A 1 380 ? 15.451 11.490 -19.366 1.00 88.25 380 MET A N 1
ATOM 2893 C CA . MET A 1 380 ? 14.806 10.967 -18.167 1.00 88.25 380 MET A CA 1
ATOM 2894 C C . MET A 1 380 ? 13.770 9.905 -18.537 1.00 88.25 380 MET A C 1
ATOM 2896 O O . MET A 1 380 ? 12.941 10.124 -19.420 1.00 88.25 380 MET A O 1
ATOM 2900 N N . MET A 1 381 ? 13.773 8.782 -17.821 1.00 90.62 381 MET A N 1
ATOM 2901 C CA . MET A 1 381 ? 12.734 7.754 -17.907 1.00 90.62 381 MET A CA 1
ATOM 2902 C C . MET A 1 381 ? 12.017 7.615 -16.566 1.00 90.62 381 MET A C 1
ATOM 2904 O O . MET A 1 381 ? 12.654 7.529 -15.521 1.00 90.62 381 MET A O 1
ATOM 2908 N N . LEU A 1 382 ? 10.688 7.549 -16.600 1.00 92.44 382 LEU A N 1
ATOM 2909 C CA . LEU A 1 382 ? 9.868 7.217 -15.437 1.00 92.44 382 LEU A CA 1
ATOM 2910 C C . LEU A 1 382 ? 9.499 5.744 -15.509 1.00 92.44 382 LEU A C 1
ATOM 2912 O O . LEU A 1 382 ? 8.785 5.349 -16.425 1.00 92.44 382 LEU A O 1
ATOM 2916 N N . LEU A 1 383 ? 9.990 4.943 -14.566 1.00 94.94 383 LEU A N 1
ATOM 2917 C CA . LEU A 1 383 ? 9.843 3.489 -14.599 1.00 94.94 383 LEU A CA 1
ATOM 2918 C C . LEU A 1 383 ? 9.259 2.963 -13.292 1.00 94.94 383 LEU A C 1
ATOM 2920 O O . LEU A 1 383 ? 9.626 3.410 -12.204 1.00 94.94 383 LEU A O 1
ATOM 2924 N N . ALA A 1 384 ? 8.402 1.957 -13.402 1.00 97.38 384 ALA A N 1
ATOM 2925 C CA . ALA A 1 384 ? 8.050 1.077 -12.301 1.00 97.38 384 ALA A CA 1
ATOM 2926 C C . ALA A 1 384 ? 7.880 -0.359 -12.782 1.00 97.38 384 ALA A C 1
ATOM 2928 O O . ALA A 1 384 ? 7.611 -0.617 -13.956 1.00 97.38 384 ALA A O 1
ATOM 2929 N N . VAL A 1 385 ? 8.005 -1.296 -11.849 1.00 98.19 385 VAL A N 1
ATOM 2930 C CA . VAL A 1 385 ? 7.788 -2.719 -12.111 1.00 98.19 385 VAL A CA 1
ATOM 2931 C C . VAL A 1 385 ? 6.854 -3.265 -11.048 1.00 98.19 385 VAL A C 1
ATOM 2933 O O . VAL A 1 385 ? 7.023 -2.978 -9.866 1.00 98.19 385 VAL A O 1
ATOM 2936 N N . GLU A 1 386 ? 5.878 -4.059 -11.465 1.00 98.25 386 GLU A N 1
ATOM 2937 C CA . GLU A 1 386 ? 4.966 -4.795 -10.597 1.00 98.25 386 GLU A CA 1
ATOM 2938 C C . GLU A 1 386 ? 5.033 -6.281 -10.945 1.00 98.25 386 GLU A C 1
ATOM 2940 O O . GLU A 1 386 ? 4.997 -6.635 -12.114 1.00 98.25 386 GLU A O 1
ATOM 2945 N N . ARG A 1 387 ? 5.060 -7.163 -9.950 1.00 97.69 387 ARG A N 1
ATOM 2946 C CA . ARG A 1 387 ? 4.799 -8.596 -10.111 1.00 97.69 387 ARG A CA 1
ATOM 2947 C C . ARG A 1 387 ? 3.472 -8.923 -9.446 1.00 97.69 387 ARG A C 1
ATOM 2949 O O . ARG A 1 387 ? 3.214 -8.421 -8.355 1.00 97.69 387 ARG A O 1
ATOM 2956 N N . GLY A 1 388 ? 2.658 -9.773 -10.063 1.00 96.69 388 GLY A N 1
ATOM 2957 C CA . GLY A 1 388 ? 1.416 -10.251 -9.464 1.00 96.69 388 GLY A CA 1
ATOM 2958 C C . GLY A 1 388 ? 1.192 -11.743 -9.671 1.00 96.69 388 GLY A C 1
ATOM 2959 O O . GLY A 1 388 ? 1.668 -12.324 -10.646 1.00 96.69 388 GLY A O 1
ATOM 2960 N N . THR A 1 389 ? 0.467 -12.361 -8.741 1.00 95.12 389 THR A N 1
ATOM 2961 C CA . THR A 1 389 ? 0.100 -13.784 -8.771 1.00 95.12 389 THR A CA 1
ATOM 2962 C C . THR A 1 389 ? -1.407 -13.970 -8.978 1.00 95.12 389 THR A C 1
ATOM 2964 O O . THR A 1 389 ? -2.189 -13.035 -8.776 1.00 95.12 389 THR A O 1
ATOM 2967 N N . PRO A 1 390 ? -1.860 -15.196 -9.292 1.00 91.69 390 PRO A N 1
ATOM 2968 C CA . PRO A 1 390 ? -3.291 -15.496 -9.415 1.00 91.69 390 PRO A CA 1
ATOM 2969 C C . PRO A 1 390 ? -4.050 -15.381 -8.089 1.00 91.69 390 PRO A C 1
ATOM 2971 O O . PRO A 1 390 ? -5.251 -15.126 -8.076 1.00 91.69 390 PRO A O 1
ATOM 2974 N N . SER A 1 391 ? -3.349 -15.526 -6.958 1.00 88.94 391 SER A N 1
ATOM 2975 C CA . SER A 1 391 ? -3.900 -15.301 -5.616 1.00 88.94 391 SER A CA 1
ATOM 2976 C C . SER A 1 391 ? -4.123 -13.819 -5.288 1.00 88.94 391 SER A C 1
ATOM 2978 O O . SER A 1 391 ? -4.657 -13.508 -4.224 1.00 88.94 391 SER A O 1
ATOM 2980 N N . GLY A 1 392 ? -3.732 -12.906 -6.184 1.00 89.75 392 GLY A N 1
ATOM 2981 C CA . GLY A 1 392 ? -3.851 -11.463 -5.995 1.00 89.75 392 GLY A CA 1
ATOM 2982 C C . GLY A 1 392 ? -2.740 -10.854 -5.142 1.00 89.75 392 GLY A C 1
ATOM 2983 O O . GLY A 1 392 ? -2.840 -9.684 -4.780 1.00 89.75 392 GLY A O 1
ATOM 2984 N N . GLU A 1 393 ? -1.684 -11.606 -4.819 1.00 92.06 393 GLU A N 1
ATOM 2985 C CA . GLU A 1 393 ? -0.501 -11.029 -4.185 1.00 92.06 393 GLU A CA 1
ATOM 2986 C C . GLU A 1 393 ? 0.261 -10.184 -5.204 1.00 92.06 393 GLU A C 1
ATOM 2988 O O . GLU A 1 393 ? 0.403 -10.569 -6.367 1.00 92.06 393 GLU A O 1
ATOM 2993 N N . ARG A 1 394 ? 0.742 -9.021 -4.763 1.00 95.12 394 ARG A N 1
ATOM 2994 C CA . ARG A 1 394 ? 1.456 -8.065 -5.607 1.00 95.12 394 ARG A CA 1
ATOM 2995 C C . ARG A 1 394 ? 2.753 -7.637 -4.947 1.00 95.12 394 ARG A C 1
ATOM 2997 O O . ARG A 1 394 ? 2.837 -7.535 -3.723 1.00 95.12 394 ARG A O 1
ATOM 3004 N N . TRP A 1 395 ? 3.746 -7.353 -5.775 1.00 96.44 395 TRP A N 1
ATOM 3005 C CA . TRP A 1 395 ? 5.009 -6.746 -5.383 1.00 96.44 395 TRP A CA 1
ATOM 3006 C C . TRP A 1 395 ? 5.352 -5.641 -6.365 1.00 96.44 395 TRP A C 1
ATOM 3008 O O . TRP A 1 395 ? 5.021 -5.747 -7.541 1.00 96.44 395 TRP A O 1
ATOM 3018 N N . SER A 1 396 ? 6.048 -4.606 -5.916 1.00 97.19 396 SER A N 1
ATOM 3019 C CA . SER A 1 396 ? 6.350 -3.458 -6.761 1.00 97.19 396 SER A CA 1
ATOM 3020 C C . SER A 1 396 ? 7.682 -2.790 -6.443 1.00 97.19 396 SER A C 1
ATOM 3022 O O . SER A 1 396 ? 8.223 -2.884 -5.339 1.00 97.19 396 SER A O 1
ATOM 3024 N N . TRP A 1 397 ? 8.212 -2.099 -7.445 1.00 96.75 397 TRP A N 1
ATOM 3025 C CA . TRP A 1 397 ? 9.366 -1.214 -7.370 1.00 96.75 397 TRP A CA 1
ATOM 3026 C C . TRP A 1 397 ? 9.023 0.113 -8.079 1.00 96.75 397 TRP A C 1
ATOM 3028 O O . TRP A 1 397 ? 8.371 0.058 -9.125 1.00 96.75 397 TRP A O 1
ATOM 3038 N N . PRO A 1 398 ? 9.437 1.285 -7.553 1.00 95.06 398 PRO A N 1
ATOM 3039 C CA . PRO A 1 398 ? 10.366 1.467 -6.442 1.00 95.06 398 PRO A CA 1
ATOM 3040 C C . PRO A 1 398 ? 9.741 1.191 -5.084 1.00 95.06 398 PRO A C 1
ATOM 3042 O O . PRO A 1 398 ? 10.393 0.559 -4.259 1.00 95.06 398 PRO A O 1
ATOM 3045 N N . ARG A 1 399 ? 8.491 1.601 -4.851 1.00 94.62 399 ARG A N 1
ATOM 3046 C CA . ARG A 1 399 ? 7.791 1.546 -3.554 1.00 94.62 399 ARG A CA 1
ATOM 3047 C C . ARG A 1 399 ? 6.792 0.385 -3.496 1.00 94.62 399 ARG A C 1
ATOM 3049 O O . ARG A 1 399 ? 6.300 -0.013 -4.552 1.00 94.62 399 ARG A O 1
ATOM 3056 N N . PRO A 1 400 ? 6.482 -0.156 -2.301 1.00 94.50 400 PRO A N 1
ATOM 3057 C CA . PRO A 1 400 ? 5.338 -1.047 -2.140 1.00 94.50 400 PRO A CA 1
ATOM 3058 C C . PRO A 1 400 ? 4.043 -0.285 -2.449 1.00 94.50 400 PRO A C 1
ATOM 3060 O O . PRO A 1 400 ? 3.941 0.912 -2.186 1.00 94.50 400 PRO A O 1
ATOM 3063 N N . MET A 1 401 ? 3.056 -0.984 -2.992 1.00 94.25 401 MET A N 1
ATOM 3064 C CA . MET A 1 401 ? 1.714 -0.444 -3.207 1.00 94.25 401 MET A CA 1
ATOM 3065 C C . MET A 1 401 ? 0.861 -0.602 -1.948 1.00 94.25 401 MET A C 1
ATOM 3067 O O . MET A 1 401 ? 1.062 -1.548 -1.187 1.00 94.25 401 MET A O 1
ATOM 3071 N N . VAL A 1 402 ? -0.121 0.276 -1.727 1.00 92.19 402 VAL A N 1
ATOM 3072 C CA . VAL A 1 402 ? -1.215 -0.052 -0.797 1.00 92.19 402 VAL A CA 1
ATOM 3073 C C . VAL A 1 402 ? -2.174 -1.038 -1.462 1.00 92.19 402 VAL A C 1
ATOM 3075 O O . VAL A 1 402 ? -2.376 -0.987 -2.678 1.00 92.19 402 VAL A O 1
ATOM 3078 N N . ALA A 1 403 ? -2.802 -1.909 -0.668 1.00 88.69 403 ALA A N 1
ATOM 3079 C CA . ALA A 1 403 ? -3.854 -2.792 -1.162 1.00 88.69 403 ALA A CA 1
ATOM 3080 C C . ALA A 1 403 ? -4.882 -2.008 -1.978 1.00 88.69 403 ALA A C 1
ATOM 3082 O O . ALA A 1 403 ? -5.405 -1.012 -1.501 1.00 88.69 403 ALA A O 1
ATOM 3083 N N . GLY A 1 404 ? -5.171 -2.446 -3.204 1.00 88.12 404 GLY A N 1
ATOM 3084 C CA . GLY A 1 404 ? -6.159 -1.802 -4.078 1.00 88.12 404 GLY A CA 1
ATOM 3085 C C . GLY A 1 404 ? -5.684 -0.574 -4.863 1.00 88.12 404 GLY A C 1
ATOM 3086 O O . GLY A 1 404 ? -6.447 -0.115 -5.715 1.00 88.12 404 GLY A O 1
ATOM 3087 N N . GLN A 1 405 ? -4.457 -0.088 -4.645 1.00 92.81 405 GLN A N 1
ATOM 3088 C CA . GLN A 1 405 ? -3.820 0.904 -5.519 1.00 92.81 405 GLN A CA 1
ATOM 3089 C C . GLN A 1 405 ? -3.733 0.345 -6.943 1.00 92.81 405 GLN A C 1
ATOM 3091 O O . GLN A 1 405 ? -3.408 -0.830 -7.134 1.00 92.81 405 GLN A O 1
ATOM 3096 N N . ARG A 1 406 ? -4.045 1.149 -7.962 1.00 93.50 406 ARG A N 1
ATOM 3097 C CA . ARG A 1 406 ? -4.143 0.625 -9.337 1.00 93.50 406 ARG A CA 1
ATOM 3098 C C . ARG A 1 406 ? -2.781 0.357 -9.965 1.00 93.50 406 ARG A C 1
ATOM 3100 O O . ARG A 1 406 ? -2.564 -0.735 -10.482 1.00 93.50 406 ARG A O 1
ATOM 3107 N N . GLU A 1 407 ? -1.858 1.301 -9.844 1.00 95.75 407 GLU A N 1
ATOM 3108 C CA . GLU A 1 407 ? -0.513 1.222 -10.418 1.00 95.75 407 GLU A CA 1
ATOM 3109 C C . GLU A 1 407 ? 0.553 1.624 -9.386 1.00 95.75 407 GLU A C 1
ATOM 3111 O O . GLU A 1 407 ? 0.243 2.386 -8.467 1.00 95.75 407 GLU A O 1
ATOM 3116 N N . PRO A 1 408 ? 1.793 1.117 -9.481 1.00 96.81 408 PRO A N 1
ATOM 3117 C CA . PRO A 1 408 ? 2.869 1.502 -8.569 1.00 96.81 408 PRO A CA 1
ATOM 3118 C C . PRO A 1 408 ? 3.280 2.966 -8.771 1.00 96.81 408 PRO A C 1
ATOM 3120 O O . PRO A 1 408 ? 3.014 3.540 -9.823 1.00 96.81 408 PRO A O 1
ATOM 3123 N N . GLY A 1 409 ? 3.972 3.564 -7.799 1.00 94.94 409 GLY A N 1
ATOM 3124 C CA . GLY A 1 409 ? 4.701 4.821 -8.021 1.00 94.94 409 GLY A CA 1
ATOM 3125 C C . GLY A 1 409 ? 5.828 4.640 -9.037 1.00 94.94 409 GLY A C 1
ATOM 3126 O O . GLY A 1 409 ? 6.223 3.512 -9.317 1.00 94.94 409 GLY A O 1
ATOM 3127 N N . ARG A 1 410 ? 6.355 5.721 -9.606 1.00 94.75 410 ARG A N 1
ATOM 3128 C CA . ARG A 1 410 ? 7.476 5.722 -10.555 1.00 94.75 410 ARG A CA 1
ATOM 3129 C C . ARG A 1 410 ? 8.772 6.122 -9.864 1.00 94.75 410 ARG A C 1
ATOM 3131 O O . ARG A 1 410 ? 8.776 6.852 -8.878 1.00 94.75 410 ARG A O 1
ATOM 3138 N N . MET A 1 411 ? 9.880 5.653 -10.423 1.00 93.31 411 MET A N 1
ATOM 3139 C CA . MET A 1 411 ? 11.212 6.195 -10.182 1.00 93.31 411 MET A CA 1
ATOM 3140 C C . MET A 1 411 ? 11.631 7.005 -11.402 1.00 93.31 411 MET A C 1
ATOM 3142 O O . MET A 1 411 ? 11.533 6.505 -12.525 1.00 93.31 411 MET A O 1
ATOM 3146 N N . ALA A 1 412 ? 12.133 8.218 -11.184 1.00 91.62 412 ALA A N 1
ATOM 3147 C CA . ALA A 1 412 ? 12.835 8.953 -12.225 1.00 91.62 412 ALA A CA 1
ATOM 3148 C C . ALA A 1 412 ? 14.237 8.368 -12.413 1.00 91.62 412 ALA A C 1
ATOM 3150 O O . ALA A 1 412 ? 14.973 8.184 -11.445 1.00 91.62 412 ALA A O 1
ATOM 3151 N N . ILE A 1 413 ? 14.607 8.082 -13.657 1.00 91.94 413 ILE A N 1
ATOM 3152 C CA . ILE A 1 413 ? 15.890 7.494 -14.031 1.00 91.94 413 ILE A CA 1
ATOM 3153 C C . ILE A 1 413 ? 16.585 8.433 -15.011 1.00 91.94 413 ILE A C 1
ATOM 3155 O O . ILE A 1 413 ? 16.054 8.699 -16.085 1.00 91.94 413 ILE A O 1
ATOM 3159 N N . ASP A 1 414 ? 17.770 8.920 -14.651 1.00 90.50 414 ASP A N 1
ATOM 3160 C CA . ASP A 1 414 ? 18.624 9.700 -15.545 1.00 90.50 414 ASP A CA 1
ATOM 3161 C C . ASP A 1 414 ? 19.460 8.764 -16.420 1.00 90.50 414 ASP A C 1
ATOM 3163 O O . ASP A 1 414 ? 20.414 8.126 -15.962 1.00 90.50 414 ASP A O 1
ATOM 3167 N N . LEU A 1 415 ? 19.094 8.700 -17.697 1.00 90.06 415 LEU A N 1
ATOM 3168 C CA . LEU A 1 415 ? 19.748 7.892 -18.722 1.00 90.06 415 LEU A CA 1
ATOM 3169 C C . LEU A 1 415 ? 21.013 8.569 -19.261 1.00 90.06 415 LEU A C 1
ATOM 3171 O O . LEU A 1 415 ? 21.901 7.895 -19.779 1.00 90.06 415 LEU A O 1
ATOM 3175 N N . ARG A 1 416 ? 21.140 9.896 -19.110 1.00 87.81 416 ARG A N 1
ATOM 3176 C CA . ARG A 1 416 ? 22.318 10.655 -19.577 1.00 87.81 416 ARG A CA 1
ATOM 3177 C C . ARG A 1 416 ? 23.564 10.348 -18.763 1.00 87.81 416 ARG A C 1
ATOM 3179 O O . ARG A 1 416 ? 24.674 10.421 -19.291 1.00 87.81 416 ARG A O 1
ATOM 3186 N N . SER A 1 417 ? 23.38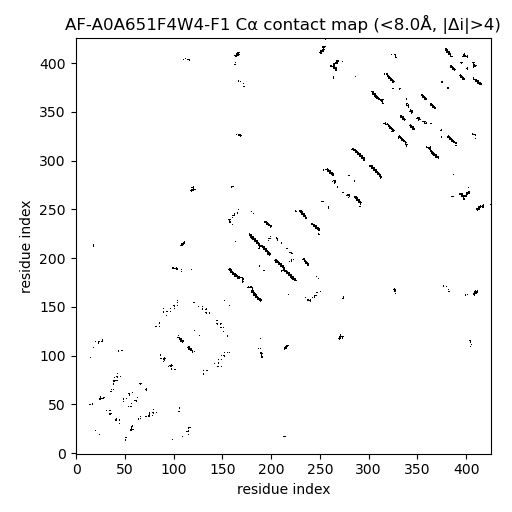1 9.967 -17.500 1.00 87.44 417 SER A N 1
ATOM 3187 C CA . SER A 1 417 ? 24.461 9.528 -16.616 1.00 87.44 417 SER A CA 1
ATOM 3188 C C . SER A 1 417 ? 25.319 8.419 -17.234 1.00 87.44 417 SER A C 1
ATOM 3190 O O . SER A 1 417 ? 26.527 8.389 -16.996 1.00 87.44 417 SER A O 1
ATOM 3192 N N . TRP A 1 418 ? 24.743 7.581 -18.098 1.00 87.31 418 TRP A N 1
ATOM 3193 C CA . TRP A 1 418 ? 25.467 6.535 -18.816 1.00 87.31 418 TRP A CA 1
ATOM 3194 C C . TRP A 1 418 ? 26.521 7.097 -19.779 1.00 87.31 418 TRP A C 1
ATOM 3196 O O . TRP A 1 418 ? 27.606 6.536 -19.932 1.00 87.31 418 TRP A O 1
ATOM 3206 N N . TRP A 1 419 ? 26.216 8.234 -20.409 1.00 80.56 419 TRP A N 1
ATOM 3207 C CA . TRP A 1 419 ? 27.055 8.887 -21.420 1.00 80.56 419 TRP A CA 1
ATOM 3208 C C . TRP A 1 419 ? 28.089 9.821 -20.820 1.00 80.56 419 TRP A C 1
ATOM 3210 O O . TRP A 1 419 ? 29.114 10.084 -21.439 1.00 80.56 419 TRP A O 1
ATOM 3220 N N . SER A 1 420 ? 27.841 10.300 -19.603 1.00 79.06 420 SER A N 1
ATOM 3221 C CA . SER A 1 420 ? 28.742 11.233 -18.925 1.00 79.06 420 SER A CA 1
ATOM 3222 C C . SER A 1 420 ? 30.101 10.622 -18.543 1.00 79.06 420 SER A C 1
ATOM 3224 O O . SER A 1 420 ? 31.011 11.346 -18.143 1.00 79.06 420 SER A O 1
ATOM 3226 N N . LEU A 1 421 ? 30.259 9.300 -18.675 1.00 72.88 421 LEU A N 1
ATOM 3227 C CA . LEU A 1 421 ? 31.503 8.597 -18.377 1.00 72.88 421 LEU A CA 1
ATOM 3228 C C . LEU A 1 421 ? 32.514 8.694 -19.539 1.00 72.88 421 LEU A C 1
ATOM 3230 O O . LEU A 1 421 ? 32.111 8.657 -20.706 1.00 72.88 421 LEU A O 1
ATOM 3234 N N . PRO A 1 422 ? 33.829 8.778 -19.258 1.00 73.94 422 PRO A N 1
ATOM 3235 C CA . PRO A 1 422 ? 34.871 8.699 -20.284 1.00 73.94 422 PRO A CA 1
ATOM 3236 C C . PRO A 1 422 ? 34.765 7.410 -21.114 1.00 73.94 422 PRO A C 1
ATOM 3238 O O . PRO A 1 422 ? 34.399 6.367 -20.574 1.00 73.94 422 PRO A O 1
ATOM 3241 N N . ASP A 1 423 ? 35.153 7.455 -22.394 1.00 67.38 423 ASP A N 1
ATOM 3242 C CA . ASP A 1 423 ? 35.078 6.306 -23.322 1.00 67.38 423 ASP A CA 1
ATOM 3243 C C . ASP A 1 423 ? 35.836 5.055 -22.832 1.00 67.38 423 ASP A C 1
ATOM 3245 O O . ASP A 1 423 ? 35.570 3.962 -23.301 1.00 67.38 423 ASP A O 1
ATOM 3249 N N . GLN A 1 424 ? 36.768 5.199 -21.884 1.00 61.34 424 GLN A N 1
ATOM 3250 C CA . GLN A 1 424 ? 37.534 4.090 -21.296 1.00 61.34 424 GLN A CA 1
ATOM 3251 C C . GLN A 1 424 ? 36.765 3.296 -20.223 1.00 61.34 424 GLN A C 1
ATOM 3253 O O . GLN A 1 424 ? 37.213 2.222 -19.830 1.00 61.34 424 GLN A O 1
ATOM 3258 N N . VAL A 1 425 ? 35.665 3.849 -19.698 1.00 60.50 425 VAL A N 1
ATOM 3259 C CA . VAL A 1 425 ? 34.813 3.227 -18.662 1.00 60.50 425 VAL A CA 1
ATOM 3260 C C . VAL A 1 425 ? 33.508 2.688 -19.263 1.00 60.50 425 VAL A C 1
ATOM 3262 O O . VAL A 1 425 ? 32.864 1.832 -18.658 1.00 60.50 425 VAL A O 1
ATOM 3265 N N . ARG A 1 426 ? 33.117 3.205 -20.434 1.00 54.94 426 ARG A N 1
ATOM 3266 C CA . ARG A 1 426 ? 31.998 2.697 -21.237 1.00 54.94 426 ARG A CA 1
ATOM 3267 C C . ARG A 1 426 ? 32.395 1.420 -21.962 1.00 54.94 426 ARG A C 1
ATOM 3269 O O . ARG A 1 426 ? 31.484 0.580 -22.125 1.00 54.94 426 ARG A O 1
#

Nearest PDB structures (foldseek):
  4m3k-assembly1_B  TM=3.880E-01  e=1.964E-01  Lama glama
  7ul3-assembly1_C  TM=4.371E-01  e=1.538E+00  synthetic construct
  5n0m-assembly1_A  TM=1.998E-01  e=3.314E-02  Homo sapiens
  7ljj-assembly1_A  TM=5.765E-01  e=4.424E+00  Phocaeicola plebeius DSM 17135
  7lk7-assembly1_A  TM=2.653E-01  e=5.526E+00  Phocaeicola plebeius DSM 17135

Solvent-accessible surface area (backbone atoms only — not comparable to full-atom values): 22892 Å² total; per-residue (Å²): 134,84,81,76,84,70,80,78,70,67,87,67,74,68,66,76,57,65,95,65,52,66,67,36,36,33,54,33,32,64,64,49,52,67,42,51,74,33,50,93,50,31,40,46,55,53,55,42,30,69,56,66,36,61,59,40,37,54,38,96,58,59,81,80,64,70,53,90,50,66,66,52,34,52,51,23,52,50,51,34,51,52,52,52,51,50,46,54,53,40,30,73,78,39,52,67,61,23,45,32,52,50,22,44,69,50,22,54,30,32,41,82,90,60,40,46,33,70,50,34,69,63,59,69,64,64,52,50,49,43,50,49,52,42,67,76,44,60,90,85,49,54,69,56,37,52,49,36,52,50,56,50,54,70,75,43,68,46,51,48,52,45,68,50,26,52,30,15,57,65,26,66,73,70,71,50,80,50,40,39,33,32,32,32,36,38,29,30,31,35,55,48,74,31,61,33,32,33,19,48,68,97,50,73,65,69,35,75,50,75,38,50,31,25,29,35,48,78,47,66,31,81,37,76,48,57,96,82,48,65,56,42,47,37,36,35,38,33,73,95,42,76,47,77,47,77,45,59,44,49,60,47,63,29,35,86,90,38,28,78,39,60,68,32,22,43,41,38,46,33,72,46,48,67,49,85,71,81,59,71,46,57,83,63,56,35,32,40,32,36,40,30,75,45,80,46,92,81,73,78,80,62,58,46,38,32,40,36,37,42,35,37,28,68,50,55,80,69,22,36,38,38,41,40,31,31,28,74,100,53,61,72,44,39,40,39,37,28,57,84,55,56,34,33,30,71,81,82,65,45,76,60,76,92,55,49,56,49,74,49,88,60,25,32,35,38,39,38,74,47,76,85,79,80,52,60,59,95,46,32,37,27,39,27,41,35,39,39,40,79,88,68,53,43,26,13,18,72,43,48,33,56,64,76,58,90,71,59,17,26,35,27,30,31,52,53,53,45,66,74,52,59,83,91,77,105

Sequence (426 aa):
HAIEGGDITPASRRISAPAASPQQVRALGERLRVWTRNPGERWRIRVLEERFGEMTLWGERGVSGRFEDPLLEAWSTQQEARIRHVLARITRIDPEIGADVLGTLTAAVRLPEGSLVPVWPIDQMSIEELLSGVLRRPVTDTGAAIREANAFLQRHPGIGVWIVDEGGAGSIRDGQGGLLDVVVGIVELRGRTTVVSSGPVGVRASSVDTLDGHTATEQRSLIPVGANEPAGVIRVRGGGTIRDVTFMAQAARAQPPGLAIGPLRPEWRQGTFGTEMAVVAAPDRLTMGLLTADAEPDGEGARAWRLYLECLGNGDPDEYVRIWVGGFGRSDWVLRVTPDGRAVEEISGERVEGLRVARRDDRWTVHVPLGGDASWQDGMMLLAVERGTPSGERWSWPRPMVAGQREPGRMAIDLRSWWSLPDQVR

Foldseek 3Di:
DDDPPPPPPPPDPLLDDDPADLVLLCVQLVVCVVQLPVLLRVLLVVLVCVSVPQCRNNHPDRPPSADPDPVSNVSSVVNNVLVVVLLVLLCVLPVLLSLQLSLQSRQWAQEPVRHTHTAHQDDPVLVVQLSCQQVVDDSVPSVSNVVSSVVSPVVGDQKAKDWQAFQAQPCLQVPVPFKTKTKMKMAGRSQDFKWKFKEWPPDDTPDIDTHGHRYIDIDIYIHGLDPPDQKTWMWMDMPNDIDIYIHGSDFAEAAPPFGKWDQFAWADDNNCGNPPPGPQPDPQFTKIKTWGWDDDPPPPPDIWIKIKMKTWAQFDQQKWKWKFKGAVVDTQWIWIAGQVGFIATPVVRDTDDDKDWDGDRTIIMIMDTDDDPGGQRPQKIWIKMKIADPVGIITIPPDHHHPPDDDGYTGIYRRCSHVPDDPVRD

=== Feature glossary ===
Legend for the data blocks above and below:

— What the protein is —

The amino-acid sequence is the protein's primary structure: the linear order of residues from the N-terminus to the C-terminus, written in one-letter code. Everything else here — the 3D coordinates, the secondary structure, the domain annotations — is ultimately a consequence of this string.

Functional annotations link the protein to curated databases. InterPro entries identify conserved domains and families by matching the sequence against member-database signatures (Pfam, PROSITE, CDD, …). Gene Ontology (GO) terms describe molecular function, biological process, and cellular component in a controlled vocabulary. CATH places the structure in a hierarchical fold classification (Class/Architecture/Topology/Homologous-superfamily). The organism is the source species.

— Where its atoms are —

Atomic coordinates in PDBx/mmCIF format — the same representation the Protein Data Bank distributes. Each line of the _atom_site loop places one backbone atom in Cartesian space (units: ångströms, origin: arbitrary).

The six renders are orthographic views along the three Cartesian axes in both directions. Representation (cartoon, sticks, or surface) and color scheme (sequence-rainbow or by-chain) vary across proteins so the training set covers all the common visualization conventions.

— Local backbone conformation —

Eight-state secondary structure (DSSP): H is the canonical α-helix, G the tighter 3₁₀-helix, I the wider π-helix; E/B are β-structure, T and S are turns and bends, and '-' is everything else. DSSP derives these from the pattern of main-chain N–H···O=C hydrogen bonds, not from the sequence.

Three-state secondary structure (P-SEA) collapses the eight DSSP classes into helix (a), strand (b), and coil (c). P-SEA assigns these from Cα geometry alone — distances and angles — without requiring backbone oxygens, so it works on any Cα trace.

φ (phi) and ψ (psi) are the two rotatable backbone dihedrals per residue: φ is the C(i-1)–N–Cα–C torsion, ψ is the N–Cα–C–N(i+1) torsion, both in degrees on (−180°, 180°]. α-helical residues cluster near (−60°, −45°); β-strand residues near (−120°, +130°). A Ramachandran plot is simply a scatter of (φ, ψ) for every residue.

— Global shape and packing —

The geometric summary reports three shape descriptors. Rg (radius of gyration) measures how spread out the Cα atoms are about their centre of mass; compact globular proteins have small Rg, elongated or unfolded ones large. Cα contacts (<8 Å, |i−j|>4) count long-range residue pairs in spatial proximity — high for tightly packed folds, near zero for rods or random coil. The bounding-box extents give the protein's footprint along x, y, z in Å.

SASA measures how much of the protein is reachable by solvent. It is computed by rolling a water-sized probe over the atomic surface and summing the exposed area (Å²). Per-residue SASA distinguishes core (buried, low SASA) from surface (exposed, high SASA) residues; total SASA is a whole-molecule size measure.

Plot images: a contact map (which residues are close in 3D, as an N×N binary image), a Ramachandran scatter (backbone torsion angles, revealing secondary-structure composition at a glance), and — for AlphaFold structures — a PAE heatmap (pairwise prediction confidence).

— Structural neighborhood —

A 3Di character summarizes, for each residue, the relative orientation of the Cα frame of its nearest spatial neighbor. Because it encodes fold topology rather than chemistry, 3Di alignments detect remote structural similarity that sequence alignment misses.

The Foldseek neighbor list gives the closest experimentally determined structures in the PDB, ranked by structural alignment. TM-score near 1 means near-identical fold; near 0.3 means only rough topology match. This is how one finds what a novel AlphaFold prediction most resembles in the solved-structure universe.

— Confidence and disorder —

For AlphaFold models, the B-factor field carries pLDDT — the model's own estimate of local accuracy on a 0–100 scale. Regions with pLDDT<50 should be treated as essentially unmodeled; they often correspond to intrinsically disordered segments.

Crystallographic B-factors measure how much each atom's electron density is smeared out, in Å². They rise in mobile loops and surface residues and fall in the buried interior. In AlphaFold models this column is repurposed to hold pLDDT instead.

Predicted Aligned Error (PAE) is an AlphaFold confidence matrix: entry (i, j) is the expected error in the position of residue j, in ångströms, when the prediction is superimposed on the true structure at residue i. Low PAE within a block of residues means that block is internally rigid and well-predicted; high PAE between two blocks means their relative placement is uncertain even if each block individually is confident.